Protein AF-A0AA40FYY7-F1 (afdb_monomer_lite)

Radius of gyration: 33.97 Å; chains: 1; bounding box: 105×68×103 Å

InterPro domains:
  IPR004117 Olfactory receptor, insect [PF02949] (20-158)
  IPR004117 Olfactory receptor, insect [PF02949] (165-394)
  IPR004117 Olfactory receptor, insect [PTHR21137] (22-159)

Organism: NCBI:txid60889

Sequence (412 aa):
MDDVTLFDEKYNNMLMHEAYVKVCRSIEGHKRAVEYVDKIDACYVRYFFLLLGLIIVAFTSTFVRLSTMEVGIRFFTFCGFTIAQLVHLLFLTVMGQFVENSNDEIFQTVYEGKWYNGSSKTQLLYILVLRKCLTPPTLTGGGLVSLNLYSFVQVSRVIVFYSTETLMDEVVYLVISITILIKQYNYILNEKKFDELLSEIVFDRLMERPREELEILDTYYRKAIIFSSIYKASISTSALTFILIPAIPPILNIIAPLNQSRGREFVYPAYFFVDEQRYYYPILANMIMGALVLAAVYIASDINLIYLIHHGCALLAISGYRFKHALDDVYLYDEKYNDAIMHEAYAKVCRSIEGHKRAVEYVEKIDACYVHYFLILLGIIIVAFTSTFIRVGQCVNKNLIAQILLLLLAEP

Foldseek 3Di:
DVVVVVVVVVVVVVVLVVVLVVLVVVVVVVVVVLVVLVVVLVVCLAVLQVVVLVLLVQLLVLLLDLVPDDDDPVNVVSVVSNVVSLVVLCVQLVVQAVQLVVLVVVLVVLVPDPQVVHDPSSVVSSVVSNVVSVVGSFRHNNVPHTSHVVVSVVSVVCSVDDDSLVSLQVLLVSLLVVLLVLLVVLCVVCVVLLVVLVVVVVVVVPDDDPPVLVVLLVVLVVVLVVVLVVVLVVLVVVLVVLLCPQVVQVVCCVVPNDPDRDDGDASGDDDPVDDCVVCVVVVNVVRNVVSVVSSVSVSVSVSSVSVLVSNLVSLQVSLVVLLVCLCVQVVVCPPDPDPVSVVSSVVSNVVSVVSNVVSVVSVVSSCVSCVVVVVVSVVSVVVSVVSVVVSVVVVVVVVVVVVVVCVVVPDD

pLDDT: mean 80.12, std 12.46, range [42.31, 96.56]

Secondary structure (DSSP, 8-state):
-HHHHHHHHHHHHHHHHHHHHHHHHHHHHHHHHHHHHHHHHHHHHHHHHHHHHHHHHHHHHHHHHHHHS-SSHHHHHHHHHHHHHHHHHHHHHHHHHHHHHHHHHHHHHHHHS-GGGS-HHHHHHHHHHHHHHTS----EETTTEE-SHHHHHHHHHHHHS--HHHHHHHHHHHHHHHHHHHHHHHHHHTHHHHHHHHHHHHHHHHS---HHHHHHHHHHHHHHHHHHHHHHHHHHHHHHHHHTGGGHHHHHHHHS--SSPPPPPPSS----SS-TTTSHHHHHHHHHHHHHHHHHHHHHHHHHHHHHHHHHHHHHHHHHHHHHHTTHHHHH-TT---HHHHHHHHHHHHHHHHHHHHHHHHHHHHHHHHHHHHHHHHHHHHHHHHHHHHHHHHHHHHHHHHHHHHHHS---

Structure (mmCIF, N/CA/C/O backbone):
data_AF-A0AA40FYY7-F1
#
_entry.id   AF-A0AA40FYY7-F1
#
loop_
_atom_site.group_PDB
_atom_site.id
_atom_site.type_symbol
_atom_site.label_atom_id
_atom_site.label_alt_id
_atom_site.label_comp_id
_atom_site.label_asym_id
_atom_site.label_entity_id
_atom_site.label_seq_id
_atom_site.pdbx_PDB_ins_code
_atom_site.Cartn_x
_atom_site.Cartn_y
_atom_site.Cartn_z
_atom_site.occupancy
_atom_site.B_iso_or_equiv
_atom_site.auth_seq_id
_atom_site.auth_comp_id
_atom_site.auth_asym_id
_atom_site.auth_atom_id
_atom_site.pdbx_PDB_model_num
ATOM 1 N N . MET A 1 1 ? -72.924 -34.240 18.610 1.00 54.81 1 MET A N 1
ATOM 2 C CA . MET A 1 1 ? -71.861 -33.674 19.468 1.00 54.81 1 MET A CA 1
ATOM 3 C C . MET A 1 1 ? -70.541 -33.604 18.702 1.00 54.81 1 MET A C 1
ATOM 5 O O . MET A 1 1 ? -69.825 -32.634 18.889 1.00 54.81 1 MET A O 1
ATOM 9 N N . ASP A 1 2 ? -70.299 -34.530 17.766 1.00 60.81 2 ASP A N 1
ATOM 10 C CA . ASP A 1 2 ? -69.070 -34.601 16.956 1.00 60.81 2 ASP A CA 1
ATOM 11 C C . ASP A 1 2 ? -68.907 -33.515 15.871 1.00 60.81 2 ASP A C 1
ATOM 13 O O . ASP A 1 2 ? -67.783 -33.144 15.551 1.00 60.81 2 ASP A O 1
ATOM 17 N N . ASP A 1 3 ? -69.992 -32.944 15.331 1.00 59.72 3 ASP A N 1
ATOM 18 C CA . ASP A 1 3 ? -69.890 -31.885 14.304 1.00 59.72 3 ASP A CA 1
ATOM 19 C C . ASP A 1 3 ? -69.375 -30.545 14.855 1.00 59.72 3 ASP A C 1
ATOM 21 O O . ASP A 1 3 ? -68.698 -29.794 14.154 1.00 59.72 3 ASP A O 1
ATOM 25 N N . VAL A 1 4 ? -69.670 -30.238 16.124 1.00 63.50 4 VAL A N 1
ATOM 26 C CA . VAL A 1 4 ? -69.242 -28.981 16.763 1.00 63.50 4 VAL A CA 1
ATOM 27 C C . VAL A 1 4 ? -67.742 -29.021 17.049 1.00 63.50 4 VAL A C 1
ATOM 29 O O . VAL A 1 4 ? -67.048 -28.046 16.781 1.00 63.50 4 VAL A O 1
ATOM 32 N N . THR A 1 5 ? -67.223 -30.164 17.508 1.00 67.06 5 THR A N 1
ATOM 33 C CA . THR A 1 5 ? -65.788 -30.365 17.752 1.00 67.06 5 THR A CA 1
ATOM 34 C C . THR A 1 5 ? -64.980 -30.371 16.455 1.00 67.06 5 THR A C 1
ATOM 36 O O . THR A 1 5 ? -63.899 -29.788 16.411 1.00 67.06 5 THR A O 1
ATOM 39 N N . LEU A 1 6 ? -65.520 -30.948 15.376 1.00 68.56 6 LEU A N 1
ATOM 40 C CA . LEU A 1 6 ? -64.862 -30.971 14.064 1.00 68.56 6 LEU A CA 1
ATOM 41 C C . LEU A 1 6 ? -64.801 -29.575 13.415 1.00 68.56 6 LEU A C 1
ATOM 43 O O . LEU A 1 6 ? -63.826 -29.229 12.741 1.00 68.56 6 LEU A O 1
ATOM 47 N N . PHE A 1 7 ? -65.835 -28.755 13.627 1.00 69.62 7 PHE A N 1
ATOM 48 C CA . PHE A 1 7 ? -65.872 -27.370 13.157 1.00 69.62 7 PHE A CA 1
ATOM 49 C C . PHE A 1 7 ? -64.874 -26.481 13.916 1.00 69.62 7 PHE A C 1
ATOM 51 O O . PHE A 1 7 ? -64.136 -25.721 13.284 1.00 69.62 7 PHE A O 1
ATOM 58 N N . ASP A 1 8 ? -64.792 -26.627 15.242 1.00 71.12 8 ASP A N 1
ATOM 59 C CA . ASP A 1 8 ? -63.854 -25.884 16.097 1.00 71.12 8 ASP A CA 1
ATOM 60 C C . ASP A 1 8 ? -62.387 -26.225 15.778 1.00 71.12 8 ASP A C 1
ATOM 62 O O . ASP A 1 8 ? -61.517 -25.353 15.707 1.00 71.12 8 ASP A O 1
ATOM 66 N N . GLU A 1 9 ? -62.102 -27.499 15.494 1.00 75.62 9 GLU A N 1
ATOM 67 C CA . GLU A 1 9 ? -60.767 -27.964 15.109 1.00 75.62 9 GLU A CA 1
ATOM 68 C C . GLU A 1 9 ? -60.344 -27.418 13.735 1.00 75.62 9 GLU A C 1
ATOM 70 O O . GLU A 1 9 ? -59.207 -26.973 13.541 1.00 75.62 9 GLU A O 1
ATOM 75 N N . LYS A 1 10 ? -61.272 -27.372 12.771 1.00 75.25 10 LYS A N 1
ATOM 76 C CA . LYS A 1 10 ? -61.020 -26.793 11.444 1.00 75.25 10 LYS A CA 1
ATOM 77 C C . LYS A 1 10 ? -60.810 -25.277 11.510 1.00 75.25 10 LYS A C 1
ATOM 79 O O . LYS A 1 10 ? -59.925 -24.757 10.828 1.00 75.25 10 LYS A O 1
ATOM 84 N N . TYR A 1 11 ? -61.585 -24.583 12.341 1.00 77.44 11 TYR A N 1
ATOM 85 C CA . TYR A 1 11 ? -61.464 -23.141 12.555 1.00 77.44 11 TYR A CA 1
ATOM 86 C C . TYR A 1 11 ? -60.128 -22.773 13.224 1.00 77.44 11 TYR A C 1
ATOM 88 O O . TYR A 1 11 ? -59.415 -21.893 12.734 1.00 77.44 11 TYR A O 1
ATOM 96 N N . ASN A 1 12 ? -59.715 -23.513 14.259 1.00 79.25 12 ASN A N 1
ATOM 97 C CA . ASN A 1 12 ? -58.407 -23.338 14.901 1.00 79.25 12 ASN A CA 1
ATOM 98 C C . ASN A 1 12 ? -57.238 -23.607 13.944 1.00 79.25 12 ASN A C 1
ATOM 100 O O . ASN A 1 12 ? -56.276 -22.838 13.910 1.00 79.25 12 ASN A O 1
ATOM 104 N N . ASN A 1 13 ? -57.325 -24.650 13.114 1.00 81.56 13 ASN A N 1
ATOM 105 C CA . ASN A 1 13 ? -56.301 -24.935 12.105 1.00 81.56 13 ASN A CA 1
ATOM 106 C C . ASN A 1 13 ? -56.190 -23.820 11.052 1.00 81.56 13 ASN A C 1
ATOM 108 O O . ASN A 1 13 ? -55.082 -23.475 10.634 1.00 81.56 13 ASN A O 1
ATOM 112 N N . MET A 1 14 ? -57.314 -23.214 10.656 1.00 84.50 14 MET A N 1
ATOM 113 C CA . MET A 1 14 ? -57.334 -22.080 9.729 1.00 84.50 14 MET A CA 1
ATOM 114 C C . MET A 1 14 ? -56.692 -20.826 10.343 1.00 84.50 14 MET A C 1
ATOM 116 O O . MET A 1 14 ? -55.837 -20.210 9.706 1.00 84.50 14 MET A O 1
ATOM 120 N N . LEU A 1 15 ? -57.024 -20.496 11.596 1.00 83.69 15 LEU A N 1
ATOM 121 C CA . LEU A 1 15 ? -56.415 -19.389 12.349 1.00 83.69 1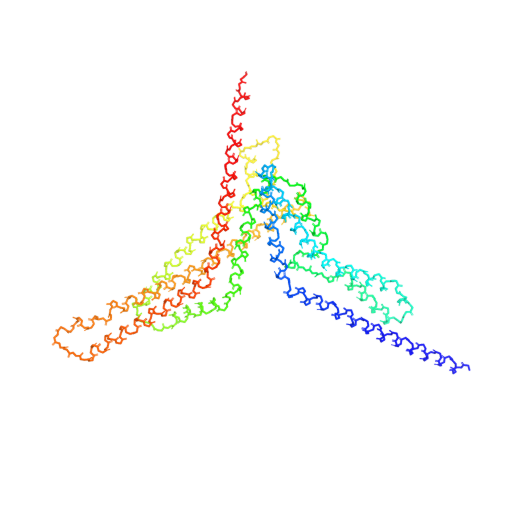5 LEU A CA 1
ATOM 122 C C . LEU A 1 15 ? -54.901 -19.564 12.518 1.00 83.69 15 LEU A C 1
ATOM 124 O O . LEU A 1 15 ? -54.130 -18.628 12.291 1.00 83.69 15 LEU A O 1
ATOM 128 N N . MET A 1 16 ? -54.458 -20.773 12.870 1.00 82.75 16 MET A N 1
ATOM 129 C CA . MET A 1 16 ? -53.037 -21.090 13.026 1.00 82.75 16 MET A CA 1
ATOM 130 C C . MET A 1 16 ? -52.281 -21.025 11.697 1.00 82.75 16 MET A C 1
ATOM 132 O O . MET A 1 16 ? -51.135 -20.569 11.662 1.00 82.75 16 MET A O 1
ATOM 136 N N . HIS A 1 17 ? -52.919 -21.429 10.595 1.00 86.69 17 HIS A N 1
ATOM 137 C CA . HIS A 1 17 ? -52.352 -21.291 9.258 1.00 86.69 17 HIS A CA 1
ATOM 138 C C . HIS A 1 17 ? -52.234 -19.820 8.834 1.00 86.69 17 HIS A C 1
ATOM 140 O O . HIS A 1 17 ? -51.192 -19.409 8.324 1.00 86.69 17 HIS A O 1
ATOM 146 N N . GLU A 1 18 ? -53.250 -18.997 9.101 1.00 87.81 18 GLU A N 1
ATOM 147 C CA . GLU A 1 18 ? -53.207 -17.564 8.797 1.00 87.81 18 GLU A CA 1
ATOM 148 C C . GLU A 1 18 ? -52.125 -16.840 9.618 1.00 87.81 18 GLU A C 1
ATOM 150 O O . GLU A 1 18 ? -51.362 -16.033 9.077 1.00 87.81 18 GLU A O 1
ATOM 155 N N . ALA A 1 19 ? -52.000 -17.171 10.908 1.00 85.00 19 ALA A N 1
ATOM 156 C CA . ALA A 1 19 ? -50.934 -16.666 11.773 1.00 85.00 19 ALA A CA 1
ATOM 157 C C . ALA A 1 19 ? -49.544 -17.071 11.258 1.00 85.00 19 ALA A C 1
ATOM 159 O O . ALA A 1 19 ? -48.641 -16.237 11.191 1.00 85.00 19 ALA A O 1
ATOM 160 N N . TYR A 1 20 ? -49.379 -18.324 10.827 1.00 87.94 20 TYR A N 1
ATOM 161 C CA . TYR A 1 20 ? -48.139 -18.808 10.218 1.00 87.94 20 TYR A CA 1
ATOM 162 C C . TYR A 1 20 ? -47.772 -18.020 8.949 1.00 87.94 20 TYR A C 1
ATOM 164 O O . TYR A 1 20 ? -46.637 -17.564 8.817 1.00 87.94 20 TYR A O 1
ATOM 172 N N . VAL A 1 21 ? -48.730 -17.776 8.049 1.00 89.44 21 VAL A N 1
ATOM 173 C CA . VAL A 1 21 ? -48.497 -16.988 6.824 1.00 89.44 21 VAL A CA 1
ATOM 174 C C . VAL A 1 21 ? -48.097 -15.544 7.148 1.00 89.44 21 VAL A C 1
ATOM 176 O O . VAL A 1 21 ? -47.202 -15.003 6.496 1.00 89.44 21 VAL A O 1
ATOM 179 N N . LYS A 1 22 ? -48.708 -14.919 8.165 1.00 90.00 22 LYS A N 1
ATOM 180 C CA . LYS A 1 22 ? -48.325 -13.570 8.628 1.00 90.00 22 LYS A CA 1
ATOM 181 C C . LYS A 1 22 ? -46.879 -13.539 9.124 1.00 90.00 22 LYS A C 1
ATOM 183 O O . LYS A 1 22 ? -46.125 -12.659 8.720 1.00 90.00 22 LYS A O 1
ATOM 188 N N . VAL A 1 23 ? -46.475 -14.530 9.918 1.00 89.62 23 VAL A N 1
ATOM 189 C CA . VAL A 1 23 ? -45.096 -14.656 10.420 1.00 89.62 23 VAL A CA 1
ATOM 190 C C . VAL A 1 23 ? -44.105 -14.848 9.273 1.00 89.62 23 VAL A C 1
ATOM 192 O O . VAL A 1 23 ? -43.087 -14.163 9.237 1.00 89.62 23 VAL A O 1
ATOM 195 N N . CYS A 1 24 ? -44.419 -15.697 8.289 1.00 89.69 24 CYS A N 1
ATOM 196 C CA . CYS A 1 24 ? -43.575 -15.867 7.104 1.00 89.69 24 CYS A CA 1
ATOM 197 C C . CYS A 1 24 ? -43.361 -14.547 6.344 1.00 89.69 24 CYS A C 1
ATOM 199 O O . CYS A 1 24 ? -42.230 -14.247 5.966 1.00 89.69 24 CYS A O 1
ATOM 201 N N . ARG A 1 25 ? -44.409 -13.725 6.176 1.00 92.06 25 ARG A N 1
ATOM 202 C CA . ARG A 1 25 ? -44.275 -12.399 5.541 1.00 92.06 25 ARG A CA 1
ATOM 203 C C . ARG A 1 25 ? -43.405 -11.446 6.361 1.00 92.06 25 ARG A C 1
ATOM 205 O O . ARG A 1 25 ? -42.574 -10.748 5.787 1.00 92.06 25 ARG A O 1
ATOM 212 N N . SER A 1 26 ? -43.560 -11.426 7.686 1.00 91.12 26 SER A N 1
ATOM 213 C CA . SER A 1 26 ? -42.715 -10.604 8.563 1.00 91.12 26 SER A CA 1
ATOM 214 C C . SER A 1 26 ? -41.243 -11.014 8.485 1.00 91.12 26 SER A C 1
ATOM 216 O O . SER A 1 26 ? -40.365 -10.156 8.435 1.00 91.12 26 SER A O 1
ATOM 218 N N . ILE A 1 27 ? -40.968 -12.319 8.408 1.00 90.38 27 ILE A N 1
ATOM 219 C CA . ILE A 1 27 ? -39.609 -12.856 8.252 1.00 90.38 27 ILE A CA 1
ATOM 220 C C . ILE A 1 27 ? -39.016 -12.471 6.903 1.00 90.38 27 ILE A C 1
ATOM 222 O O . ILE A 1 27 ? -37.848 -12.098 6.840 1.00 90.38 27 ILE A O 1
ATOM 226 N N . GLU A 1 28 ? -39.803 -12.520 5.831 1.00 92.50 28 GLU A N 1
ATOM 227 C CA . GLU A 1 28 ? -39.351 -12.062 4.518 1.00 92.50 28 GLU A CA 1
ATOM 228 C C . GLU A 1 28 ? -39.004 -10.564 4.532 1.00 92.50 28 GLU A C 1
ATOM 230 O O . GLU A 1 28 ? -37.979 -10.162 3.978 1.00 92.50 28 GLU A O 1
ATOM 235 N N . GLY A 1 29 ? -39.802 -9.748 5.230 1.00 90.75 29 GLY A N 1
ATOM 236 C CA . GLY A 1 29 ? -39.509 -8.332 5.463 1.00 90.75 29 GLY A CA 1
ATOM 237 C C . GLY A 1 29 ? -38.209 -8.113 6.242 1.00 90.75 29 GLY A C 1
ATOM 238 O O . GLY A 1 29 ? -37.352 -7.350 5.797 1.00 90.75 29 GLY A O 1
ATOM 239 N N . HIS A 1 30 ? -38.021 -8.828 7.356 1.00 90.56 30 HIS A N 1
ATOM 240 C CA . HIS A 1 30 ? -36.793 -8.766 8.156 1.00 90.56 30 HIS A CA 1
ATOM 241 C C . HIS A 1 30 ? -35.565 -9.211 7.349 1.00 90.56 30 HIS A C 1
ATOM 243 O O . HIS A 1 30 ? -34.552 -8.515 7.332 1.00 90.56 30 HIS A O 1
ATOM 249 N N . LYS A 1 31 ? -35.670 -10.318 6.604 1.00 90.88 31 LYS A N 1
ATOM 250 C CA . LYS A 1 31 ? -34.605 -10.806 5.720 1.00 90.88 31 LYS A CA 1
ATOM 251 C C . LYS A 1 31 ? -34.213 -9.751 4.685 1.00 90.88 31 LYS A C 1
ATOM 253 O O . LYS A 1 31 ? -33.029 -9.495 4.500 1.00 90.88 31 LYS A O 1
ATOM 258 N N . ARG A 1 32 ? -35.196 -9.103 4.055 1.00 92.75 32 ARG A N 1
ATOM 259 C CA . ARG A 1 32 ? -34.956 -8.038 3.071 1.00 92.75 32 ARG A CA 1
ATOM 260 C C . ARG A 1 32 ? -34.273 -6.816 3.690 1.00 92.75 32 ARG A C 1
ATOM 262 O O . ARG A 1 32 ? -33.420 -6.219 3.041 1.00 92.75 32 ARG A O 1
ATOM 269 N N . ALA A 1 33 ? -34.630 -6.453 4.922 1.00 90.25 33 ALA A N 1
ATOM 270 C CA . ALA A 1 33 ? -33.989 -5.357 5.646 1.00 90.25 33 ALA A CA 1
ATOM 271 C C . ALA A 1 33 ? -32.522 -5.674 5.985 1.00 90.25 33 ALA A C 1
ATOM 273 O O . ALA A 1 33 ? -31.652 -4.840 5.750 1.00 90.25 33 ALA A O 1
ATOM 274 N N . VAL A 1 34 ? -32.234 -6.892 6.455 1.00 88.81 34 VAL A N 1
ATOM 275 C CA . VAL A 1 34 ? -30.858 -7.345 6.726 1.00 88.81 34 VAL A CA 1
ATOM 276 C C . VAL A 1 34 ? -30.028 -7.361 5.440 1.00 88.81 34 VAL A C 1
ATOM 278 O O . VAL A 1 34 ? -28.966 -6.752 5.396 1.00 88.81 34 VAL A O 1
ATOM 281 N N . GLU A 1 35 ? -30.549 -7.943 4.356 1.00 91.88 35 GLU A N 1
ATOM 282 C CA . GLU A 1 35 ? -29.867 -7.951 3.051 1.00 91.88 35 GLU A CA 1
ATOM 283 C C . GLU A 1 35 ? -29.614 -6.539 2.498 1.00 91.88 35 GLU A C 1
ATOM 285 O O . GLU A 1 35 ? -28.664 -6.323 1.746 1.00 91.88 35 GLU A O 1
ATOM 290 N N . TYR A 1 36 ? -30.470 -5.568 2.826 1.00 91.19 36 TYR A N 1
ATOM 291 C CA . TYR A 1 36 ? -30.267 -4.175 2.440 1.00 91.19 36 TYR A CA 1
ATOM 292 C C . TYR A 1 36 ? -29.088 -3.545 3.190 1.00 91.19 36 TYR A C 1
ATOM 294 O O . TYR A 1 36 ? -28.251 -2.897 2.559 1.00 91.19 36 TYR A O 1
ATOM 302 N N . VAL A 1 37 ? -28.978 -3.779 4.500 1.00 89.94 37 VAL A N 1
ATOM 303 C CA . VAL A 1 37 ? -27.825 -3.321 5.291 1.00 89.94 37 VAL A CA 1
ATOM 304 C C . VAL A 1 37 ? -26.540 -4.000 4.820 1.00 89.94 37 VAL A C 1
ATOM 306 O O . VAL A 1 37 ? -25.551 -3.307 4.605 1.00 89.94 37 VAL A O 1
ATOM 309 N N . ASP A 1 38 ? -26.570 -5.307 4.545 1.00 89.31 38 ASP A N 1
ATOM 310 C CA . ASP A 1 38 ? -25.410 -6.047 4.025 1.00 89.31 38 ASP A CA 1
ATOM 311 C C . ASP A 1 38 ? -24.930 -5.483 2.673 1.00 89.31 38 ASP A C 1
ATOM 313 O O . ASP A 1 38 ? -23.732 -5.406 2.403 1.00 89.31 38 ASP A O 1
ATOM 317 N N . LYS A 1 39 ? -25.855 -5.034 1.812 1.00 91.62 39 LYS A N 1
ATOM 318 C CA . LYS A 1 39 ? -25.511 -4.359 0.547 1.00 91.62 39 LYS A CA 1
ATOM 319 C C . LYS A 1 39 ? -24.901 -2.978 0.765 1.00 91.62 39 LYS A C 1
ATOM 321 O O . LYS A 1 39 ? -23.987 -2.607 0.026 1.00 91.62 39 LYS A O 1
ATOM 326 N N . ILE A 1 40 ? -25.406 -2.212 1.735 1.00 88.81 40 ILE A N 1
ATOM 327 C CA . ILE A 1 40 ? -24.811 -0.921 2.109 1.00 88.81 40 ILE A CA 1
ATOM 328 C C . ILE A 1 40 ? -23.392 -1.152 2.617 1.00 88.81 40 ILE A C 1
ATOM 330 O O . ILE A 1 40 ? -22.472 -0.498 2.127 1.00 88.81 40 ILE A O 1
ATOM 334 N N . ASP A 1 41 ? -23.206 -2.104 3.531 1.00 86.88 41 ASP A N 1
ATOM 335 C CA . ASP A 1 41 ? -21.888 -2.447 4.053 1.00 86.88 41 ASP A CA 1
ATOM 336 C C . ASP A 1 41 ? -20.957 -2.859 2.908 1.00 86.88 41 ASP A C 1
ATOM 338 O O . ASP A 1 41 ? -19.932 -2.225 2.703 1.00 86.88 41 ASP A O 1
ATOM 342 N N . ALA A 1 42 ? -21.362 -3.781 2.032 1.00 86.69 42 ALA A N 1
ATOM 343 C CA . ALA A 1 42 ? -20.536 -4.205 0.897 1.00 86.69 42 ALA A CA 1
ATOM 344 C C . ALA A 1 42 ? -20.122 -3.058 -0.050 1.00 86.69 42 ALA A C 1
ATOM 346 O O . ALA A 1 42 ? -19.021 -3.080 -0.605 1.00 86.69 42 ALA A O 1
ATOM 347 N N . CYS A 1 43 ? -20.981 -2.052 -0.239 1.00 87.06 43 CYS A N 1
ATOM 348 C CA . CYS A 1 43 ? -20.686 -0.891 -1.082 1.00 87.06 43 CYS A CA 1
ATOM 349 C C . CYS A 1 43 ? -19.730 0.095 -0.389 1.00 87.06 43 CYS A C 1
ATOM 351 O O . CYS A 1 43 ? -18.782 0.596 -0.999 1.00 87.06 43 CYS A O 1
ATOM 353 N N . TYR A 1 44 ? -19.956 0.353 0.900 1.00 83.44 44 TYR A N 1
ATOM 354 C CA . TYR A 1 44 ? -19.261 1.396 1.650 1.00 83.44 44 TYR A CA 1
ATOM 355 C C . TYR A 1 44 ? -18.122 0.885 2.536 1.00 83.44 44 TYR A C 1
ATOM 357 O O . TYR A 1 44 ? -17.359 1.706 3.033 1.00 83.44 44 TYR A O 1
ATOM 365 N N . VAL A 1 45 ? -17.914 -0.426 2.680 1.00 81.25 45 VAL A N 1
ATOM 366 C CA . VAL A 1 45 ? -16.905 -1.024 3.579 1.00 81.25 45 VAL A CA 1
ATOM 367 C C . VAL A 1 45 ? -15.505 -0.474 3.314 1.00 81.25 45 VAL A C 1
ATOM 369 O O . VAL A 1 45 ? -14.754 -0.165 4.242 1.00 81.25 45 VAL A O 1
ATOM 372 N N . ARG A 1 46 ? -15.162 -0.273 2.035 1.00 74.19 46 ARG A N 1
ATOM 373 C CA . ARG A 1 46 ? -13.879 0.313 1.612 1.00 74.19 46 ARG A CA 1
ATOM 374 C C . ARG A 1 46 ? -13.831 1.817 1.866 1.00 74.19 46 ARG A C 1
ATOM 376 O O . ARG A 1 46 ? -12.813 2.331 2.316 1.00 74.19 46 ARG A O 1
ATOM 383 N N . TYR A 1 47 ? -14.931 2.513 1.589 1.00 80.31 47 TYR A N 1
ATOM 384 C CA . TYR A 1 47 ? -15.050 3.950 1.815 1.00 80.31 47 TYR A CA 1
ATOM 385 C C . TYR A 1 47 ? -14.936 4.291 3.304 1.00 80.31 47 TYR A C 1
ATOM 387 O O . TYR A 1 47 ? -14.119 5.131 3.670 1.00 80.31 47 TYR A O 1
ATOM 395 N N . PHE A 1 48 ? -15.684 3.602 4.168 1.00 79.81 48 PHE A N 1
ATOM 396 C CA . PHE A 1 48 ? -15.636 3.795 5.614 1.00 79.81 48 PHE A CA 1
ATOM 397 C C . PHE A 1 48 ? -14.262 3.474 6.190 1.00 79.81 48 PHE A C 1
ATOM 399 O O . PHE A 1 48 ? -13.793 4.212 7.050 1.00 79.81 48 PHE A O 1
ATOM 406 N N . PHE A 1 49 ? -13.583 2.438 5.687 1.00 76.88 49 PHE A N 1
ATOM 407 C CA . PHE A 1 49 ? -12.211 2.130 6.094 1.00 76.88 49 PHE A CA 1
ATOM 408 C C . PHE A 1 49 ? -11.239 3.275 5.783 1.00 76.88 49 PHE A C 1
ATOM 410 O O . PHE A 1 49 ? -10.488 3.715 6.654 1.00 76.88 49 PHE A O 1
ATOM 417 N N . LEU A 1 50 ? -11.281 3.797 4.553 1.00 74.56 50 LEU A N 1
ATOM 418 C CA . LEU A 1 50 ? -10.434 4.917 4.141 1.00 74.56 50 LEU A CA 1
ATOM 419 C C . LEU A 1 50 ? -10.774 6.198 4.908 1.00 74.56 50 LEU A C 1
ATOM 421 O O . LEU A 1 50 ? -9.874 6.910 5.347 1.00 74.56 50 LEU A O 1
ATOM 425 N N . LEU A 1 51 ? -12.063 6.474 5.100 1.00 74.88 51 LEU A N 1
ATOM 426 C CA . LEU A 1 51 ? -12.537 7.649 5.820 1.00 74.88 51 LEU A CA 1
ATOM 427 C C . LEU A 1 51 ? -12.115 7.616 7.294 1.00 74.88 51 LEU A C 1
ATOM 429 O O . LEU A 1 51 ? -11.600 8.613 7.793 1.00 74.88 51 LEU A O 1
ATOM 433 N N . LEU A 1 52 ? -12.255 6.470 7.968 1.00 75.44 52 LEU A N 1
ATOM 434 C CA . LEU A 1 52 ? -11.738 6.257 9.324 1.00 75.44 52 LEU A CA 1
ATOM 435 C C . LEU A 1 52 ? -10.228 6.504 9.388 1.00 75.44 52 LEU A C 1
ATOM 437 O O . LEU A 1 52 ? -9.770 7.237 10.262 1.00 75.44 52 LEU A O 1
ATOM 441 N N . GLY A 1 53 ? -9.463 5.956 8.438 1.00 70.00 53 GLY A N 1
ATOM 442 C CA . GLY A 1 53 ? -8.019 6.182 8.354 1.00 70.00 53 GLY A CA 1
ATOM 443 C C . GLY A 1 53 ? -7.660 7.664 8.210 1.00 70.00 53 GLY A C 1
ATOM 444 O O . GLY A 1 53 ? -6.815 8.170 8.947 1.00 70.00 53 GLY A O 1
ATOM 445 N N . LEU A 1 54 ? -8.340 8.391 7.319 1.00 73.50 54 LEU A N 1
ATOM 446 C CA . LEU A 1 54 ? -8.129 9.830 7.126 1.00 73.50 54 LEU A CA 1
ATOM 447 C C . LEU A 1 54 ? -8.509 10.651 8.361 1.00 73.50 54 LEU A C 1
ATOM 449 O O . LEU A 1 54 ? -7.794 11.590 8.710 1.00 73.50 54 LEU A O 1
ATOM 453 N N . ILE A 1 55 ? -9.602 10.296 9.038 1.00 72.81 55 ILE A N 1
ATOM 454 C CA . ILE A 1 55 ? -10.036 10.962 10.268 1.00 72.81 55 ILE A CA 1
ATOM 455 C C . ILE A 1 55 ? -8.993 10.771 11.368 1.00 72.81 55 ILE A C 1
ATOM 457 O O . ILE A 1 55 ? -8.605 11.753 11.994 1.00 72.81 55 ILE A O 1
ATOM 461 N N . ILE A 1 56 ? -8.476 9.554 11.556 1.00 71.75 56 ILE A N 1
ATOM 462 C CA . ILE A 1 56 ? -7.414 9.274 12.535 1.00 71.75 56 ILE A CA 1
ATOM 463 C C . ILE A 1 56 ? -6.176 10.134 12.239 1.00 71.75 56 ILE A C 1
ATOM 465 O O . ILE A 1 56 ? -5.672 10.801 13.136 1.00 71.75 56 ILE A O 1
ATOM 469 N N . VAL A 1 57 ? -5.740 10.217 10.978 1.00 67.81 57 VAL A N 1
ATOM 470 C CA . VAL A 1 57 ? -4.598 11.060 10.566 1.00 67.81 57 VAL A CA 1
ATOM 471 C C . VAL A 1 57 ? -4.850 12.547 10.826 1.00 67.81 57 VAL A C 1
ATOM 473 O O . VAL A 1 57 ? -3.979 13.261 11.338 1.00 67.81 57 VAL A O 1
ATOM 476 N N . ALA A 1 58 ? -6.039 13.037 10.474 1.00 67.25 58 ALA A N 1
ATOM 477 C CA . ALA A 1 58 ? -6.431 14.424 10.693 1.00 67.25 58 ALA A CA 1
ATOM 478 C C . ALA A 1 58 ? -6.444 14.761 12.192 1.00 67.25 58 ALA A C 1
ATOM 480 O O . ALA A 1 58 ? -5.925 15.805 12.592 1.00 67.25 58 ALA A O 1
ATOM 481 N N . PHE A 1 59 ? -6.932 13.842 13.026 1.00 70.75 59 PHE A N 1
ATOM 482 C CA . PHE A 1 59 ? -6.883 13.967 14.478 1.00 70.75 59 PHE A CA 1
ATOM 483 C C . PHE A 1 59 ? -5.456 13.992 15.013 1.00 70.75 59 PHE A C 1
ATOM 485 O O . PHE A 1 59 ? -5.097 14.918 15.739 1.00 70.75 59 PHE A O 1
ATOM 492 N N . THR A 1 60 ? -4.620 13.025 14.629 1.00 67.38 60 THR A N 1
ATOM 493 C CA . THR A 1 60 ? -3.227 12.946 15.086 1.00 67.38 60 THR A CA 1
ATOM 494 C C . THR A 1 60 ? -2.454 14.211 14.710 1.00 67.38 60 THR A C 1
ATOM 496 O O . THR A 1 60 ? -1.779 14.793 15.555 1.00 67.38 60 THR A O 1
ATOM 499 N N . SER A 1 61 ? -2.595 14.698 13.474 1.00 61.62 61 SER A N 1
ATOM 500 C CA . SER A 1 61 ? -1.913 15.919 13.016 1.00 61.62 61 SER A CA 1
ATOM 501 C C . SER A 1 61 ? -2.391 17.188 13.736 1.00 61.62 61 SER A C 1
ATOM 503 O O . SER A 1 61 ? -1.566 18.015 14.136 1.00 61.62 61 SER A O 1
ATOM 505 N N . THR A 1 62 ? -3.702 17.328 13.954 1.00 64.75 62 THR A N 1
ATOM 506 C CA . THR A 1 62 ? -4.303 18.462 14.680 1.00 64.75 62 THR A CA 1
ATOM 507 C C . THR A 1 62 ? -3.855 18.465 16.144 1.00 64.75 62 THR A C 1
ATOM 509 O O . THR A 1 62 ? -3.484 19.509 16.683 1.00 64.75 62 THR A O 1
ATOM 512 N N . PHE A 1 63 ? -3.800 17.288 16.768 1.00 63.91 63 PHE A N 1
ATOM 513 C CA . PHE A 1 63 ? -3.418 17.124 18.167 1.00 63.91 63 PHE A CA 1
ATOM 514 C C . PHE A 1 63 ? -1.920 17.347 18.410 1.00 63.91 63 PHE A C 1
ATOM 516 O O . PHE A 1 63 ? -1.550 18.055 19.348 1.00 63.91 63 PHE A O 1
ATOM 523 N N . VAL A 1 64 ? -1.048 16.842 17.526 1.00 57.28 64 VAL A N 1
ATOM 524 C CA . VAL A 1 64 ? 0.397 17.137 17.561 1.00 57.28 64 VAL A CA 1
ATOM 525 C C . VAL A 1 64 ? 0.623 18.647 17.535 1.00 57.28 64 VAL A C 1
ATOM 527 O O . VAL A 1 64 ? 1.348 19.182 18.375 1.00 57.28 64 VAL A O 1
ATOM 530 N N . ARG A 1 65 ? -0.060 19.360 16.631 1.00 53.06 65 ARG A N 1
ATOM 531 C CA . ARG A 1 65 ? 0.033 20.821 16.543 1.00 53.06 65 ARG A CA 1
ATOM 532 C C . ARG A 1 65 ? -0.417 21.486 17.845 1.00 53.06 65 ARG A C 1
ATOM 534 O O . ARG A 1 65 ? 0.307 22.330 18.363 1.00 53.06 65 ARG A O 1
ATOM 541 N N . LEU A 1 66 ? -1.552 21.053 18.398 1.00 60.22 66 LEU A N 1
ATOM 542 C CA . LEU A 1 66 ? -2.114 21.584 19.640 1.00 60.22 66 LEU A CA 1
ATOM 543 C C . LEU A 1 66 ? -1.160 21.417 20.834 1.00 60.22 66 LEU A C 1
ATOM 545 O O . LEU A 1 66 ? -1.032 22.336 21.635 1.00 60.22 66 LEU A O 1
ATOM 549 N N . SER A 1 67 ? -0.445 20.290 20.915 1.00 56.59 67 SER A N 1
ATOM 550 C CA . SER A 1 67 ? 0.500 20.004 22.008 1.00 56.59 67 SER A CA 1
ATOM 551 C C . SER A 1 67 ? 1.789 20.839 21.975 1.00 56.59 67 SER A C 1
ATOM 553 O O . SER A 1 67 ? 2.433 21.021 23.003 1.00 56.59 67 SER A O 1
ATOM 555 N N . THR A 1 68 ? 2.170 21.352 20.802 1.00 50.81 68 THR A N 1
ATOM 556 C CA . THR A 1 68 ? 3.412 22.127 20.598 1.00 50.81 68 THR A CA 1
ATOM 557 C C . THR A 1 68 ? 3.196 23.640 20.580 1.00 50.81 68 THR A C 1
ATOM 559 O O . THR A 1 68 ? 4.162 24.397 20.498 1.00 50.81 68 THR A O 1
ATOM 562 N N . MET A 1 69 ? 1.940 24.093 20.603 1.00 52.53 69 MET A N 1
ATOM 563 C CA . MET A 1 69 ? 1.587 25.498 20.426 1.00 52.53 69 MET A CA 1
ATOM 564 C C . MET A 1 69 ? 1.333 26.204 21.753 1.00 52.53 69 MET A C 1
ATOM 566 O O . MET A 1 69 ? 0.620 25.709 22.620 1.00 52.53 69 MET A O 1
ATOM 570 N N . GLU A 1 70 ? 1.860 27.421 21.860 1.00 61.69 70 GLU A N 1
ATOM 571 C CA . GLU A 1 70 ? 1.525 28.344 22.940 1.00 61.69 70 GLU A CA 1
ATOM 572 C C . GLU A 1 70 ? 0.068 28.820 22.834 1.00 61.69 70 GLU A C 1
ATOM 574 O O . GLU A 1 70 ? -0.517 28.904 21.744 1.00 61.69 70 GLU A O 1
ATOM 579 N N . VAL A 1 71 ? -0.520 29.157 23.983 1.00 62.94 71 VAL A N 1
ATOM 580 C CA . VAL A 1 71 ? -1.914 29.599 24.074 1.00 62.94 71 VAL A CA 1
ATOM 581 C C . VAL A 1 71 ? -2.070 30.952 23.372 1.00 62.94 71 VAL A C 1
ATOM 583 O O . VAL A 1 71 ? -1.595 31.981 23.843 1.00 62.94 71 VAL A O 1
ATOM 586 N N . GLY A 1 72 ? -2.758 30.952 22.230 1.00 66.19 72 GLY A N 1
ATOM 587 C CA . GLY A 1 72 ? -3.018 32.145 21.423 1.00 66.19 72 GLY A CA 1
ATOM 588 C C . GLY A 1 72 ? -4.177 31.948 20.444 1.00 66.19 72 GLY A C 1
ATOM 589 O O . GLY A 1 72 ? -4.814 30.902 20.420 1.00 66.19 72 GLY A O 1
ATOM 590 N N . ILE A 1 73 ? -4.457 32.930 19.582 1.00 62.50 73 ILE A N 1
ATOM 591 C CA . ILE A 1 73 ? -5.611 32.877 18.654 1.00 62.50 73 ILE A CA 1
ATOM 592 C C . ILE A 1 73 ? -5.576 31.625 17.760 1.00 62.50 73 ILE A C 1
ATOM 594 O O . ILE A 1 73 ? -6.594 30.966 17.563 1.00 62.50 73 ILE A O 1
ATOM 598 N N . ARG A 1 74 ? -4.385 31.242 17.279 1.00 49.53 74 ARG A N 1
ATOM 599 C CA . ARG A 1 74 ? -4.208 30.044 16.444 1.00 49.53 74 ARG A CA 1
ATOM 600 C C . ARG A 1 74 ? -4.502 28.740 17.200 1.00 49.53 74 ARG A C 1
ATOM 602 O O . ARG A 1 74 ? -4.964 27.794 16.577 1.00 49.53 74 ARG A O 1
ATOM 609 N N . PHE A 1 75 ? -4.292 28.698 18.519 1.00 62.94 75 PHE A N 1
ATOM 610 C CA . PHE A 1 75 ? -4.646 27.549 19.360 1.00 62.94 75 PHE A CA 1
ATOM 611 C C . PHE A 1 75 ? -6.164 27.307 19.344 1.00 62.94 75 PHE A C 1
ATOM 613 O O . PHE A 1 75 ? -6.605 26.187 19.102 1.00 62.94 75 PHE A O 1
ATOM 620 N N . PHE A 1 76 ? -6.974 28.366 19.473 1.00 65.31 76 PHE A N 1
ATOM 621 C CA . PHE A 1 76 ? -8.438 28.259 19.405 1.00 65.31 76 PHE A CA 1
ATOM 622 C C . PHE A 1 76 ? -8.949 27.790 18.037 1.00 65.31 76 PHE A C 1
ATOM 624 O O . PHE A 1 76 ? -9.937 27.061 17.974 1.00 65.31 76 PHE A O 1
ATOM 631 N N . THR A 1 77 ? -8.263 28.139 16.944 1.00 61.38 77 THR A N 1
ATOM 632 C CA . THR A 1 77 ? -8.584 27.613 15.608 1.00 61.38 77 THR A CA 1
ATOM 633 C C . THR A 1 77 ? -8.386 26.096 15.535 1.00 61.38 77 THR A C 1
ATOM 635 O O . THR A 1 77 ? -9.262 25.392 15.035 1.00 61.38 77 THR A O 1
ATOM 638 N N . PHE A 1 78 ? -7.280 25.572 16.076 1.00 60.16 78 PHE A N 1
ATOM 639 C CA . PHE A 1 78 ? -7.037 24.125 16.128 1.00 60.16 78 PHE A CA 1
ATOM 640 C C . PHE A 1 78 ? -7.996 23.404 17.082 1.00 60.16 78 PHE A C 1
ATOM 642 O O . PHE A 1 78 ? -8.480 22.333 16.732 1.00 60.16 78 PHE A O 1
ATOM 649 N N . CYS A 1 79 ? -8.376 24.012 18.211 1.00 63.97 79 CYS A N 1
ATOM 650 C CA . CYS A 1 79 ? -9.465 23.497 19.049 1.00 63.97 79 CYS A CA 1
ATOM 651 C C . CYS A 1 79 ? -10.788 23.396 18.273 1.00 63.97 79 CYS A C 1
ATOM 653 O O . CYS A 1 79 ? -11.485 22.388 18.374 1.00 63.97 79 CYS A O 1
ATOM 655 N N . GLY A 1 80 ? -11.116 24.408 17.463 1.00 67.00 80 GLY A N 1
ATOM 656 C CA . GLY A 1 80 ? -12.286 24.387 16.583 1.00 67.00 80 GLY A CA 1
ATOM 657 C C . GLY A 1 80 ? -12.238 23.248 15.560 1.00 67.00 80 GLY A C 1
ATOM 658 O O . GLY A 1 80 ? -13.235 22.549 15.379 1.00 67.00 80 GLY A O 1
ATOM 659 N N . PHE A 1 81 ? -11.076 23.001 14.946 1.00 71.69 81 PHE A N 1
ATOM 660 C CA . PHE A 1 81 ? -10.887 21.863 14.041 1.00 71.69 81 PHE A CA 1
ATOM 661 C C . PHE A 1 81 ? -11.045 20.514 14.747 1.00 71.69 81 PHE A C 1
ATOM 663 O O . PHE A 1 81 ? -11.732 19.645 14.214 1.00 71.69 81 PHE A O 1
ATOM 670 N N . THR A 1 82 ? -10.499 20.349 15.954 1.00 67.69 82 THR A N 1
ATOM 671 C CA . THR A 1 82 ? -10.674 19.123 16.751 1.00 67.69 82 THR A CA 1
ATOM 672 C C . THR A 1 82 ? -12.147 18.869 17.079 1.00 67.69 82 THR A C 1
ATOM 674 O O . THR A 1 82 ? -12.621 17.742 16.953 1.00 67.69 82 THR A O 1
ATOM 677 N N . ILE A 1 83 ? -12.905 19.910 17.448 1.00 73.56 83 ILE A N 1
ATOM 678 C CA . ILE A 1 83 ? -14.351 19.794 17.706 1.00 73.56 83 ILE A CA 1
ATOM 679 C C . ILE A 1 83 ? -15.088 19.376 16.430 1.00 73.56 83 ILE A C 1
ATOM 681 O O . ILE A 1 83 ? -15.899 18.453 16.466 1.00 73.56 83 ILE A O 1
ATOM 685 N N . ALA A 1 84 ? -14.786 20.003 15.290 1.00 74.19 84 ALA A N 1
ATOM 686 C CA . ALA A 1 84 ? -15.403 19.650 14.013 1.00 74.19 84 ALA A CA 1
ATOM 687 C C . ALA A 1 84 ? -15.102 18.196 13.601 1.00 74.19 84 ALA A C 1
ATOM 689 O O . ALA A 1 84 ? -15.998 17.481 13.150 1.00 74.19 84 ALA A O 1
ATOM 690 N N . GLN A 1 85 ? -13.865 17.733 13.806 1.00 74.38 85 GLN A N 1
ATOM 691 C CA . GLN A 1 85 ? -13.464 16.347 13.552 1.00 74.38 85 GLN A CA 1
ATOM 692 C C . GLN A 1 85 ? -14.189 15.362 14.488 1.00 74.38 85 GLN A C 1
ATOM 694 O O . GLN A 1 85 ? -14.623 14.304 14.029 1.00 74.38 85 GLN A O 1
ATOM 699 N N . LEU A 1 86 ? -14.388 15.709 15.770 1.00 75.69 86 LEU A N 1
ATOM 700 C CA . LEU A 1 86 ? -15.133 14.877 16.735 1.00 75.69 86 LEU A CA 1
ATOM 701 C C . LEU A 1 86 ? -16.600 14.763 16.356 1.00 75.69 86 LEU A C 1
ATOM 703 O O . LEU A 1 86 ? -17.155 13.668 16.387 1.00 75.69 86 LEU A O 1
ATOM 707 N N . VAL A 1 87 ? -17.207 15.873 15.944 1.00 81.31 87 VAL A N 1
ATOM 708 C CA . VAL A 1 87 ? -18.580 15.884 15.441 1.00 81.31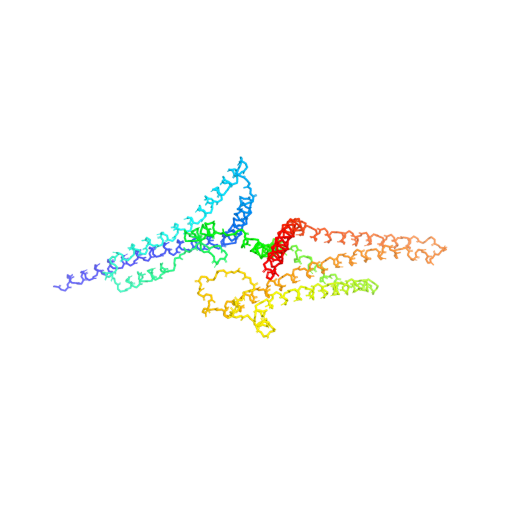 87 VAL A CA 1
ATOM 709 C C . VAL A 1 87 ? -18.690 15.003 14.197 1.00 81.31 87 VAL A C 1
ATOM 711 O O . VAL A 1 87 ? -19.589 14.171 14.121 1.00 81.31 87 VAL A O 1
ATOM 714 N N . HIS A 1 88 ? -17.757 15.107 13.249 1.00 81.38 88 HIS A N 1
ATOM 715 C CA . HIS A 1 88 ? -17.777 14.277 12.043 1.00 81.38 88 HIS A CA 1
ATOM 716 C C . HIS A 1 88 ? -17.655 12.773 12.351 1.00 81.38 88 HIS A C 1
ATOM 718 O O . HIS A 1 88 ? -18.443 11.975 11.841 1.00 81.38 88 HIS A O 1
ATOM 724 N N . LEU A 1 89 ? -16.727 12.387 13.234 1.00 82.00 89 LEU A N 1
ATOM 725 C CA . LEU A 1 89 ? -16.576 10.999 13.684 1.00 82.00 89 LEU A CA 1
ATOM 726 C C . LEU A 1 89 ? -17.821 10.495 14.436 1.00 82.00 89 LEU A C 1
ATOM 728 O O . LEU A 1 89 ? -18.236 9.348 14.251 1.00 82.00 89 LEU A O 1
ATOM 732 N N . LEU A 1 90 ? -18.441 11.348 15.256 1.00 84.62 90 LEU A N 1
ATOM 733 C CA . LEU A 1 90 ? -19.683 11.030 15.957 1.00 84.62 90 LEU A CA 1
ATOM 734 C C . LEU A 1 90 ? -20.811 10.736 14.964 1.00 84.62 90 LEU A C 1
ATOM 736 O O . LEU A 1 90 ? -21.470 9.711 15.083 1.00 84.62 90 LEU A O 1
ATOM 740 N N . PHE A 1 91 ? -21.006 11.578 13.947 1.00 87.81 91 PHE A N 1
ATOM 741 C CA . PHE A 1 91 ? -22.042 11.339 12.938 1.00 87.81 91 PHE A CA 1
ATOM 742 C C . PHE A 1 91 ? -21.825 10.026 12.176 1.00 87.81 91 PHE A C 1
ATOM 744 O O . PHE A 1 91 ? -22.792 9.315 11.919 1.00 87.81 91 PHE A O 1
ATOM 751 N N . LEU A 1 92 ? -20.579 9.666 11.859 1.00 84.12 92 LEU A N 1
ATOM 752 C CA . LEU A 1 92 ? -20.271 8.396 11.190 1.00 84.12 92 LEU A CA 1
ATOM 753 C C . LEU A 1 92 ? -20.574 7.173 12.065 1.00 84.12 92 LEU A C 1
ATOM 755 O O . LEU A 1 92 ? -21.129 6.190 11.580 1.00 84.12 92 LEU A O 1
ATOM 759 N N . THR A 1 93 ? -20.233 7.233 13.351 1.00 85.94 93 THR A N 1
ATOM 760 C CA . THR A 1 93 ? -20.434 6.121 14.299 1.00 85.94 93 THR A CA 1
ATOM 761 C C . THR A 1 93 ? -21.879 6.001 14.788 1.00 85.94 93 THR A C 1
ATOM 763 O O . THR A 1 93 ? -22.358 4.896 15.034 1.00 85.94 93 THR A O 1
ATOM 766 N N . VAL A 1 94 ? -22.618 7.110 14.868 1.00 89.81 94 VAL A N 1
ATOM 767 C CA . VAL A 1 94 ? -24.046 7.120 15.228 1.00 89.81 94 VAL A CA 1
ATOM 768 C C . VAL A 1 94 ? -24.899 6.408 14.177 1.00 89.81 94 VAL A C 1
ATOM 770 O O . VAL A 1 94 ? -25.853 5.721 14.534 1.00 89.81 94 VAL A O 1
ATOM 773 N N . MET A 1 95 ? -24.549 6.511 12.891 1.00 87.56 95 MET A N 1
ATOM 774 C CA . MET A 1 95 ? -25.306 5.832 11.833 1.00 87.56 95 MET A CA 1
ATOM 775 C C . MET A 1 95 ? -25.283 4.308 11.983 1.00 87.56 95 MET A C 1
ATOM 777 O O . MET A 1 95 ? -26.326 3.678 11.830 1.00 87.56 95 MET A O 1
ATOM 781 N N . GLY A 1 96 ? -24.138 3.710 12.328 1.00 88.44 96 GLY A N 1
ATOM 782 C CA . GLY A 1 96 ? -24.087 2.274 12.612 1.00 88.44 96 GLY A CA 1
ATOM 783 C C . GLY A 1 96 ? -24.722 1.910 13.958 1.00 88.44 96 GLY A C 1
ATOM 784 O O . GLY A 1 96 ? -25.377 0.874 14.048 1.00 88.44 96 GLY A O 1
ATOM 785 N N . GLN A 1 97 ? -24.677 2.802 14.958 1.00 91.81 97 GLN A N 1
ATOM 786 C CA . GLN A 1 97 ? -25.406 2.603 16.218 1.00 91.81 97 GLN A CA 1
ATOM 787 C C . GLN A 1 97 ? -26.926 2.509 16.016 1.00 91.81 97 GLN A C 1
ATOM 789 O O . GLN A 1 97 ? -27.580 1.703 16.671 1.00 91.81 97 GLN A O 1
ATOM 794 N N . PHE A 1 98 ? -27.511 3.302 15.111 1.00 92.12 98 PHE A N 1
ATOM 795 C CA . PHE A 1 98 ? -28.947 3.206 14.824 1.00 92.12 98 PHE A CA 1
ATOM 796 C C . PHE A 1 98 ? -29.346 1.837 14.265 1.00 92.12 98 PHE A C 1
ATOM 798 O O . PHE A 1 98 ? -30.434 1.350 14.576 1.00 92.12 98 PHE A O 1
ATOM 805 N N . VAL A 1 99 ? -28.473 1.205 13.477 1.00 91.25 99 VAL A N 1
ATOM 806 C CA . VAL A 1 99 ? -28.708 -0.142 12.941 1.00 91.25 99 VAL A CA 1
ATOM 807 C C . VAL A 1 99 ? -28.697 -1.179 14.066 1.00 91.25 99 VAL A C 1
ATOM 809 O O . VAL A 1 99 ? -29.621 -1.988 14.147 1.00 91.25 99 VAL A O 1
ATOM 812 N N . GLU A 1 100 ? -27.706 -1.120 14.961 1.00 90.06 100 GLU A N 1
ATOM 813 C CA . GLU A 1 100 ? -27.628 -2.002 16.136 1.00 90.06 100 GLU A CA 1
ATOM 814 C C . GLU A 1 100 ? -28.853 -1.827 17.046 1.00 90.06 100 GLU A C 1
ATOM 816 O O . GLU A 1 100 ? -29.542 -2.800 17.347 1.00 90.06 100 GLU A O 1
ATOM 821 N N . ASN A 1 101 ? -29.205 -0.582 17.386 1.00 92.50 101 ASN A N 1
ATOM 822 C CA . ASN A 1 101 ? -30.362 -0.285 18.235 1.00 92.50 101 ASN A CA 1
ATOM 823 C C . ASN A 1 101 ? -31.676 -0.796 17.621 1.00 92.50 101 ASN A C 1
ATOM 825 O O . ASN A 1 101 ? -32.526 -1.325 18.334 1.00 92.50 101 ASN A O 1
ATOM 829 N N . SER A 1 102 ? -31.839 -0.670 16.299 1.00 91.31 102 SER A N 1
ATOM 830 C CA . SER A 1 102 ? -33.025 -1.184 15.598 1.00 91.31 102 SER A CA 1
ATOM 831 C C . SER A 1 102 ? -33.091 -2.714 15.639 1.00 91.31 102 SER A C 1
ATOM 833 O O . SER A 1 102 ? -34.172 -3.291 15.745 1.00 91.31 102 SER A O 1
ATOM 835 N N . ASN A 1 103 ? -31.945 -3.398 15.562 1.00 91.25 103 ASN A N 1
ATOM 836 C CA . ASN A 1 103 ? -31.890 -4.851 15.714 1.00 91.25 103 ASN A CA 1
ATOM 837 C C . ASN A 1 103 ? -32.254 -5.286 17.142 1.00 91.25 103 ASN A C 1
ATOM 839 O O . ASN A 1 103 ? -32.994 -6.258 17.306 1.00 91.25 103 ASN A O 1
ATOM 843 N N . ASP A 1 104 ? -31.786 -4.558 18.155 1.00 91.62 104 ASP A N 1
ATOM 844 C CA . ASP A 1 104 ? -32.104 -4.833 19.560 1.00 91.62 104 ASP A CA 1
ATOM 845 C C . ASP A 1 104 ? -33.592 -4.604 19.869 1.00 91.62 104 ASP A C 1
ATOM 847 O O . ASP A 1 104 ? -34.211 -5.405 20.574 1.00 91.62 104 ASP A O 1
ATOM 851 N N . GLU A 1 105 ? -34.206 -3.573 19.282 1.00 93.12 105 GLU A N 1
ATOM 852 C CA . GLU A 1 105 ? -35.651 -3.327 19.376 1.00 93.12 105 GLU A CA 1
ATOM 853 C C . GLU A 1 105 ? -36.463 -4.477 18.757 1.00 93.12 105 GLU A C 1
ATOM 855 O O . GLU A 1 105 ? -37.429 -4.962 19.357 1.00 93.12 105 GLU A O 1
ATOM 860 N N . ILE A 1 106 ? -36.046 -4.975 17.584 1.00 90.62 106 ILE A N 1
ATOM 861 C CA . ILE A 1 106 ? -36.664 -6.155 16.960 1.00 90.62 106 ILE A CA 1
ATOM 862 C C . ILE A 1 106 ? -36.503 -7.377 17.867 1.00 90.62 106 ILE A C 1
ATOM 864 O O . ILE A 1 106 ? -37.473 -8.106 18.073 1.00 90.62 106 ILE A O 1
ATOM 868 N N . PHE A 1 107 ? -35.315 -7.599 18.434 1.00 92.44 107 PHE A N 1
ATOM 869 C CA . PHE A 1 107 ? -35.071 -8.713 19.348 1.00 92.44 107 PHE A CA 1
ATOM 870 C C . PHE A 1 107 ? -36.024 -8.674 20.549 1.00 92.44 107 PHE A C 1
ATOM 872 O O . PHE A 1 107 ? -36.691 -9.674 20.824 1.00 92.44 107 PHE A O 1
ATOM 879 N N . GLN A 1 108 ? -36.146 -7.523 21.218 1.00 93.12 108 GLN A N 1
ATOM 880 C CA . GLN A 1 108 ? -37.055 -7.352 22.356 1.00 93.12 108 GLN A CA 1
ATOM 881 C C . GLN A 1 108 ? -38.518 -7.555 21.953 1.00 93.12 108 GLN A C 1
ATOM 883 O O . GLN A 1 108 ? -39.227 -8.329 22.592 1.00 93.12 108 GLN A O 1
ATOM 888 N N . THR A 1 109 ? -38.951 -6.958 20.842 1.00 92.25 109 THR A N 1
ATOM 889 C CA . THR A 1 109 ? -40.339 -7.069 20.361 1.00 92.25 109 THR A CA 1
ATOM 890 C C . THR A 1 109 ? -40.711 -8.514 20.010 1.00 92.25 109 THR A C 1
ATOM 892 O O . THR A 1 109 ? -41.810 -8.985 20.312 1.00 92.25 109 THR A O 1
ATOM 895 N N . VAL A 1 110 ? -39.795 -9.251 19.373 1.00 91.00 110 VAL A N 1
ATOM 896 C CA . VAL A 1 110 ? -39.989 -10.672 19.041 1.00 91.00 110 VAL A CA 1
ATOM 897 C C . VAL A 1 110 ? -40.001 -11.522 20.314 1.00 91.00 110 VAL A C 1
ATOM 899 O O . VAL A 1 110 ? -40.797 -12.460 20.406 1.00 91.00 110 VAL A O 1
ATOM 902 N N . TYR A 1 111 ? -39.167 -11.181 21.299 1.00 89.56 111 TYR A N 1
ATOM 903 C CA . TYR A 1 111 ? -39.070 -11.880 22.579 1.00 89.56 111 TYR A CA 1
ATOM 904 C C . TYR A 1 111 ? -40.326 -11.710 23.448 1.00 89.56 111 TYR A C 1
ATOM 906 O O . TYR A 1 111 ? -40.839 -12.698 23.973 1.00 89.56 111 TYR A O 1
ATOM 914 N N . GLU A 1 112 ? -40.855 -10.487 23.548 1.00 92.31 112 GLU A N 1
ATOM 915 C CA . GLU A 1 112 ? -42.097 -10.156 24.268 1.00 92.31 112 GLU A CA 1
ATOM 916 C C . GLU A 1 112 ? -43.360 -10.689 23.571 1.00 92.31 112 GLU A C 1
ATOM 918 O O . GLU A 1 112 ? -44.439 -10.774 24.168 1.00 92.31 112 GLU A O 1
ATOM 923 N N . GLY A 1 113 ? -43.239 -11.080 22.301 1.00 88.56 113 GLY A N 1
ATOM 924 C CA . GLY A 1 113 ? -44.315 -11.697 21.543 1.00 88.56 113 GLY A CA 1
ATOM 925 C C . GLY A 1 113 ? -44.848 -12.972 22.207 1.00 88.56 113 GLY A C 1
ATOM 926 O O . GLY A 1 113 ? -44.118 -13.770 22.787 1.00 88.56 113 GLY A O 1
ATOM 927 N N . LYS A 1 114 ? -46.149 -13.239 22.054 1.00 90.62 114 LYS A N 1
ATOM 928 C CA . LYS A 1 114 ? -46.802 -14.464 22.565 1.00 90.62 114 LYS A CA 1
ATOM 929 C C . LYS A 1 114 ? -46.539 -15.685 21.670 1.00 90.62 114 LYS A C 1
ATOM 931 O O . LYS A 1 114 ? -47.456 -16.444 21.358 1.00 90.62 114 LYS A O 1
ATOM 936 N N . TRP A 1 115 ? -45.299 -15.862 21.213 1.00 89.38 115 TRP A N 1
ATOM 937 C CA . TRP A 1 115 ? -44.907 -16.893 20.245 1.00 89.38 115 TRP A CA 1
ATOM 938 C C . TRP A 1 115 ? -45.106 -18.316 20.782 1.00 89.38 115 TRP A C 1
ATOM 940 O O . TRP A 1 115 ? -45.415 -19.217 20.006 1.00 89.38 115 TRP A O 1
ATOM 950 N N . TYR A 1 116 ? -45.037 -18.502 22.105 1.00 86.56 116 TYR A N 1
ATOM 951 C CA . TYR A 1 116 ? -45.294 -19.773 22.792 1.00 86.56 116 TYR A CA 1
ATOM 952 C C . TYR A 1 116 ? -46.742 -20.276 22.650 1.00 86.56 116 TYR A C 1
ATOM 954 O O . TYR A 1 116 ? -46.971 -21.475 22.764 1.00 86.56 116 TYR A O 1
ATOM 962 N N . ASN A 1 117 ? -47.707 -19.412 22.323 1.00 85.81 117 ASN A N 1
ATOM 963 C CA . ASN A 1 117 ? -49.085 -19.829 22.031 1.00 85.81 117 ASN A CA 1
ATOM 964 C C . ASN A 1 117 ? -49.282 -20.282 20.571 1.00 85.81 117 ASN A C 1
ATOM 966 O O . ASN A 1 117 ? -50.356 -20.760 20.212 1.00 85.81 117 ASN A O 1
ATOM 970 N N . GLY A 1 118 ? -48.279 -20.092 19.707 1.00 82.50 118 GLY A N 1
ATOM 971 C CA . GLY A 1 118 ? -48.334 -20.487 18.302 1.00 82.50 118 GLY A CA 1
ATOM 972 C C . GLY A 1 118 ? -48.118 -21.986 18.089 1.00 82.50 118 GLY A C 1
ATOM 973 O O . GLY A 1 118 ? -47.683 -22.710 18.980 1.00 82.50 118 GLY A O 1
ATOM 974 N N . SER A 1 119 ? -48.381 -22.455 16.865 1.00 88.56 119 SER A N 1
ATOM 975 C CA . SER A 1 119 ? -48.055 -23.832 16.472 1.00 88.56 119 SER A CA 1
ATOM 976 C C . SER A 1 119 ? -46.552 -24.104 16.621 1.00 88.56 119 SER A C 1
ATOM 978 O O . SER A 1 119 ? -45.744 -23.181 16.506 1.00 88.56 119 SER A O 1
ATOM 980 N N . SER A 1 120 ? -46.149 -25.366 16.785 1.00 86.88 120 SER A N 1
ATOM 981 C CA . SER A 1 120 ? -44.728 -25.749 16.868 1.00 86.88 120 SER A CA 1
ATOM 982 C C . SER A 1 120 ? -43.901 -25.255 15.670 1.00 86.88 120 SER A C 1
ATOM 984 O O . SER A 1 120 ? -42.761 -24.816 15.830 1.00 86.88 120 SER A O 1
ATOM 986 N N . LYS A 1 121 ? -44.495 -25.232 14.467 1.00 86.56 121 LYS A N 1
ATOM 987 C CA . LYS A 1 121 ? -43.874 -24.656 13.261 1.00 86.56 121 LYS A CA 1
ATOM 988 C C . LYS A 1 121 ? -43.671 -23.143 13.374 1.00 86.56 121 LYS A C 1
ATOM 990 O O . LYS A 1 121 ? -42.641 -22.635 12.941 1.00 86.56 121 LYS A O 1
ATOM 995 N N . THR A 1 122 ? -44.632 -22.424 13.950 1.00 87.38 122 THR A N 1
ATOM 996 C CA . THR A 1 122 ? -44.549 -20.971 14.161 1.00 87.38 122 THR A CA 1
ATOM 997 C C . THR A 1 122 ? -43.536 -20.627 15.254 1.00 87.38 122 THR A C 1
ATOM 999 O O . THR A 1 122 ? -42.718 -19.735 15.056 1.00 87.38 122 THR A O 1
ATOM 1002 N N . GLN A 1 123 ? -43.529 -21.364 16.369 1.00 90.12 123 GLN A N 1
ATOM 1003 C CA . GLN A 1 123 ? -42.554 -21.204 17.455 1.00 90.12 123 GLN A CA 1
ATOM 1004 C C . GLN A 1 123 ? -41.112 -21.333 16.945 1.00 90.12 123 GLN A C 1
ATOM 1006 O O . GLN A 1 123 ? -40.262 -20.503 17.264 1.00 90.12 123 GLN A O 1
ATOM 1011 N N . LEU A 1 124 ? -40.848 -22.327 16.087 1.00 91.69 124 LEU A N 1
ATOM 1012 C CA . LEU A 1 124 ? -39.532 -22.522 15.477 1.00 91.69 124 LEU A CA 1
ATOM 1013 C C . LEU A 1 124 ? -39.080 -21.295 14.669 1.00 91.69 124 LEU A C 1
ATOM 1015 O O . LEU A 1 124 ? -37.924 -20.891 14.764 1.00 91.69 124 LEU A O 1
ATOM 1019 N N . LEU A 1 125 ? -39.984 -20.682 13.900 1.00 90.69 125 LEU A N 1
ATOM 1020 C CA . LEU A 1 125 ? -39.678 -19.488 13.109 1.00 90.69 125 LEU A CA 1
ATOM 1021 C C . LEU A 1 125 ? -39.280 -18.292 13.988 1.00 90.69 125 LEU A C 1
ATOM 1023 O O . LEU A 1 125 ? -38.312 -17.606 13.667 1.00 90.69 125 LEU A O 1
ATOM 1027 N N . TYR A 1 126 ? -39.959 -18.079 15.119 1.00 90.81 126 TYR A N 1
ATOM 1028 C CA . TYR A 1 126 ? -39.581 -17.043 16.091 1.00 90.81 126 TYR A CA 1
ATOM 1029 C C . TYR A 1 126 ? -38.184 -17.283 16.670 1.00 90.81 126 TYR A C 1
ATOM 1031 O O . TYR A 1 126 ? -37.373 -16.361 16.723 1.00 90.81 126 TYR A O 1
ATOM 1039 N N . ILE A 1 127 ? -37.871 -18.528 17.042 1.00 91.00 127 ILE A N 1
ATOM 1040 C CA . ILE A 1 127 ? -36.546 -18.895 17.563 1.00 91.00 127 ILE A CA 1
ATOM 1041 C C . ILE A 1 127 ? -35.454 -18.631 16.517 1.00 91.00 127 ILE A C 1
ATOM 1043 O O . ILE A 1 127 ? -34.379 -18.141 16.862 1.00 91.00 127 ILE A O 1
ATOM 1047 N N . LEU A 1 128 ? -35.714 -18.921 15.238 1.00 91.19 128 LEU A N 1
ATOM 1048 C CA . LEU A 1 128 ? -34.763 -18.643 14.157 1.00 91.19 128 LEU A CA 1
ATOM 1049 C C . LEU A 1 128 ? -34.500 -17.141 13.988 1.00 91.19 128 LEU A C 1
ATOM 1051 O O . LEU A 1 128 ? -33.348 -16.753 13.796 1.00 91.19 128 LEU A O 1
ATOM 1055 N N . VAL A 1 129 ? -35.536 -16.304 14.102 1.00 90.44 129 VAL A N 1
ATOM 1056 C CA . VAL A 1 129 ? -35.391 -14.838 14.066 1.00 90.44 129 VAL A CA 1
ATOM 1057 C C . VAL A 1 129 ? -34.602 -14.343 15.274 1.00 90.44 129 VAL A C 1
ATOM 1059 O O . VAL A 1 129 ? -33.611 -13.644 15.092 1.00 90.44 129 VAL A O 1
ATOM 1062 N N . LEU A 1 130 ? -34.960 -14.773 16.490 1.00 90.81 130 LEU A N 1
ATOM 1063 C CA . LEU A 1 130 ? -34.228 -14.415 17.712 1.00 90.81 130 LEU A CA 1
ATOM 1064 C C . LEU A 1 130 ? -32.751 -14.801 17.610 1.00 90.81 130 LEU A C 1
ATOM 1066 O O . LEU A 1 130 ? -31.879 -13.991 17.909 1.00 90.81 130 LEU A O 1
ATOM 1070 N N . ARG A 1 131 ? -32.456 -16.009 17.112 1.00 91.75 131 ARG A N 1
ATOM 1071 C CA . ARG A 1 131 ? -31.079 -16.461 16.880 1.00 91.75 131 ARG A CA 1
ATOM 1072 C C . ARG A 1 131 ? -30.344 -15.580 15.872 1.00 91.75 131 ARG A C 1
ATOM 1074 O O . ARG A 1 131 ? -29.156 -15.340 16.055 1.00 91.75 131 ARG A O 1
ATOM 1081 N N . LYS A 1 132 ? -31.015 -15.117 14.814 1.00 88.31 132 LYS A N 1
ATOM 1082 C CA . LYS A 1 132 ? -30.409 -14.224 13.818 1.00 88.31 132 LYS A CA 1
ATOM 1083 C C . LYS A 1 132 ? -30.131 -12.834 14.398 1.00 88.31 132 LYS A C 1
ATOM 1085 O O . LYS A 1 132 ? -29.057 -12.299 14.143 1.00 88.31 132 LYS A O 1
ATOM 1090 N N . CYS A 1 133 ? -31.030 -12.300 15.221 1.00 88.44 133 CYS A N 1
ATOM 1091 C CA . CYS A 1 133 ? -30.857 -11.016 15.903 1.00 88.44 133 CYS A CA 1
ATOM 1092 C C . CYS A 1 133 ? -29.690 -11.003 16.907 1.00 88.44 133 CYS A C 1
ATOM 1094 O O . CYS A 1 133 ? -29.141 -9.938 17.162 1.00 88.44 133 CYS A O 1
ATOM 1096 N N . LEU A 1 134 ? -29.243 -12.160 17.422 1.00 87.44 134 LEU A N 1
ATOM 1097 C CA . LEU A 1 134 ? -28.009 -12.251 18.227 1.00 87.44 134 LEU A CA 1
ATOM 1098 C C . LEU A 1 134 ? -26.734 -11.922 17.425 1.00 87.44 134 LEU A C 1
ATOM 1100 O O . LEU A 1 134 ? -25.682 -11.683 18.010 1.00 87.44 134 LEU A O 1
ATOM 1104 N N . THR A 1 135 ? -26.816 -11.930 16.093 1.00 84.94 135 THR A N 1
ATOM 1105 C CA . THR A 1 135 ? -25.761 -11.469 15.183 1.00 84.94 135 THR A CA 1
ATOM 1106 C C . THR A 1 135 ? -26.259 -10.221 14.449 1.00 84.94 135 THR A C 1
ATOM 1108 O O . THR A 1 135 ? -26.771 -10.357 13.330 1.00 84.94 135 THR A O 1
ATOM 1111 N N . PRO A 1 136 ? -26.185 -9.030 15.074 1.00 80.75 136 PRO A N 1
ATOM 1112 C CA . PRO A 1 136 ? -26.715 -7.808 14.485 1.00 80.75 136 PRO A CA 1
ATOM 1113 C C . PRO A 1 136 ? -26.031 -7.508 13.145 1.00 80.75 136 PRO A C 1
ATOM 1115 O O . PRO A 1 136 ? -24.820 -7.726 13.012 1.00 80.75 136 PRO A O 1
ATOM 1118 N N . PRO A 1 137 ? -26.771 -6.999 12.146 1.00 83.12 137 PRO A N 1
ATOM 1119 C CA . PRO A 1 137 ? -26.147 -6.434 10.961 1.00 83.12 137 PRO A CA 1
ATOM 1120 C C . PRO A 1 137 ? -25.370 -5.185 11.390 1.00 83.12 137 PRO A C 1
ATOM 1122 O O . PRO A 1 137 ? -25.946 -4.250 11.940 1.00 83.12 137 PRO A O 1
ATOM 1125 N N . THR A 1 138 ? -24.055 -5.180 11.187 1.00 83.50 138 THR A N 1
ATOM 1126 C CA . THR A 1 138 ? -23.188 -4.065 11.580 1.00 83.50 138 THR A CA 1
ATOM 1127 C C . THR A 1 138 ? -22.579 -3.422 10.346 1.00 83.50 138 THR A C 1
ATOM 1129 O O . THR A 1 138 ? -22.221 -4.102 9.390 1.00 83.50 138 THR A O 1
ATOM 1132 N N . LEU A 1 139 ? -22.468 -2.094 10.369 1.00 85.94 139 LEU A N 1
ATOM 1133 C CA . LEU A 1 139 ? -21.678 -1.368 9.381 1.00 85.94 139 LEU A CA 1
ATOM 1134 C C . LEU A 1 139 ? -20.221 -1.385 9.831 1.00 85.94 139 LEU A C 1
ATOM 1136 O O . LEU A 1 139 ? -19.910 -0.993 10.962 1.00 85.94 139 LEU A O 1
ATOM 1140 N N . THR A 1 140 ? -19.328 -1.830 8.956 1.00 79.31 140 THR A N 1
ATOM 1141 C CA . THR A 1 140 ? -17.918 -2.019 9.284 1.00 79.31 140 THR A CA 1
ATOM 1142 C C . THR A 1 140 ? -17.006 -1.165 8.408 1.00 79.31 140 THR A C 1
ATOM 1144 O O . THR A 1 140 ? -17.196 -0.993 7.205 1.00 79.31 140 THR A O 1
ATOM 1147 N N . GLY A 1 141 ? -15.952 -0.626 9.016 1.00 69.31 141 GLY A N 1
ATOM 1148 C CA . GLY A 1 141 ? -14.786 -0.125 8.303 1.00 69.31 141 GLY A CA 1
ATOM 1149 C C . GLY A 1 141 ? -13.855 -1.292 7.990 1.00 69.31 141 GLY A C 1
ATOM 1150 O O . GLY A 1 141 ? -13.182 -1.805 8.887 1.00 69.31 141 GLY A O 1
ATOM 1151 N N . GLY A 1 142 ? -13.814 -1.724 6.728 1.00 60.12 142 GLY A N 1
ATOM 1152 C CA . GLY A 1 142 ? -12.866 -2.740 6.252 1.00 60.12 142 GLY A CA 1
ATOM 1153 C C . GLY A 1 142 ? -13.068 -4.139 6.843 1.00 60.12 142 GLY A C 1
ATOM 1154 O O . GLY A 1 142 ? -12.133 -4.932 6.809 1.00 60.12 142 GLY A O 1
ATOM 1155 N N . GLY A 1 143 ? -14.236 -4.431 7.431 1.00 67.31 143 GLY A N 1
ATOM 1156 C CA . GLY A 1 143 ? -14.494 -5.676 8.166 1.00 67.31 143 GLY A CA 1
ATOM 1157 C C . GLY A 1 143 ? -13.762 -5.796 9.510 1.00 67.31 143 GLY A C 1
ATOM 1158 O O . GLY A 1 143 ? -13.851 -6.837 10.153 1.00 67.31 143 GLY A O 1
ATOM 1159 N N . LEU A 1 144 ? -13.031 -4.758 9.934 1.00 66.75 144 LEU A N 1
ATOM 1160 C CA . LEU A 1 144 ? -12.184 -4.778 11.135 1.00 66.75 144 LEU A CA 1
ATOM 1161 C C . LEU A 1 144 ? -12.774 -3.965 12.289 1.00 66.75 144 LEU A C 1
ATOM 1163 O O . LEU A 1 144 ? -12.627 -4.347 13.447 1.00 66.75 144 LEU A O 1
ATOM 1167 N N . VAL A 1 145 ? -13.421 -2.836 11.981 1.00 71.25 145 VAL A N 1
ATOM 1168 C CA . VAL A 1 145 ? -13.931 -1.892 12.986 1.00 71.25 145 VAL A CA 1
ATOM 1169 C C . VAL A 1 145 ? -15.427 -1.695 12.792 1.00 71.25 145 VAL A C 1
ATOM 1171 O O . VAL A 1 145 ? -15.849 -1.190 11.755 1.00 71.25 145 VAL A O 1
ATOM 1174 N N . SER A 1 146 ? -16.234 -2.053 13.791 1.00 81.38 146 SER A N 1
ATOM 1175 C CA . SER A 1 146 ? -17.667 -1.745 13.816 1.00 81.38 146 SER A CA 1
ATOM 1176 C C . SER A 1 146 ? -17.887 -0.245 14.033 1.00 81.38 146 SER A C 1
ATOM 1178 O O . SER A 1 146 ? -17.317 0.355 14.951 1.00 81.38 146 SER A O 1
ATOM 1180 N N . LEU A 1 147 ? -18.716 0.379 13.199 1.00 84.12 147 LEU A N 1
ATOM 1181 C CA . LEU A 1 147 ? -19.070 1.794 13.305 1.00 84.12 147 LEU A CA 1
ATOM 1182 C C . LEU A 1 147 ? -20.153 2.003 14.371 1.00 84.12 147 LEU A C 1
ATOM 1184 O O . LEU A 1 147 ? -21.318 2.181 14.043 1.00 84.12 147 LEU A O 1
ATOM 1188 N N . ASN A 1 148 ? -19.777 1.991 15.648 1.00 86.69 148 ASN A N 1
ATOM 1189 C CA . ASN A 1 148 ? -20.706 2.189 16.763 1.00 86.69 148 ASN A CA 1
ATOM 1190 C C . ASN A 1 148 ? -20.150 3.159 17.816 1.00 86.69 148 ASN A C 1
ATOM 1192 O O . ASN A 1 148 ? -18.997 3.605 17.743 1.00 86.69 148 ASN A O 1
ATOM 1196 N N . LEU A 1 149 ? -20.977 3.514 18.805 1.00 85.94 149 LEU A N 1
ATOM 1197 C CA . LEU A 1 149 ? -20.584 4.463 19.853 1.00 85.94 149 LEU A CA 1
ATOM 1198 C C . LEU A 1 149 ? -19.435 3.937 20.719 1.00 85.94 149 LEU A C 1
ATOM 1200 O O . LEU A 1 149 ? -18.657 4.730 21.249 1.00 85.94 149 LEU A O 1
ATOM 1204 N N . TYR A 1 150 ? -19.279 2.617 20.828 1.00 81.69 150 TYR A N 1
ATOM 1205 C CA . TYR A 1 150 ? -18.125 2.026 21.498 1.00 81.69 150 TYR A CA 1
ATOM 1206 C C . TYR A 1 150 ? -16.819 2.421 20.794 1.00 81.69 150 TYR A C 1
ATOM 1208 O O . TYR A 1 150 ? -15.914 2.946 21.444 1.00 81.69 150 TYR A O 1
ATOM 1216 N N . SER A 1 151 ? -16.743 2.282 19.467 1.00 78.56 151 SER A N 1
ATOM 1217 C CA . SER A 1 151 ? -15.584 2.724 18.675 1.00 78.56 151 SER A CA 1
ATOM 1218 C C . SER A 1 151 ? -15.313 4.229 18.806 1.00 78.56 151 SER A C 1
ATOM 1220 O O . SER A 1 151 ? -14.156 4.639 18.913 1.00 78.56 151 SER A O 1
ATOM 1222 N N . PHE A 1 152 ? -16.356 5.062 18.888 1.00 80.56 152 PHE A N 1
ATOM 1223 C CA . PHE A 1 152 ? -16.206 6.500 19.159 1.00 80.56 152 PHE A CA 1
ATOM 1224 C C . PHE A 1 152 ? -15.561 6.777 20.527 1.00 80.56 152 PHE A C 1
ATOM 1226 O O . PHE A 1 152 ? -14.645 7.599 20.636 1.00 80.56 152 PHE A O 1
ATOM 1233 N N . VAL A 1 153 ? -15.999 6.071 21.574 1.00 74.62 153 VAL A N 1
ATOM 1234 C CA . VAL A 1 153 ? -15.427 6.198 22.924 1.00 74.62 153 VAL A CA 1
ATOM 1235 C C . VAL A 1 153 ? -13.970 5.732 22.957 1.00 74.62 153 VAL A C 1
ATOM 1237 O O . VAL A 1 153 ? -13.158 6.360 23.636 1.00 74.62 153 VAL A O 1
ATOM 1240 N N . GLN A 1 154 ? -13.609 4.688 22.204 1.00 70.19 154 GLN A N 1
ATOM 1241 C CA . GLN A 1 154 ? -12.218 4.226 22.102 1.00 70.19 154 GLN A CA 1
ATOM 1242 C C . GLN A 1 154 ? -11.300 5.311 21.528 1.00 70.19 154 GLN A C 1
ATOM 1244 O O . GLN A 1 154 ? -10.291 5.652 22.146 1.00 70.19 154 GLN A O 1
ATOM 1249 N N . VAL A 1 155 ? -11.689 5.924 20.404 1.00 69.75 155 VAL A N 1
ATOM 1250 C CA . VAL A 1 155 ? -10.933 7.040 19.806 1.00 69.75 155 VAL A CA 1
ATOM 1251 C C . VAL A 1 155 ? -10.884 8.241 20.757 1.00 69.75 155 VAL A C 1
ATOM 1253 O O . VAL A 1 155 ? -9.847 8.882 20.906 1.00 69.75 155 VAL A O 1
ATOM 1256 N N . SER A 1 156 ? -11.973 8.511 21.478 1.00 66.25 156 SER A N 1
ATOM 1257 C CA . SER A 1 156 ? -12.032 9.611 22.446 1.00 66.25 156 SER A CA 1
ATOM 1258 C C . SER A 1 156 ? -11.134 9.383 23.672 1.00 66.25 156 SER A C 1
ATOM 1260 O O . SER A 1 156 ? -10.525 10.329 24.165 1.00 66.25 156 SER A O 1
ATOM 1262 N N . ARG A 1 157 ? -10.987 8.143 24.162 1.00 61.28 157 ARG A N 1
ATOM 1263 C CA . ARG A 1 157 ? -10.080 7.821 25.286 1.00 61.28 157 ARG A CA 1
ATOM 1264 C C . ARG A 1 157 ? -8.616 7.993 24.910 1.00 61.28 157 ARG A C 1
ATOM 1266 O O . ARG A 1 157 ? -7.854 8.500 25.727 1.00 61.28 157 ARG A O 1
ATOM 1273 N N . VAL A 1 158 ? -8.241 7.625 23.686 1.00 60.88 158 VAL A N 1
ATOM 1274 C CA . VAL A 1 158 ? -6.908 7.904 23.131 1.00 60.88 158 VAL A CA 1
ATOM 1275 C C . VAL A 1 158 ? -6.616 9.409 23.205 1.00 60.88 158 VAL A C 1
ATOM 1277 O O . VAL A 1 158 ? -5.552 9.804 23.650 1.00 60.88 158 VAL A O 1
ATOM 1280 N N . ILE A 1 159 ? -7.578 10.282 22.906 1.00 59.84 159 ILE A N 1
ATOM 1281 C CA . ILE A 1 159 ? -7.366 11.739 22.998 1.00 59.84 159 ILE A CA 1
ATOM 1282 C C . ILE A 1 159 ? -7.140 12.206 24.449 1.00 59.84 159 ILE A C 1
ATOM 1284 O O . ILE A 1 159 ? -6.322 13.089 24.697 1.00 59.84 159 ILE A O 1
ATOM 1288 N N . VAL A 1 160 ? -7.861 11.627 25.412 1.00 56.31 160 VAL A N 1
ATOM 1289 C CA . VAL A 1 160 ? -7.870 12.097 26.811 1.00 56.31 160 VAL A CA 1
ATOM 1290 C C . VAL A 1 160 ? -6.647 11.632 27.617 1.00 56.31 160 VAL A C 1
ATOM 1292 O O . VAL A 1 160 ? -6.230 12.337 28.531 1.00 56.31 160 VAL A O 1
ATOM 1295 N N . PHE A 1 161 ? -6.060 10.472 27.301 1.00 56.31 161 PHE A N 1
ATOM 1296 C CA . PHE A 1 161 ? -5.029 9.827 28.136 1.00 56.31 161 PHE A CA 1
ATOM 1297 C C . PHE A 1 161 ? -3.590 9.882 27.575 1.00 56.31 161 PHE A C 1
ATOM 1299 O O . PHE A 1 161 ? -2.719 9.167 28.064 1.00 56.31 161 PHE A O 1
ATOM 1306 N N . TYR A 1 162 ? -3.312 10.699 26.556 1.00 57.09 162 TYR A N 1
ATOM 1307 C CA . TYR A 1 162 ? -2.079 10.584 25.761 1.00 57.09 162 TYR A CA 1
ATOM 1308 C C . TYR A 1 162 ? -0.888 11.463 26.196 1.00 57.09 162 TYR A C 1
ATOM 1310 O O . TYR A 1 162 ? -1.059 12.603 26.624 1.00 57.09 162 TYR A O 1
ATOM 1318 N N . SER A 1 163 ? 0.336 10.945 25.992 1.00 59.31 163 SER A N 1
ATOM 1319 C CA . SER A 1 163 ? 1.627 11.647 26.154 1.00 59.31 163 SER A CA 1
ATOM 1320 C C . SER A 1 163 ? 2.264 11.975 24.793 1.00 59.31 163 SER A C 1
ATOM 1322 O O . SER A 1 163 ? 2.147 11.204 23.839 1.00 59.31 163 SER A O 1
ATOM 1324 N N . THR A 1 164 ? 2.961 13.112 24.690 1.00 56.69 164 THR A N 1
ATOM 1325 C CA . THR A 1 164 ? 3.604 13.601 23.451 1.00 56.69 164 THR A CA 1
ATOM 1326 C C . THR A 1 164 ? 4.734 12.698 22.953 1.00 56.69 164 THR A C 1
ATOM 1328 O O . THR A 1 164 ? 4.954 12.604 21.746 1.00 56.69 164 THR A O 1
ATOM 1331 N N . GLU A 1 165 ? 5.421 12.001 23.859 1.00 58.31 165 GLU A N 1
ATOM 1332 C CA . GLU A 1 165 ? 6.513 11.082 23.516 1.00 58.31 165 GLU A CA 1
ATOM 1333 C C . GLU A 1 165 ? 5.986 9.822 22.824 1.00 58.31 165 GLU A C 1
ATOM 1335 O O . GLU A 1 165 ? 6.511 9.411 21.796 1.00 58.31 165 GLU A O 1
ATOM 1340 N N . THR A 1 166 ? 4.872 9.273 23.308 1.00 60.12 166 THR A N 1
ATOM 1341 C CA . THR A 1 166 ? 4.228 8.098 22.706 1.00 60.12 166 THR A CA 1
ATOM 1342 C C . THR A 1 166 ? 3.694 8.397 21.298 1.00 60.12 166 THR A C 1
ATOM 1344 O O . THR A 1 166 ? 3.709 7.525 20.438 1.00 60.12 166 THR A O 1
ATOM 1347 N N . LEU A 1 167 ? 3.281 9.640 21.010 1.00 58.09 167 LEU A N 1
ATOM 1348 C CA . LEU A 1 167 ? 2.839 10.038 19.663 1.00 58.09 167 LEU A CA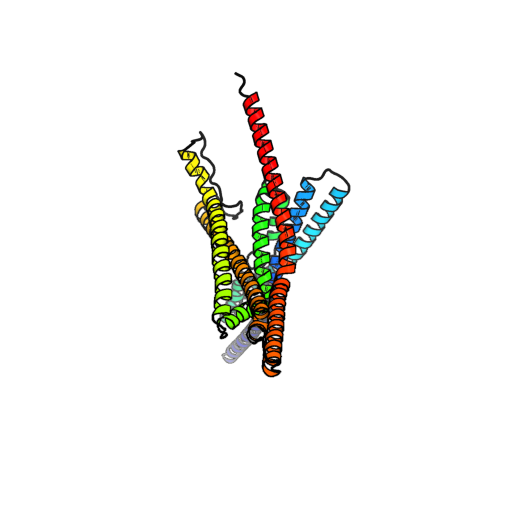 1
ATOM 1349 C C . LEU A 1 167 ? 3.977 10.065 18.647 1.00 58.09 167 LEU A C 1
ATOM 1351 O O . LEU A 1 167 ? 3.794 9.609 17.522 1.00 58.09 167 LEU A O 1
ATOM 1355 N N . MET A 1 168 ? 5.140 10.597 19.027 1.00 59.28 168 MET A N 1
ATOM 1356 C CA . MET A 1 168 ? 6.317 10.623 18.146 1.00 59.28 168 MET A CA 1
ATOM 1357 C C . MET A 1 168 ? 6.721 9.207 17.717 1.00 59.28 168 MET A C 1
ATOM 1359 O O . MET A 1 168 ? 7.194 9.003 16.598 1.00 59.28 168 MET A O 1
ATOM 1363 N N . ASP A 1 169 ? 6.498 8.233 18.596 1.00 62.44 169 ASP A N 1
ATOM 1364 C CA . ASP A 1 169 ? 6.828 6.838 18.363 1.00 62.44 169 ASP A CA 1
ATOM 1365 C C . ASP A 1 169 ? 5.858 6.160 17.398 1.00 62.44 169 ASP A C 1
ATOM 1367 O O . ASP A 1 169 ? 6.291 5.489 16.462 1.00 62.44 169 ASP A O 1
ATOM 1371 N N . GLU A 1 170 ? 4.564 6.405 17.575 1.00 67.19 170 GLU A N 1
ATOM 1372 C CA . GLU A 1 170 ? 3.484 5.840 16.760 1.00 67.19 170 GLU A CA 1
ATOM 1373 C C . GLU A 1 170 ? 3.419 6.430 15.344 1.00 67.19 170 GLU A C 1
ATOM 1375 O O . GLU A 1 170 ? 3.099 5.732 14.378 1.00 67.19 170 GLU A O 1
ATOM 1380 N N . VAL A 1 171 ? 3.760 7.716 15.184 1.00 67.25 171 VAL A N 1
ATOM 1381 C CA . VAL A 1 171 ? 3.684 8.420 13.890 1.00 67.25 171 VAL A CA 1
ATOM 1382 C C . VAL A 1 171 ? 4.533 7.734 12.818 1.00 67.25 171 VAL A C 1
ATOM 1384 O O . VAL A 1 171 ? 4.096 7.639 11.671 1.00 67.25 171 VAL A O 1
ATOM 1387 N N . VAL A 1 172 ? 5.708 7.204 13.171 1.00 67.56 172 VAL A N 1
ATOM 1388 C CA . VAL A 1 172 ? 6.596 6.526 12.211 1.00 67.56 172 VAL A CA 1
ATOM 1389 C C . VAL A 1 172 ? 5.953 5.239 11.676 1.00 67.56 172 VAL A C 1
ATOM 1391 O O . VAL A 1 172 ? 5.976 4.990 10.468 1.00 67.56 172 VAL A O 1
ATOM 1394 N N . TYR A 1 173 ? 5.309 4.450 12.539 1.00 70.75 173 TYR A N 1
ATOM 1395 C CA . TYR A 1 173 ? 4.618 3.214 12.148 1.00 70.75 173 TYR A CA 1
ATOM 1396 C C . TYR A 1 173 ? 3.351 3.489 11.335 1.00 70.75 173 TYR A C 1
ATOM 1398 O O . TYR A 1 173 ? 3.056 2.799 10.350 1.00 70.75 173 TYR A O 1
ATOM 1406 N N . LEU A 1 174 ? 2.625 4.542 11.702 1.00 68.12 174 LEU A N 1
ATOM 1407 C CA . LEU A 1 174 ? 1.429 4.990 11.001 1.00 68.12 174 LEU A CA 1
ATOM 1408 C C . LEU A 1 174 ? 1.760 5.503 9.590 1.00 68.12 174 LEU A C 1
ATOM 1410 O O . LEU A 1 174 ? 1.072 5.158 8.632 1.00 68.12 174 LEU A O 1
ATOM 1414 N N . VAL A 1 175 ? 2.861 6.239 9.430 1.00 70.69 175 VAL A N 1
ATOM 1415 C CA . VAL A 1 175 ? 3.378 6.685 8.125 1.00 70.69 175 VAL A CA 1
ATOM 1416 C C . VAL A 1 175 ? 3.702 5.507 7.201 1.00 70.69 175 VAL A C 1
ATOM 1418 O O . VAL A 1 175 ? 3.316 5.524 6.027 1.00 70.69 175 VAL A O 1
ATOM 1421 N N . ILE A 1 176 ? 4.372 4.468 7.716 1.00 74.19 176 ILE A N 1
ATOM 1422 C CA . ILE A 1 176 ? 4.686 3.253 6.943 1.00 74.19 176 ILE A CA 1
ATOM 1423 C C . ILE A 1 176 ? 3.389 2.562 6.505 1.00 74.19 176 ILE A C 1
ATOM 1425 O O . ILE A 1 176 ? 3.228 2.218 5.332 1.00 74.19 176 ILE A O 1
ATOM 1429 N N . SER A 1 177 ? 2.434 2.432 7.427 1.00 70.88 177 SER A N 1
ATOM 1430 C CA . SER A 1 177 ? 1.132 1.811 7.163 1.00 70.88 177 SER A CA 1
ATOM 1431 C C . SER A 1 177 ? 0.348 2.563 6.078 1.00 70.88 177 SER A C 1
ATOM 1433 O O . SER A 1 177 ? -0.129 1.957 5.119 1.00 70.88 177 SER A O 1
ATOM 1435 N N . ILE A 1 178 ? 0.282 3.895 6.163 1.00 72.12 178 ILE A N 1
ATOM 1436 C CA . ILE A 1 178 ? -0.387 4.752 5.170 1.00 72.12 178 ILE A CA 1
ATOM 1437 C C . ILE A 1 178 ? 0.286 4.652 3.802 1.00 72.12 178 ILE A C 1
ATOM 1439 O O . ILE A 1 178 ? -0.398 4.559 2.783 1.00 72.12 178 ILE A O 1
ATOM 1443 N N . THR A 1 179 ? 1.618 4.631 3.765 1.00 76.56 179 THR A N 1
ATOM 1444 C CA . THR A 1 179 ? 2.379 4.507 2.514 1.00 76.56 179 THR A CA 1
ATOM 1445 C C . THR A 1 179 ? 2.014 3.227 1.765 1.00 76.56 179 THR A C 1
ATOM 1447 O O . THR A 1 179 ? 1.821 3.247 0.547 1.00 76.56 179 THR A O 1
ATOM 1450 N N . ILE A 1 180 ? 1.867 2.116 2.490 1.00 80.06 180 ILE A N 1
ATOM 1451 C CA . ILE A 1 180 ? 1.490 0.821 1.914 1.00 80.06 180 ILE A CA 1
ATOM 1452 C C . ILE A 1 180 ? 0.040 0.835 1.422 1.00 80.06 180 ILE A C 1
ATOM 1454 O O . ILE A 1 180 ? -0.233 0.353 0.322 1.00 80.06 180 ILE A O 1
ATOM 1458 N N . LEU A 1 181 ? -0.883 1.443 2.171 1.00 79.81 181 LEU A N 1
ATOM 1459 C CA . LEU A 1 181 ? -2.274 1.588 1.730 1.00 79.81 181 LEU A CA 1
ATOM 1460 C C . LEU A 1 181 ? -2.384 2.416 0.447 1.00 79.81 181 LEU A C 1
ATOM 1462 O O . LEU A 1 181 ? -3.104 2.036 -0.474 1.00 79.81 181 LEU A O 1
ATOM 1466 N N . ILE A 1 182 ? -1.634 3.514 0.353 1.00 81.00 182 ILE A N 1
ATOM 1467 C CA . ILE A 1 182 ? -1.601 4.368 -0.839 1.00 81.00 182 ILE A CA 1
ATOM 1468 C C . ILE A 1 182 ? -1.003 3.620 -2.034 1.00 81.00 182 ILE A C 1
ATOM 1470 O O . ILE A 1 182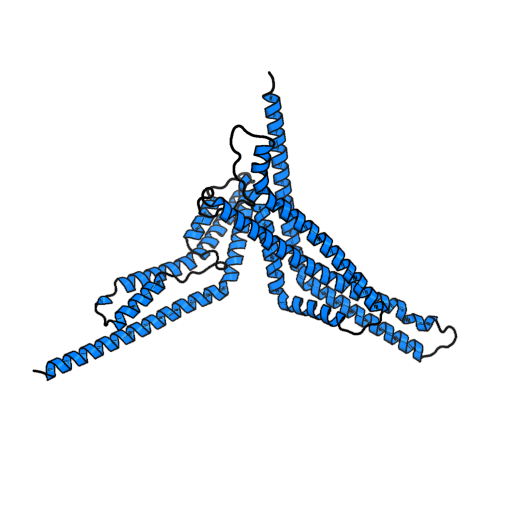 ? -1.541 3.721 -3.138 1.00 81.00 182 ILE A O 1
ATOM 1474 N N . LYS A 1 183 ? 0.060 2.829 -1.821 1.00 83.50 183 LYS A N 1
ATOM 1475 C CA . LYS A 1 183 ? 0.606 1.924 -2.847 1.00 83.50 183 LYS A CA 1
ATOM 1476 C C . LYS A 1 183 ? -0.475 0.972 -3.352 1.00 83.50 183 LYS A C 1
ATOM 1478 O O . LYS A 1 183 ? -0.738 0.938 -4.549 1.00 83.50 183 LYS A O 1
ATOM 1483 N N . GLN A 1 184 ? -1.144 0.252 -2.454 1.00 84.94 184 GLN A N 1
ATOM 1484 C CA . GLN A 1 184 ? -2.180 -0.711 -2.829 1.00 84.94 184 GLN A CA 1
ATOM 1485 C C . GLN A 1 184 ? -3.345 -0.042 -3.571 1.00 84.94 184 GLN A C 1
ATOM 1487 O O . GLN A 1 184 ? -3.842 -0.568 -4.565 1.00 84.94 184 GLN A O 1
ATOM 1492 N N . TYR A 1 185 ? -3.752 1.144 -3.124 1.00 81.50 185 TYR A N 1
ATOM 1493 C CA . TYR A 1 185 ? -4.807 1.918 -3.765 1.00 81.50 185 TYR A CA 1
ATOM 1494 C C . TYR A 1 185 ? -4.428 2.367 -5.179 1.00 81.50 185 TYR A C 1
ATOM 1496 O O . TYR A 1 185 ? -5.266 2.326 -6.076 1.00 81.50 185 TYR A O 1
ATOM 1504 N N . ASN A 1 186 ? -3.164 2.735 -5.407 1.00 86.50 186 ASN A N 1
ATOM 1505 C CA . ASN A 1 186 ? -2.680 3.083 -6.739 1.00 86.50 186 ASN A CA 1
ATOM 1506 C C . ASN A 1 186 ? -2.809 1.910 -7.726 1.00 86.50 186 ASN A C 1
ATOM 1508 O O . ASN A 1 186 ? -3.274 2.123 -8.847 1.00 86.50 186 ASN A O 1
ATOM 1512 N N . TYR A 1 187 ? -2.480 0.688 -7.290 1.00 88.31 187 TYR A N 1
ATOM 1513 C CA . TYR A 1 187 ? -2.664 -0.525 -8.094 1.00 88.31 187 TYR A CA 1
ATOM 1514 C C . TYR A 1 187 ? -4.135 -0.816 -8.389 1.00 88.31 187 TYR A C 1
ATOM 1516 O O . TYR A 1 187 ? -4.469 -1.167 -9.514 1.00 88.31 187 TYR A O 1
ATOM 1524 N N . ILE A 1 188 ? -5.019 -0.626 -7.406 1.00 87.88 188 ILE A N 1
ATOM 1525 C CA . ILE A 1 188 ? -6.461 -0.852 -7.583 1.00 87.88 188 ILE A CA 1
ATOM 1526 C C . ILE A 1 188 ? -7.065 0.175 -8.550 1.00 87.88 188 ILE A C 1
ATOM 1528 O O . ILE A 1 188 ? -7.829 -0.189 -9.437 1.00 87.88 188 ILE A O 1
ATOM 1532 N N . LEU A 1 189 ? -6.731 1.460 -8.406 1.00 86.75 189 LEU A N 1
ATOM 1533 C CA . LEU A 1 189 ? -7.272 2.506 -9.278 1.00 86.75 189 LEU A CA 1
ATOM 1534 C C . LEU A 1 189 ? -6.800 2.379 -10.727 1.00 86.75 189 LEU A C 1
ATOM 1536 O O . LEU A 1 189 ? -7.565 2.652 -11.650 1.00 86.75 189 LEU A O 1
ATOM 1540 N N . ASN A 1 190 ? -5.537 2.001 -10.922 1.00 89.88 190 ASN A N 1
ATOM 1541 C CA . ASN A 1 190 ? -4.921 1.912 -12.241 1.00 89.88 190 ASN A CA 1
ATOM 1542 C C . ASN A 1 190 ? -4.832 0.466 -12.752 1.00 89.88 190 ASN A C 1
ATOM 1544 O O . ASN A 1 190 ? -4.028 0.205 -13.640 1.00 89.88 190 ASN A O 1
ATOM 1548 N N . GLU A 1 191 ? -5.657 -0.456 -12.240 1.00 91.50 191 GLU A N 1
ATOM 1549 C CA . GLU A 1 191 ? -5.612 -1.894 -12.564 1.00 91.50 191 GLU A CA 1
ATOM 1550 C C . GLU A 1 191 ? -5.517 -2.150 -14.075 1.00 91.50 191 GLU A C 1
ATOM 1552 O O . GLU A 1 191 ? -4.587 -2.805 -14.536 1.00 91.50 191 GLU A O 1
ATOM 1557 N N . LYS A 1 192 ? -6.419 -1.546 -14.861 1.00 92.38 192 LYS A N 1
ATOM 1558 C CA . LYS A 1 192 ? -6.438 -1.695 -16.326 1.00 92.38 192 LYS A CA 1
ATOM 1559 C C . LYS A 1 192 ? -5.164 -1.181 -16.995 1.00 92.38 192 LYS A C 1
ATOM 1561 O O . LYS A 1 192 ? -4.652 -1.812 -17.907 1.00 92.38 192 LYS A O 1
ATOM 1566 N N . LYS A 1 193 ? -4.634 -0.046 -16.528 1.00 92.12 193 LYS A N 1
ATOM 1567 C CA . LYS A 1 193 ? -3.402 0.527 -17.083 1.00 92.12 193 LYS A CA 1
ATOM 1568 C C . LYS A 1 193 ? -2.193 -0.352 -16.760 1.00 92.12 193 LYS A C 1
ATOM 1570 O O . LYS A 1 193 ? -1.316 -0.509 -17.600 1.00 92.12 193 LYS A O 1
ATOM 1575 N N . PHE A 1 194 ? -2.147 -0.937 -15.561 1.00 93.06 194 PHE A N 1
ATOM 1576 C CA . PHE A 1 194 ? -1.107 -1.898 -15.195 1.00 93.06 194 PHE A CA 1
ATOM 1577 C C . PHE A 1 194 ? -1.186 -3.176 -16.030 1.00 93.06 194 PHE A C 1
ATOM 1579 O O . PHE A 1 194 ? -0.146 -3.662 -16.469 1.00 93.06 194 PHE A O 1
ATOM 1586 N N . ASP A 1 195 ? -2.391 -3.690 -16.277 1.00 94.06 195 ASP A N 1
ATOM 1587 C CA . ASP A 1 195 ? -2.606 -4.856 -17.140 1.00 94.06 195 ASP A CA 1
ATOM 1588 C C . ASP A 1 195 ? -2.131 -4.596 -18.579 1.00 94.06 195 ASP A C 1
ATOM 1590 O O . ASP A 1 195 ? -1.392 -5.402 -19.147 1.00 94.06 195 ASP A O 1
ATOM 1594 N N . GLU A 1 196 ? -2.448 -3.421 -19.134 1.00 94.69 196 GLU A N 1
ATOM 1595 C CA . GLU A 1 196 ? -1.943 -2.982 -20.441 1.00 94.69 196 GLU A CA 1
ATOM 1596 C C . GLU A 1 196 ? -0.408 -2.894 -20.466 1.00 94.69 196 GLU A C 1
ATOM 1598 O O . GLU A 1 196 ? 0.225 -3.466 -21.353 1.00 94.69 196 GLU A O 1
ATOM 1603 N N . LEU A 1 197 ? 0.208 -2.233 -19.477 1.00 95.38 197 LEU A N 1
ATOM 1604 C CA . LEU A 1 197 ? 1.667 -2.083 -19.390 1.00 95.38 197 LEU A CA 1
ATOM 1605 C C . LEU A 1 197 ? 2.387 -3.437 -19.309 1.00 95.38 197 LEU A C 1
ATOM 1607 O O . LEU A 1 197 ? 3.375 -3.664 -20.009 1.00 95.38 197 LEU A O 1
ATOM 1611 N N . LEU A 1 198 ? 1.894 -4.353 -18.471 1.00 94.44 198 LEU A N 1
ATOM 1612 C CA . LEU A 1 198 ? 2.475 -5.689 -18.328 1.00 94.44 198 LEU A CA 1
ATOM 1613 C C . LEU A 1 198 ? 2.266 -6.535 -19.590 1.00 94.44 198 LEU A C 1
ATOM 1615 O O . LEU A 1 198 ? 3.183 -7.244 -20.011 1.00 94.44 198 LEU A O 1
ATOM 1619 N N . SER A 1 199 ? 1.097 -6.429 -20.222 1.00 94.81 199 SER A N 1
ATOM 1620 C CA . SER A 1 199 ? 0.805 -7.104 -21.489 1.00 94.81 199 SER A CA 1
ATOM 1621 C C . SER A 1 199 ? 1.724 -6.627 -22.612 1.00 94.81 199 SER A C 1
ATOM 1623 O O . SER A 1 199 ? 2.209 -7.448 -23.390 1.00 94.81 199 SER A O 1
ATOM 1625 N N . GLU A 1 200 ? 2.038 -5.330 -22.668 1.00 93.44 200 GLU A N 1
ATOM 1626 C CA . GLU A 1 200 ? 2.998 -4.779 -23.631 1.00 93.44 200 GLU A CA 1
ATOM 1627 C C . GLU A 1 200 ? 4.417 -5.325 -23.424 1.00 93.44 200 GLU A C 1
ATOM 1629 O O . GLU A 1 200 ? 5.071 -5.680 -24.405 1.00 93.44 200 GLU A O 1
ATOM 1634 N N . ILE A 1 201 ? 4.880 -5.478 -22.174 1.00 93.81 201 ILE A N 1
ATOM 1635 C CA . ILE A 1 201 ? 6.177 -6.116 -21.876 1.00 93.81 201 ILE A CA 1
ATOM 1636 C C . ILE A 1 201 ? 6.216 -7.543 -22.424 1.00 93.81 201 ILE A C 1
ATOM 1638 O O . ILE A 1 201 ? 7.194 -7.951 -23.059 1.00 93.81 201 ILE A O 1
ATOM 1642 N N . VAL A 1 202 ? 5.159 -8.318 -22.168 1.00 93.31 202 VAL A N 1
ATOM 1643 C CA . VAL A 1 202 ? 5.064 -9.706 -22.636 1.00 93.31 202 VAL A CA 1
ATOM 1644 C C . VAL A 1 202 ? 5.032 -9.747 -24.162 1.00 93.31 202 VAL A C 1
ATOM 1646 O O . VAL A 1 202 ? 5.791 -10.505 -24.765 1.00 93.31 202 VAL A O 1
ATOM 1649 N N . PHE A 1 203 ? 4.215 -8.901 -24.789 1.00 92.19 203 PHE A N 1
ATOM 1650 C CA . PHE A 1 203 ? 4.118 -8.798 -26.241 1.00 92.19 203 PHE A CA 1
ATOM 1651 C C . PHE A 1 203 ? 5.467 -8.450 -26.880 1.00 92.19 203 PHE A C 1
ATOM 1653 O O . PHE A 1 203 ? 5.912 -9.132 -27.802 1.00 92.19 203 PHE A O 1
ATOM 1660 N N . ASP A 1 204 ? 6.169 -7.447 -26.352 1.00 90.88 204 ASP A N 1
ATOM 1661 C CA . ASP A 1 204 ? 7.467 -7.016 -26.873 1.00 90.88 204 ASP A CA 1
ATOM 1662 C C . ASP A 1 204 ? 8.557 -8.075 -26.760 1.00 90.88 204 ASP A C 1
ATOM 1664 O O . ASP A 1 204 ? 9.484 -8.074 -27.575 1.00 90.88 204 ASP A O 1
ATOM 1668 N N . ARG A 1 205 ? 8.444 -8.958 -25.765 1.00 86.88 205 ARG A N 1
ATOM 1669 C CA . ARG A 1 205 ? 9.352 -10.086 -25.560 1.00 86.88 205 ARG A CA 1
ATOM 1670 C C . ARG A 1 205 ? 9.067 -11.255 -26.503 1.00 86.88 205 ARG A C 1
ATOM 1672 O O . ARG A 1 205 ? 9.988 -12.001 -26.819 1.00 86.88 205 ARG A O 1
ATOM 1679 N N . LEU A 1 206 ? 7.812 -11.431 -26.913 1.00 90.06 206 LEU A N 1
ATOM 1680 C CA . LEU A 1 206 ? 7.398 -12.472 -27.859 1.00 90.06 206 LEU A CA 1
ATOM 1681 C C . LEU A 1 206 ? 7.562 -12.041 -29.321 1.00 90.06 206 LEU A C 1
ATOM 1683 O O . LEU A 1 206 ? 7.633 -12.894 -30.202 1.00 90.06 206 LEU A O 1
ATOM 1687 N N . MET A 1 207 ? 7.615 -10.734 -29.584 1.00 89.50 207 MET A N 1
ATOM 1688 C CA . MET A 1 207 ? 7.823 -10.193 -30.923 1.00 89.50 207 MET A CA 1
ATOM 1689 C C . MET A 1 207 ? 9.208 -10.575 -31.465 1.00 89.50 207 MET A C 1
ATOM 1691 O O . MET A 1 207 ? 10.226 -10.365 -30.804 1.00 89.50 207 MET A O 1
ATOM 1695 N N . GLU A 1 208 ? 9.253 -11.080 -32.700 1.00 87.06 208 GLU A N 1
ATOM 1696 C CA . GLU A 1 208 ? 10.511 -11.363 -33.392 1.00 87.06 208 GLU A CA 1
ATOM 1697 C C . GLU A 1 208 ? 11.276 -10.060 -33.669 1.00 87.06 208 GLU A C 1
ATOM 1699 O O . GLU A 1 208 ? 10.746 -9.108 -34.248 1.00 87.06 208 GLU A O 1
ATOM 1704 N N . ARG A 1 209 ? 12.537 -10.014 -33.230 1.00 88.31 209 ARG A N 1
ATOM 1705 C CA . ARG A 1 209 ? 13.434 -8.861 -33.367 1.00 88.31 209 ARG A CA 1
ATOM 1706 C C . ARG A 1 209 ? 14.821 -9.308 -33.846 1.00 88.31 209 ARG A C 1
ATOM 1708 O O . ARG A 1 209 ? 15.202 -10.455 -33.596 1.00 88.31 209 ARG A O 1
ATOM 1715 N N . PRO A 1 210 ? 15.595 -8.415 -34.490 1.00 90.31 210 PRO A N 1
ATOM 1716 C CA . PRO A 1 210 ? 17.009 -8.650 -34.774 1.00 90.31 210 PRO A CA 1
ATOM 1717 C C . PRO A 1 210 ? 17.795 -8.974 -33.497 1.00 90.31 210 PRO A C 1
ATOM 1719 O O . PRO A 1 210 ? 17.424 -8.544 -32.399 1.00 90.31 210 PRO A O 1
ATOM 1722 N N . ARG A 1 211 ? 18.899 -9.715 -33.637 1.00 91.25 211 ARG A N 1
ATOM 1723 C CA . ARG A 1 211 ? 19.712 -10.165 -32.492 1.00 91.25 211 ARG A CA 1
ATOM 1724 C C . ARG A 1 211 ? 20.260 -8.988 -31.692 1.00 91.25 211 ARG A C 1
ATOM 1726 O O . ARG A 1 211 ? 20.269 -9.027 -30.469 1.00 91.25 211 ARG A O 1
ATOM 1733 N N . GLU A 1 212 ? 20.625 -7.924 -32.382 1.00 91.88 212 GLU A N 1
ATOM 1734 C CA . GLU A 1 212 ? 21.194 -6.703 -31.829 1.00 91.88 212 GLU A CA 1
ATOM 1735 C C . GLU A 1 212 ? 20.172 -5.964 -30.948 1.00 91.88 212 GLU A C 1
ATOM 1737 O O . GLU A 1 212 ? 20.499 -5.485 -29.864 1.00 91.88 212 GLU A O 1
ATOM 1742 N N . GLU A 1 213 ? 18.898 -5.932 -31.355 1.00 93.00 213 GLU A N 1
ATOM 1743 C CA . GLU A 1 213 ? 17.825 -5.351 -30.537 1.00 93.00 213 GLU A CA 1
ATOM 1744 C C . GLU A 1 213 ? 17.505 -6.210 -29.308 1.00 93.00 213 GLU A C 1
ATOM 1746 O O . GLU A 1 213 ? 17.201 -5.673 -28.239 1.00 93.00 213 GLU A O 1
ATOM 1751 N N . LEU A 1 214 ? 17.591 -7.538 -29.442 1.00 92.50 214 LEU A N 1
ATOM 1752 C CA . LEU A 1 214 ? 17.424 -8.470 -28.324 1.00 92.50 214 LEU A CA 1
ATOM 1753 C C . LEU A 1 214 ? 18.555 -8.328 -27.299 1.00 92.50 214 LEU A C 1
ATOM 1755 O O . LEU A 1 214 ? 18.286 -8.358 -26.099 1.00 92.50 214 LEU A O 1
ATOM 1759 N N . GLU A 1 215 ? 19.794 -8.113 -27.744 1.00 95.06 215 GLU A N 1
ATOM 1760 C CA . GLU A 1 215 ? 20.933 -7.845 -26.858 1.00 95.06 215 GLU A CA 1
ATOM 1761 C C . GLU A 1 215 ? 20.741 -6.551 -26.052 1.00 95.06 215 GLU A C 1
ATOM 1763 O O . GLU A 1 215 ? 21.035 -6.517 -24.851 1.00 95.06 215 GLU A O 1
ATOM 1768 N N . ILE A 1 216 ? 20.189 -5.499 -26.671 1.00 95.38 216 ILE A N 1
ATOM 1769 C CA . ILE A 1 216 ? 19.840 -4.253 -25.969 1.00 95.38 216 ILE A CA 1
ATOM 1770 C C . ILE A 1 216 ? 18.761 -4.526 -24.918 1.00 95.38 216 ILE A C 1
ATOM 1772 O O . ILE A 1 216 ? 18.934 -4.153 -23.754 1.00 95.38 216 ILE A O 1
ATOM 1776 N N . LEU A 1 217 ? 17.673 -5.200 -25.301 1.00 94.31 217 LEU A N 1
ATOM 1777 C CA . LEU A 1 217 ? 16.577 -5.529 -24.388 1.00 94.31 217 LEU A CA 1
ATOM 1778 C C . LEU A 1 217 ? 17.076 -6.343 -23.183 1.00 94.31 217 LEU A C 1
ATOM 1780 O O . LEU A 1 217 ? 16.772 -6.013 -22.035 1.00 94.31 217 LEU A O 1
ATOM 1784 N N . ASP A 1 218 ? 17.906 -7.354 -23.431 1.00 94.06 218 ASP A N 1
ATOM 1785 C CA . ASP A 1 218 ? 18.472 -8.214 -22.394 1.00 94.06 218 ASP A CA 1
ATOM 1786 C C . ASP A 1 218 ? 19.481 -7.478 -21.493 1.00 94.06 218 ASP A C 1
ATOM 1788 O O . ASP A 1 218 ? 19.542 -7.712 -20.285 1.00 94.06 218 ASP A O 1
ATOM 1792 N N . THR A 1 219 ? 20.224 -6.510 -22.034 1.00 96.38 219 THR A N 1
ATOM 1793 C CA . THR A 1 219 ? 21.098 -5.638 -21.233 1.00 96.38 219 THR A CA 1
ATOM 1794 C C . THR A 1 219 ? 20.295 -4.827 -20.214 1.00 96.38 219 THR A C 1
ATOM 1796 O O . THR A 1 219 ? 20.673 -4.754 -19.041 1.00 96.38 219 THR A O 1
ATOM 1799 N N . TYR A 1 220 ? 19.173 -4.224 -20.621 1.00 96.56 220 TYR A N 1
ATOM 1800 C CA . TYR A 1 220 ? 18.303 -3.474 -19.705 1.00 96.56 220 TYR A CA 1
ATOM 1801 C C . TYR A 1 220 ? 17.558 -4.384 -18.725 1.00 96.56 220 TYR A C 1
ATOM 1803 O O . TYR A 1 220 ? 17.425 -4.034 -17.551 1.00 96.56 220 TYR A O 1
ATOM 1811 N N . TYR A 1 221 ? 17.152 -5.576 -19.161 1.00 94.75 221 TYR A N 1
ATOM 1812 C CA . TYR A 1 221 ? 16.569 -6.587 -18.281 1.00 94.75 221 TYR A CA 1
ATOM 1813 C C . TYR A 1 221 ? 17.555 -7.044 -17.194 1.00 94.75 221 TYR A C 1
ATOM 1815 O O . TYR A 1 221 ? 17.206 -7.086 -16.012 1.00 94.75 221 TYR A O 1
ATOM 1823 N N . ARG A 1 222 ? 18.823 -7.291 -17.551 1.00 96.38 222 ARG A N 1
ATOM 1824 C CA . ARG A 1 222 ? 19.886 -7.604 -16.582 1.00 96.38 222 ARG A CA 1
ATOM 1825 C C . ARG A 1 222 ? 20.126 -6.459 -15.600 1.00 96.38 222 ARG A C 1
ATOM 1827 O O . ARG A 1 222 ? 20.259 -6.714 -14.403 1.00 96.38 222 ARG A O 1
ATOM 1834 N N . LYS A 1 223 ? 20.105 -5.203 -16.062 1.00 96.56 223 LYS A N 1
ATOM 1835 C CA . LYS A 1 223 ? 20.151 -4.025 -15.172 1.00 96.56 223 LYS A CA 1
ATOM 1836 C C . LYS A 1 223 ? 18.975 -4.014 -14.186 1.00 96.56 223 LYS A C 1
ATOM 1838 O O . LYS A 1 223 ? 19.205 -3.828 -12.992 1.00 96.56 223 LYS A O 1
ATOM 1843 N N . ALA A 1 224 ? 17.756 -4.301 -14.649 1.00 96.06 224 ALA A N 1
ATOM 1844 C CA . ALA A 1 224 ? 16.564 -4.373 -13.800 1.00 96.06 224 ALA A CA 1
ATOM 1845 C C . ALA A 1 224 ? 16.669 -5.479 -12.734 1.00 96.06 224 ALA A C 1
ATOM 1847 O O . ALA A 1 224 ? 16.321 -5.258 -11.571 1.00 96.06 224 ALA A O 1
ATOM 1848 N N . ILE A 1 225 ? 17.203 -6.655 -13.089 1.00 96.44 225 ILE A N 1
ATOM 1849 C CA . ILE A 1 225 ? 17.454 -7.752 -12.137 1.00 96.44 225 ILE A CA 1
ATOM 1850 C C . ILE A 1 225 ? 18.463 -7.333 -11.067 1.00 96.44 225 ILE A C 1
ATOM 1852 O O . ILE A 1 225 ? 18.238 -7.581 -9.882 1.00 96.44 225 ILE A O 1
ATOM 1856 N N . ILE A 1 226 ? 19.572 -6.700 -11.455 1.00 96.50 226 ILE A N 1
ATOM 1857 C CA . ILE A 1 226 ? 20.595 -6.257 -10.499 1.00 96.50 226 ILE A CA 1
ATOM 1858 C C . ILE A 1 226 ? 20.002 -5.211 -9.548 1.00 96.50 226 ILE A C 1
ATOM 1860 O O . ILE A 1 226 ? 20.114 -5.357 -8.331 1.00 96.50 226 ILE A O 1
ATOM 1864 N N . PHE A 1 227 ? 19.311 -4.203 -10.087 1.00 95.12 227 PHE A N 1
ATOM 1865 C CA . PHE A 1 227 ? 18.718 -3.130 -9.290 1.00 95.12 227 PHE A CA 1
ATOM 1866 C C . PHE A 1 227 ? 17.636 -3.656 -8.331 1.00 95.12 227 PHE A C 1
ATOM 1868 O O . PHE A 1 227 ? 17.661 -3.352 -7.138 1.00 95.12 227 PHE A O 1
ATOM 1875 N N . SER A 1 228 ? 16.742 -4.526 -8.813 1.00 96.50 228 SER A N 1
ATOM 1876 C CA . SER A 1 228 ? 15.723 -5.180 -7.977 1.00 96.50 228 SER A CA 1
ATOM 1877 C C . SER A 1 228 ? 16.327 -6.117 -6.925 1.00 96.50 228 SER A C 1
ATOM 1879 O O . SER A 1 228 ? 15.799 -6.210 -5.817 1.00 96.50 228 SER A O 1
ATOM 1881 N N . SER A 1 229 ? 17.452 -6.777 -7.218 1.00 95.00 229 SER A N 1
ATOM 1882 C CA . SER A 1 229 ? 18.152 -7.640 -6.258 1.00 95.00 229 SER A CA 1
ATOM 1883 C C . SER A 1 229 ? 18.790 -6.841 -5.124 1.00 95.00 229 SER A C 1
ATOM 1885 O O . SER A 1 229 ? 18.627 -7.216 -3.963 1.00 95.00 229 SER A O 1
ATOM 1887 N N . ILE A 1 230 ? 19.448 -5.721 -5.443 1.00 94.81 230 ILE A N 1
ATOM 1888 C CA . ILE A 1 230 ? 20.008 -4.794 -4.446 1.00 94.81 230 ILE A CA 1
ATOM 1889 C C . ILE A 1 230 ? 18.887 -4.223 -3.573 1.00 94.81 230 ILE A C 1
ATOM 1891 O O . ILE A 1 230 ? 18.983 -4.259 -2.347 1.00 94.81 230 ILE A O 1
ATOM 1895 N N . TYR A 1 231 ? 17.805 -3.754 -4.197 1.00 92.31 231 TYR A N 1
ATOM 1896 C CA . TYR A 1 231 ? 16.659 -3.186 -3.489 1.00 92.31 231 TYR A CA 1
ATOM 1897 C C . TYR A 1 231 ? 15.987 -4.194 -2.550 1.00 92.31 231 TYR A C 1
ATOM 1899 O O . TYR A 1 231 ? 15.728 -3.916 -1.383 1.00 92.31 231 TYR A O 1
ATOM 1907 N N . LYS A 1 232 ? 15.744 -5.414 -3.031 1.00 92.88 232 LYS A N 1
ATOM 1908 C CA . LYS A 1 232 ? 15.179 -6.486 -2.209 1.00 92.88 232 LYS A CA 1
ATOM 1909 C C . LYS A 1 232 ? 16.076 -6.799 -1.010 1.00 92.88 232 LYS A C 1
ATOM 1911 O O . LYS A 1 232 ? 15.574 -6.915 0.102 1.00 92.88 232 LYS A O 1
ATOM 1916 N N . ALA A 1 233 ? 17.391 -6.899 -1.220 1.00 93.81 233 ALA A N 1
ATOM 1917 C CA . ALA A 1 233 ? 18.341 -7.181 -0.147 1.00 93.81 233 ALA A CA 1
ATOM 1918 C C . ALA A 1 233 ? 18.361 -6.075 0.923 1.00 93.81 233 ALA A C 1
ATOM 1920 O O . ALA A 1 233 ? 18.388 -6.391 2.115 1.00 93.81 233 ALA A O 1
ATOM 1921 N N . SER A 1 234 ? 18.301 -4.798 0.526 1.00 89.06 234 SER A N 1
ATOM 1922 C CA . SER A 1 234 ? 18.286 -3.684 1.482 1.00 89.06 234 SER A CA 1
ATOM 1923 C C . SER A 1 234 ? 17.026 -3.700 2.351 1.00 89.06 234 SER A C 1
ATOM 1925 O O . SER A 1 234 ? 17.140 -3.690 3.577 1.00 89.06 234 SER A O 1
ATOM 1927 N N . ILE A 1 235 ? 15.840 -3.835 1.747 1.00 87.38 235 ILE A N 1
ATOM 1928 C CA . ILE A 1 235 ? 14.568 -3.875 2.485 1.00 87.38 235 ILE A CA 1
ATOM 1929 C C . ILE A 1 235 ? 14.478 -5.112 3.384 1.00 87.38 235 ILE A C 1
ATOM 1931 O O . ILE A 1 235 ? 14.077 -4.999 4.542 1.00 87.38 235 ILE A O 1
ATOM 1935 N N . SER A 1 236 ? 14.897 -6.287 2.900 1.00 89.19 236 SER A N 1
ATOM 1936 C CA . SER A 1 236 ? 14.928 -7.503 3.724 1.00 89.19 236 SER A CA 1
ATOM 1937 C C . SER A 1 236 ? 15.864 -7.365 4.927 1.00 89.19 236 SER A C 1
ATOM 1939 O O . SER A 1 236 ? 15.521 -7.823 6.015 1.00 89.19 236 SER A O 1
ATOM 1941 N N . THR A 1 237 ? 17.010 -6.696 4.766 1.00 87.88 237 THR A N 1
ATOM 1942 C CA . THR A 1 237 ? 17.941 -6.434 5.876 1.00 87.88 237 THR A CA 1
ATOM 1943 C C . THR A 1 237 ? 17.322 -5.486 6.906 1.00 87.88 237 THR A C 1
ATOM 1945 O O . THR A 1 237 ? 17.392 -5.751 8.104 1.00 87.88 237 THR A O 1
ATOM 1948 N N . SER A 1 238 ? 16.656 -4.414 6.466 1.00 84.19 238 SER A N 1
ATOM 1949 C CA . SER A 1 238 ? 15.945 -3.496 7.366 1.00 84.19 238 SER A CA 1
ATOM 1950 C C . SER A 1 238 ? 14.806 -4.186 8.124 1.00 84.19 238 SER A C 1
ATOM 1952 O O . SER A 1 238 ? 14.683 -4.007 9.335 1.00 84.19 238 SER A O 1
ATOM 1954 N N . ALA A 1 239 ? 14.011 -5.015 7.440 1.00 85.56 239 ALA A N 1
ATOM 1955 C CA . ALA A 1 239 ? 12.933 -5.784 8.060 1.00 85.56 239 ALA A CA 1
ATOM 1956 C C . ALA A 1 239 ? 13.463 -6.787 9.098 1.00 85.56 239 ALA A C 1
ATOM 1958 O O . ALA A 1 239 ? 12.876 -6.929 10.170 1.00 85.56 239 ALA A O 1
ATOM 1959 N N . LEU A 1 240 ? 14.596 -7.440 8.816 1.00 87.38 240 LEU A N 1
ATOM 1960 C CA . LEU A 1 240 ? 15.244 -8.348 9.762 1.00 87.38 240 LEU A CA 1
ATOM 1961 C C . LEU A 1 240 ? 15.675 -7.612 11.036 1.00 87.38 240 LEU A C 1
ATOM 1963 O O . LEU A 1 240 ? 15.348 -8.061 12.131 1.00 87.38 240 LEU A O 1
ATOM 1967 N N . THR A 1 241 ? 16.345 -6.464 10.906 1.00 80.88 241 THR A N 1
ATOM 1968 C CA . THR A 1 241 ? 16.742 -5.640 12.061 1.00 80.88 241 THR A CA 1
ATOM 1969 C C . THR A 1 241 ? 15.536 -5.239 12.911 1.00 80.88 241 THR A C 1
ATOM 1971 O O . THR A 1 241 ? 15.605 -5.280 14.136 1.00 80.88 241 THR A O 1
ATOM 1974 N N . PHE A 1 242 ? 14.414 -4.907 12.270 1.00 80.25 242 PHE A N 1
ATOM 1975 C CA . PHE A 1 242 ? 13.178 -4.531 12.950 1.00 80.25 242 PHE A CA 1
ATOM 1976 C C . PHE A 1 242 ? 12.540 -5.699 13.724 1.00 80.25 242 PHE A C 1
ATOM 1978 O O . PHE A 1 242 ? 12.179 -5.557 14.890 1.00 80.25 242 PHE A O 1
ATOM 1985 N N . ILE A 1 243 ? 12.473 -6.887 13.117 1.00 85.81 243 ILE A N 1
ATOM 1986 C CA . ILE A 1 243 ? 11.932 -8.101 13.754 1.00 85.81 243 ILE A CA 1
ATOM 1987 C C . ILE A 1 243 ? 12.798 -8.564 14.939 1.00 85.81 243 ILE A C 1
ATOM 1989 O O . ILE A 1 243 ? 12.290 -9.204 15.858 1.00 85.81 243 ILE A O 1
ATOM 1993 N N . LEU A 1 244 ? 14.093 -8.233 14.949 1.00 83.31 244 LEU A N 1
ATOM 1994 C CA . LEU A 1 244 ? 15.022 -8.608 16.019 1.00 83.31 244 LEU A CA 1
ATOM 1995 C C . LEU A 1 244 ? 14.944 -7.710 17.270 1.00 83.31 244 LEU A C 1
ATOM 1997 O O . LEU A 1 244 ? 15.562 -8.054 18.278 1.00 83.31 244 LEU A O 1
ATOM 2001 N N . ILE A 1 245 ? 14.171 -6.614 17.262 1.00 80.88 245 ILE A N 1
ATOM 2002 C CA . ILE A 1 245 ? 14.038 -5.697 18.414 1.00 80.88 245 ILE A CA 1
ATOM 2003 C C . ILE A 1 245 ? 13.653 -6.430 19.721 1.00 80.88 245 ILE A C 1
ATOM 2005 O O . ILE A 1 245 ? 14.360 -6.259 20.719 1.00 80.88 245 ILE A O 1
ATOM 2009 N N . PRO A 1 246 ? 12.641 -7.323 19.753 1.00 84.00 246 PRO A N 1
ATOM 2010 C CA . PRO A 1 246 ? 12.264 -8.066 20.964 1.00 84.00 246 PRO A CA 1
ATOM 2011 C C . PRO A 1 246 ? 13.347 -9.011 21.508 1.00 84.00 246 PRO A C 1
ATOM 2013 O O . PRO A 1 246 ? 13.264 -9.450 22.656 1.00 84.00 246 PRO A O 1
ATOM 2016 N N . ALA A 1 247 ? 14.365 -9.349 20.707 1.00 81.62 247 ALA A N 1
ATOM 2017 C CA . ALA A 1 247 ? 15.486 -10.186 21.137 1.00 81.62 247 ALA A CA 1
ATOM 2018 C C . ALA A 1 247 ? 16.568 -9.393 21.895 1.00 81.62 247 ALA A C 1
ATOM 2020 O O . ALA A 1 247 ? 17.397 -9.997 22.579 1.00 81.62 247 ALA A O 1
ATOM 2021 N N . ILE A 1 248 ? 16.548 -8.056 21.829 1.00 79.44 248 ILE A N 1
ATOM 2022 C CA . ILE A 1 248 ? 17.548 -7.191 22.470 1.00 79.44 248 ILE A CA 1
ATOM 2023 C C . ILE A 1 248 ? 17.532 -7.331 24.006 1.00 79.44 248 ILE A C 1
ATOM 2025 O O . ILE A 1 248 ? 18.603 -7.576 24.571 1.00 79.44 248 ILE A O 1
ATOM 2029 N N . PRO A 1 249 ? 16.388 -7.242 24.724 1.00 80.81 249 PRO A N 1
ATOM 2030 C CA . PRO A 1 249 ? 16.395 -7.320 26.188 1.00 80.81 249 PRO A CA 1
ATOM 2031 C C . PRO A 1 249 ? 16.918 -8.659 26.752 1.00 80.81 249 PRO A C 1
ATOM 2033 O O . PRO A 1 249 ? 17.735 -8.614 27.676 1.00 80.81 249 PRO A O 1
ATOM 2036 N N . PRO A 1 250 ? 16.548 -9.844 26.211 1.00 79.56 250 PRO A N 1
ATOM 2037 C CA . PRO A 1 250 ? 17.143 -11.119 26.620 1.00 79.56 250 PRO A CA 1
ATOM 2038 C C . PRO A 1 250 ? 18.659 -11.198 26.400 1.00 79.56 250 PRO A C 1
ATOM 2040 O O . PRO A 1 250 ? 19.374 -11.664 27.286 1.00 79.56 250 PRO A O 1
ATOM 2043 N N . ILE A 1 251 ? 19.163 -10.713 25.259 1.00 80.88 251 ILE A N 1
ATOM 2044 C CA . ILE A 1 251 ? 20.606 -10.684 24.967 1.00 80.88 251 ILE A CA 1
ATOM 2045 C C . ILE A 1 251 ? 21.327 -9.766 25.960 1.00 80.88 251 ILE A C 1
ATOM 2047 O O . ILE A 1 251 ? 22.344 -10.144 26.545 1.00 80.88 251 ILE A O 1
ATOM 2051 N N . LEU A 1 252 ? 20.773 -8.578 26.215 1.00 75.44 252 LEU A N 1
ATOM 2052 C CA . LEU A 1 252 ? 21.333 -7.641 27.184 1.00 75.44 252 LEU A CA 1
ATOM 2053 C C . LEU A 1 252 ? 21.307 -8.192 28.613 1.00 75.44 252 LEU A C 1
ATOM 2055 O O . LEU A 1 252 ? 22.176 -7.832 29.399 1.00 75.44 252 LEU A O 1
ATOM 2059 N N . ASN A 1 253 ? 20.355 -9.055 28.981 1.00 79.19 253 ASN A N 1
ATOM 2060 C CA . ASN A 1 253 ? 20.343 -9.688 30.307 1.00 79.19 253 ASN A CA 1
ATOM 2061 C C . ASN A 1 253 ? 21.523 -10.652 30.505 1.00 79.19 253 ASN A C 1
ATOM 2063 O O . ASN A 1 253 ? 21.960 -10.830 31.637 1.00 79.19 253 ASN A O 1
ATOM 2067 N N . ILE A 1 254 ? 22.050 -11.236 29.424 1.00 81.31 254 ILE A N 1
ATOM 2068 C CA . ILE A 1 254 ? 23.227 -12.115 29.456 1.00 81.31 254 ILE A CA 1
ATOM 2069 C C . ILE A 1 254 ? 24.521 -11.289 29.494 1.00 81.31 254 ILE A C 1
ATOM 2071 O O . ILE A 1 254 ? 25.427 -11.603 30.258 1.00 81.31 254 ILE A O 1
ATOM 2075 N N . ILE A 1 255 ? 24.609 -10.236 28.673 1.00 83.62 255 ILE A N 1
ATOM 2076 C CA . ILE A 1 255 ? 25.842 -9.447 28.490 1.00 83.62 255 ILE A CA 1
ATOM 2077 C C . ILE A 1 255 ? 26.022 -8.386 29.590 1.00 83.62 255 ILE A C 1
ATOM 2079 O O . ILE A 1 255 ? 27.138 -8.142 30.038 1.00 83.62 255 ILE A O 1
ATOM 2083 N N . ALA A 1 256 ? 24.933 -7.740 30.016 1.00 78.88 256 ALA A N 1
ATOM 2084 C CA . ALA A 1 256 ? 24.929 -6.633 30.972 1.00 78.88 256 ALA A CA 1
ATOM 2085 C C . ALA A 1 256 ? 23.710 -6.742 31.913 1.00 78.88 256 ALA A C 1
ATOM 2087 O O . ALA A 1 256 ? 22.689 -6.068 31.693 1.00 78.88 256 ALA A O 1
ATOM 2088 N N . PRO A 1 257 ? 23.771 -7.619 32.931 1.00 75.69 257 PRO A N 1
ATOM 2089 C CA . PRO A 1 257 ? 22.654 -7.861 33.837 1.00 75.69 257 PRO A CA 1
ATOM 2090 C C . PRO A 1 257 ? 22.363 -6.631 34.711 1.00 75.69 257 PRO A C 1
ATOM 2092 O O . PRO A 1 257 ? 23.270 -6.014 35.264 1.00 75.69 257 PRO A O 1
ATOM 2095 N N . LEU A 1 258 ? 21.082 -6.280 34.838 1.00 75.44 258 LEU A N 1
ATOM 2096 C CA . LEU A 1 258 ? 20.585 -5.260 35.767 1.00 75.44 258 LEU A CA 1
ATOM 2097 C C . LEU A 1 258 ? 19.993 -5.948 37.009 1.00 75.44 258 LEU A C 1
ATOM 2099 O O . LEU A 1 258 ? 19.487 -7.064 36.910 1.00 75.44 258 LEU A O 1
ATOM 2103 N N . ASN A 1 259 ? 19.986 -5.265 38.162 1.00 74.75 259 ASN A N 1
ATOM 2104 C CA . ASN A 1 259 ? 19.365 -5.770 39.403 1.00 74.75 259 ASN A CA 1
ATOM 2105 C C . ASN A 1 259 ? 17.844 -6.010 39.277 1.00 74.75 259 ASN A C 1
ATOM 2107 O O . ASN A 1 259 ? 17.249 -6.654 40.138 1.00 74.75 259 ASN A O 1
ATOM 2111 N N . GLN A 1 260 ? 17.213 -5.492 38.218 1.00 73.50 260 GLN A N 1
ATOM 2112 C CA . GLN A 1 260 ? 15.818 -5.741 37.859 1.00 73.50 260 GLN A CA 1
ATOM 2113 C C . GLN A 1 260 ? 15.736 -6.357 36.456 1.00 73.50 260 GLN A C 1
ATOM 2115 O O . GLN A 1 260 ? 16.491 -5.984 35.556 1.00 73.50 260 GLN A O 1
ATOM 2120 N N . SER A 1 261 ? 14.794 -7.285 36.265 1.00 68.88 261 SER A N 1
ATOM 2121 C CA . SER A 1 261 ? 14.482 -7.864 34.953 1.00 68.88 261 SER A CA 1
ATOM 2122 C C . SER A 1 261 ? 14.027 -6.771 33.986 1.00 68.88 261 SER A C 1
ATOM 2124 O O . SER A 1 261 ? 13.055 -6.073 34.271 1.00 68.88 261 SER A O 1
ATOM 2126 N N . ARG A 1 262 ? 14.671 -6.664 32.815 1.00 74.06 262 ARG A N 1
ATOM 2127 C CA . ARG A 1 262 ? 14.178 -5.813 31.719 1.00 74.06 262 ARG A CA 1
ATOM 2128 C C . ARG A 1 262 ? 12.772 -6.255 31.294 1.00 74.06 262 ARG A C 1
ATOM 2130 O O . ARG A 1 262 ? 12.477 -7.453 31.285 1.00 74.06 262 ARG A O 1
ATOM 2137 N N . GLY A 1 263 ? 11.921 -5.289 30.948 1.00 70.25 263 GLY A N 1
ATOM 2138 C CA . GLY A 1 263 ? 10.613 -5.557 30.350 1.00 70.25 263 GLY A CA 1
ATOM 2139 C C . GLY A 1 263 ? 10.748 -6.296 29.017 1.00 70.25 263 GLY A C 1
ATOM 2140 O O . GLY A 1 263 ? 11.791 -6.235 28.361 1.00 70.25 263 GLY A O 1
ATOM 2141 N N . ARG A 1 264 ? 9.701 -7.029 28.627 1.00 73.94 264 ARG A N 1
ATOM 2142 C CA . ARG A 1 264 ? 9.625 -7.618 27.287 1.00 73.94 264 ARG A CA 1
ATOM 2143 C C . ARG A 1 264 ? 9.172 -6.539 26.310 1.00 73.94 264 ARG A C 1
ATOM 2145 O O . ARG A 1 264 ? 8.151 -5.907 26.549 1.00 73.94 264 ARG A O 1
ATOM 2152 N N . GLU A 1 265 ? 9.931 -6.358 25.240 1.00 69.69 265 GLU A N 1
ATOM 2153 C CA . GLU A 1 265 ? 9.646 -5.373 24.195 1.00 69.69 265 GLU A CA 1
ATOM 2154 C C . GLU A 1 265 ? 8.841 -6.001 23.056 1.00 69.69 265 GLU A C 1
ATOM 2156 O O . GLU A 1 265 ? 9.058 -7.160 22.693 1.00 69.69 265 GLU A O 1
ATOM 2161 N N . PHE A 1 266 ? 7.936 -5.224 22.468 1.00 72.06 266 PHE A N 1
ATOM 2162 C CA . PHE A 1 266 ? 7.190 -5.604 21.268 1.00 72.06 266 PHE A CA 1
ATOM 2163 C C . PHE A 1 266 ? 7.869 -5.062 20.000 1.00 72.06 266 PHE A C 1
ATOM 2165 O O . PHE A 1 266 ? 8.752 -4.213 20.065 1.00 72.06 266 PHE A O 1
ATOM 2172 N N . VAL A 1 267 ? 7.477 -5.573 18.827 1.00 70.19 267 VAL A N 1
ATOM 2173 C CA . VAL A 1 267 ? 8.038 -5.123 17.535 1.00 70.19 267 VAL A CA 1
ATOM 2174 C C . VAL A 1 267 ? 7.597 -3.689 17.220 1.00 70.19 267 VAL A C 1
ATOM 2176 O O . VAL A 1 267 ? 8.398 -2.867 16.789 1.00 70.19 267 VAL A O 1
ATOM 2179 N N . TYR A 1 268 ? 6.323 -3.388 17.454 1.00 67.81 268 TYR A N 1
ATOM 2180 C CA . TYR A 1 268 ? 5.765 -2.042 17.417 1.00 67.81 268 TYR A CA 1
ATOM 2181 C C . TYR A 1 268 ? 4.734 -1.907 18.545 1.00 67.81 268 TYR A C 1
ATOM 2183 O O . TYR A 1 268 ? 4.117 -2.910 18.927 1.00 67.81 268 TYR A O 1
ATOM 2191 N N . PRO A 1 269 ? 4.555 -0.698 19.097 1.00 63.31 269 PRO A N 1
ATOM 2192 C CA . PRO A 1 269 ? 3.541 -0.449 20.110 1.00 63.31 269 PRO A CA 1
ATOM 2193 C C . PRO A 1 269 ? 2.148 -0.646 19.493 1.00 63.31 269 PRO A C 1
ATOM 2195 O O . PRO A 1 269 ? 1.817 -0.084 18.455 1.00 63.31 269 PRO A O 1
ATOM 2198 N N . ALA A 1 270 ? 1.351 -1.543 20.073 1.00 60.19 270 ALA A N 1
ATOM 2199 C CA . ALA A 1 270 ? -0.020 -1.788 19.640 1.00 60.19 270 ALA A CA 1
ATOM 2200 C C . ALA A 1 270 ? -0.844 -2.382 20.782 1.00 60.19 270 ALA A C 1
ATOM 2202 O O . ALA A 1 270 ? -0.398 -3.292 21.479 1.00 60.19 270 ALA A O 1
ATOM 2203 N N . TYR A 1 271 ? -2.067 -1.879 20.945 1.00 60.28 271 TYR A N 1
ATOM 2204 C CA . TYR A 1 271 ? -2.968 -2.288 22.016 1.00 60.28 271 TYR A CA 1
ATOM 2205 C C . TYR A 1 271 ? -3.912 -3.400 21.543 1.00 60.28 271 TYR A C 1
ATOM 2207 O O . TYR A 1 271 ? -4.758 -3.178 20.678 1.00 60.28 271 TYR A O 1
ATOM 2215 N N . PHE A 1 272 ? -3.782 -4.602 22.116 1.00 55.97 272 PHE A N 1
ATOM 2216 C CA . PHE A 1 272 ? -4.532 -5.794 21.685 1.00 55.97 272 PHE A CA 1
ATOM 2217 C C . PHE A 1 272 ? -5.781 -6.103 22.527 1.00 55.97 272 PHE A C 1
ATOM 2219 O O . PHE A 1 272 ? -6.379 -7.158 22.337 1.00 55.97 272 PHE A O 1
ATOM 2226 N N . PHE A 1 273 ? -6.199 -5.211 23.441 1.00 53.88 273 PHE A N 1
ATOM 2227 C CA . PHE A 1 273 ? -7.366 -5.385 24.338 1.00 53.88 273 PHE A CA 1
ATOM 2228 C C . PHE A 1 273 ? -7.368 -6.695 25.157 1.00 53.88 273 PHE A C 1
ATOM 2230 O O . PHE A 1 273 ? -8.383 -7.092 25.727 1.00 53.88 273 PHE A O 1
ATOM 2237 N N . VAL A 1 274 ? -6.220 -7.364 25.226 1.00 69.25 274 VAL A N 1
ATOM 2238 C CA . VAL A 1 274 ? -5.976 -8.636 25.903 1.00 69.25 274 VAL A CA 1
ATOM 2239 C C . VAL A 1 274 ? -4.757 -8.438 26.797 1.00 69.25 274 VAL A C 1
ATOM 2241 O O . VAL A 1 274 ? -3.878 -7.647 26.467 1.00 69.25 274 VAL A O 1
ATOM 2244 N N . ASP A 1 275 ? -4.707 -9.142 27.930 1.00 71.75 275 ASP A N 1
ATOM 2245 C CA . ASP A 1 275 ? -3.572 -9.090 28.854 1.00 71.75 275 ASP A CA 1
ATOM 2246 C C . ASP A 1 275 ? -2.252 -9.421 28.129 1.00 71.75 275 ASP A C 1
ATOM 2248 O O . ASP A 1 275 ? -1.989 -10.568 27.745 1.00 71.75 275 ASP A O 1
ATOM 2252 N N . GLU A 1 276 ? -1.437 -8.381 27.943 1.00 70.00 276 GLU A N 1
ATOM 2253 C CA . GLU A 1 276 ? -0.181 -8.400 27.195 1.00 70.00 276 GLU A CA 1
ATOM 2254 C C . GLU A 1 276 ? 0.847 -9.351 27.814 1.00 70.00 276 GLU A C 1
ATOM 2256 O O . GLU A 1 276 ? 1.643 -9.963 27.096 1.00 70.00 276 GLU A O 1
ATOM 2261 N N . GLN A 1 277 ? 0.813 -9.537 29.138 1.00 74.88 277 GLN A N 1
ATOM 2262 C CA . GLN A 1 277 ? 1.744 -10.433 29.820 1.00 74.88 277 GLN A CA 1
ATOM 2263 C C . GLN A 1 277 ? 1.357 -11.896 29.620 1.00 74.88 277 GLN A C 1
ATOM 2265 O O . GLN A 1 277 ? 2.224 -12.752 29.414 1.00 74.88 277 GLN A O 1
ATOM 2270 N N . ARG A 1 278 ? 0.052 -12.189 29.635 1.00 80.06 278 ARG A N 1
ATOM 2271 C CA . ARG A 1 278 ? -0.468 -13.551 29.473 1.00 80.06 278 ARG A CA 1
ATOM 2272 C C . ARG A 1 278 ? -0.379 -14.052 28.030 1.00 80.06 278 ARG A C 1
ATOM 2274 O O . ARG A 1 278 ? -0.101 -15.231 27.822 1.00 80.06 278 ARG A O 1
ATOM 2281 N N . TYR A 1 279 ? -0.585 -13.178 27.043 1.00 80.12 279 TYR A N 1
ATOM 2282 C CA . TYR A 1 279 ? -0.651 -13.535 25.615 1.00 80.12 279 TYR A CA 1
ATOM 2283 C C . TYR A 1 279 ? 0.532 -13.015 24.785 1.00 80.12 279 TYR A C 1
ATOM 2285 O O . TYR A 1 279 ? 0.436 -12.880 23.566 1.00 80.12 279 TYR A O 1
ATOM 2293 N N . TYR A 1 280 ? 1.678 -12.792 25.429 1.00 81.06 280 TYR A N 1
ATOM 2294 C CA . TYR A 1 280 ? 2.871 -12.218 24.806 1.00 81.06 280 TYR A CA 1
ATOM 2295 C C . TYR A 1 280 ? 3.316 -12.917 23.503 1.00 81.06 280 TYR A C 1
ATOM 2297 O O . TYR A 1 280 ? 3.478 -12.262 22.478 1.00 81.06 280 TYR A O 1
ATOM 2305 N N . TYR A 1 281 ? 3.502 -14.246 23.507 1.00 85.75 281 TYR A N 1
ATOM 2306 C CA . TYR A 1 281 ? 4.020 -14.969 22.332 1.00 85.75 281 TYR A CA 1
ATOM 2307 C C . TYR A 1 281 ? 3.048 -14.986 21.137 1.00 85.75 281 TYR A C 1
ATOM 2309 O O . TYR A 1 281 ? 3.508 -14.743 20.021 1.00 85.75 281 TYR A O 1
ATOM 2317 N N . PRO A 1 282 ? 1.731 -15.223 21.321 1.00 84.19 282 PRO A N 1
ATOM 2318 C CA . PRO A 1 282 ? 0.753 -15.052 20.246 1.00 84.19 282 PRO A CA 1
ATOM 2319 C C . PRO A 1 282 ? 0.732 -13.641 19.647 1.00 84.19 282 PRO A C 1
ATOM 2321 O O . PRO A 1 282 ? 0.714 -13.499 18.425 1.00 84.19 282 PRO A O 1
ATOM 2324 N N . ILE A 1 283 ? 0.777 -12.604 20.491 1.00 77.06 283 ILE A N 1
ATOM 2325 C CA . ILE A 1 283 ? 0.797 -11.203 20.046 1.00 77.06 283 ILE A CA 1
ATOM 2326 C C . ILE A 1 283 ? 2.063 -10.933 19.224 1.00 77.06 283 ILE A C 1
ATOM 2328 O O . ILE A 1 283 ? 1.983 -10.418 18.109 1.00 77.06 283 ILE A O 1
ATOM 2332 N N . LEU A 1 284 ? 3.222 -11.361 19.727 1.00 81.75 284 LEU A N 1
ATOM 2333 C CA . LEU A 1 284 ? 4.501 -11.216 19.039 1.00 81.75 284 LEU A CA 1
ATOM 2334 C C . LEU A 1 284 ? 4.520 -11.949 17.687 1.00 81.75 284 LEU A C 1
ATOM 2336 O O . LEU A 1 284 ? 4.980 -11.391 16.693 1.00 81.75 284 LEU A O 1
ATOM 2340 N N . ALA A 1 285 ? 3.988 -13.172 17.620 1.00 84.25 285 ALA A N 1
ATOM 2341 C CA . ALA A 1 285 ? 3.899 -13.926 16.370 1.00 84.25 285 ALA A CA 1
ATOM 2342 C C . ALA A 1 285 ? 3.025 -13.205 15.327 1.00 84.25 285 ALA A C 1
ATOM 2344 O O . ALA A 1 285 ? 3.410 -13.118 14.160 1.00 84.25 285 ALA A O 1
ATOM 2345 N N . ASN A 1 286 ? 1.891 -12.637 15.751 1.00 78.94 286 ASN A N 1
ATOM 2346 C CA . ASN A 1 286 ? 1.034 -11.823 14.888 1.00 78.94 286 ASN A CA 1
ATOM 2347 C C . ASN A 1 286 ? 1.757 -10.560 14.384 1.00 78.94 286 ASN A C 1
ATOM 2349 O O . ASN A 1 286 ? 1.695 -10.255 13.195 1.00 78.94 286 ASN A O 1
ATOM 2353 N N . MET A 1 287 ? 2.494 -9.861 15.254 1.00 79.25 287 MET A N 1
ATOM 2354 C CA . MET A 1 287 ? 3.273 -8.673 14.873 1.00 79.25 287 MET A CA 1
ATOM 2355 C C . MET A 1 287 ? 4.375 -8.994 13.855 1.00 79.25 287 MET A C 1
ATOM 2357 O O . MET A 1 287 ? 4.550 -8.258 12.885 1.00 79.25 287 MET A O 1
ATOM 2361 N N . ILE A 1 288 ? 5.102 -10.101 14.044 1.00 85.19 288 ILE A N 1
ATOM 2362 C CA . ILE A 1 288 ? 6.147 -10.546 13.108 1.00 85.19 288 ILE A CA 1
ATOM 2363 C C . ILE A 1 288 ? 5.528 -10.914 11.757 1.00 85.19 288 ILE A C 1
ATOM 2365 O O . ILE A 1 288 ? 6.038 -10.495 10.719 1.00 85.19 288 ILE A O 1
ATOM 2369 N N . MET A 1 289 ? 4.412 -11.649 11.757 1.00 83.50 289 MET A N 1
ATOM 2370 C CA . MET A 1 289 ? 3.689 -11.981 10.526 1.00 83.50 289 MET A CA 1
ATOM 2371 C C . MET A 1 289 ? 3.240 -10.713 9.790 1.00 83.50 289 MET A C 1
ATOM 2373 O O . MET A 1 289 ? 3.470 -10.587 8.588 1.00 83.50 289 MET A O 1
ATOM 2377 N N . GLY A 1 290 ? 2.672 -9.746 10.517 1.00 78.75 290 GLY A N 1
ATOM 2378 C CA . GLY A 1 290 ? 2.305 -8.440 9.973 1.00 78.75 290 GLY A CA 1
ATOM 2379 C C . GLY A 1 290 ? 3.497 -7.728 9.331 1.00 78.75 290 GLY A C 1
ATOM 2380 O O . GLY A 1 290 ? 3.424 -7.343 8.166 1.00 78.75 290 GLY A O 1
ATOM 2381 N N . ALA A 1 291 ? 4.626 -7.623 10.037 1.00 80.12 291 ALA A N 1
ATOM 2382 C CA . ALA A 1 291 ? 5.841 -6.990 9.520 1.00 80.12 291 ALA A CA 1
ATOM 2383 C C . ALA A 1 291 ? 6.378 -7.671 8.244 1.00 80.12 291 ALA A C 1
ATOM 2385 O O . ALA A 1 291 ? 6.784 -6.985 7.304 1.00 80.12 291 ALA A O 1
ATOM 2386 N N . LEU A 1 292 ? 6.337 -9.008 8.172 1.00 87.50 292 LEU A N 1
ATOM 2387 C CA . LEU A 1 292 ? 6.746 -9.766 6.984 1.00 87.50 292 LEU A CA 1
ATOM 2388 C C . LEU A 1 292 ? 5.823 -9.512 5.786 1.00 87.50 292 LEU A C 1
ATOM 2390 O O . LEU A 1 292 ? 6.312 -9.308 4.673 1.00 87.50 292 LEU A O 1
ATOM 2394 N N . VAL A 1 293 ? 4.505 -9.483 6.006 1.00 85.00 293 VAL A N 1
ATOM 2395 C CA . VAL A 1 293 ? 3.524 -9.159 4.957 1.00 85.00 293 VAL A CA 1
ATOM 2396 C C . VAL A 1 293 ? 3.754 -7.742 4.431 1.00 85.00 293 VAL A C 1
ATOM 2398 O O . VAL A 1 293 ? 3.814 -7.545 3.217 1.00 85.00 293 VAL A O 1
ATOM 2401 N N . LEU A 1 294 ? 3.954 -6.766 5.322 1.00 81.50 294 LEU A N 1
ATOM 2402 C CA . LEU A 1 294 ? 4.229 -5.378 4.937 1.00 81.50 294 LEU A CA 1
ATOM 2403 C C . LEU A 1 294 ? 5.508 -5.269 4.095 1.00 81.50 294 LEU A C 1
ATOM 2405 O O . LEU A 1 294 ? 5.496 -4.632 3.040 1.00 81.50 294 LEU A O 1
ATOM 2409 N N . ALA A 1 295 ? 6.587 -5.939 4.509 1.00 86.12 295 ALA A N 1
ATOM 2410 C CA . ALA A 1 295 ? 7.838 -5.966 3.755 1.00 86.12 295 ALA A CA 1
ATOM 2411 C C . ALA A 1 295 ? 7.661 -6.602 2.364 1.00 86.12 295 ALA A C 1
ATOM 2413 O O . ALA A 1 295 ? 8.167 -6.069 1.375 1.00 86.12 295 ALA A O 1
ATOM 2414 N N . ALA A 1 296 ? 6.911 -7.704 2.263 1.00 89.88 296 ALA A N 1
ATOM 2415 C CA . ALA A 1 296 ? 6.654 -8.382 0.994 1.00 89.88 296 ALA A CA 1
ATOM 2416 C C . ALA A 1 296 ? 5.875 -7.499 0.005 1.00 89.88 296 ALA A C 1
ATOM 2418 O O . ALA A 1 296 ? 6.259 -7.409 -1.163 1.00 89.88 296 ALA A O 1
ATOM 2419 N N . VAL A 1 297 ? 4.827 -6.805 0.469 1.00 87.19 297 VAL A N 1
ATOM 2420 C CA . VAL A 1 297 ? 4.045 -5.868 -0.361 1.00 87.19 297 VAL A CA 1
ATOM 2421 C C . VAL A 1 297 ? 4.917 -4.711 -0.844 1.00 87.19 297 VAL A C 1
ATOM 2423 O O . VAL A 1 297 ? 4.871 -4.353 -2.023 1.00 87.19 297 VAL A O 1
ATOM 2426 N N . TYR A 1 298 ? 5.757 -4.158 0.037 1.00 87.00 298 TYR A N 1
ATOM 2427 C CA . TYR A 1 298 ? 6.672 -3.073 -0.313 1.00 87.00 298 TYR A CA 1
ATOM 2428 C C . TYR A 1 298 ? 7.631 -3.502 -1.432 1.00 87.00 298 TYR A C 1
ATOM 2430 O O . TYR A 1 298 ? 7.675 -2.873 -2.491 1.00 87.00 298 TYR A O 1
ATOM 2438 N N . ILE A 1 299 ? 8.295 -4.649 -1.248 1.00 92.19 299 ILE A N 1
ATOM 2439 C CA . ILE A 1 299 ? 9.216 -5.243 -2.225 1.00 92.19 299 ILE A CA 1
ATOM 2440 C C . ILE A 1 299 ? 8.512 -5.494 -3.564 1.00 92.19 299 ILE A C 1
ATOM 2442 O O . ILE A 1 299 ? 9.016 -5.072 -4.603 1.00 92.19 299 ILE A O 1
ATOM 2446 N N . ALA A 1 300 ? 7.347 -6.146 -3.559 1.00 91.94 300 ALA A N 1
ATOM 2447 C CA . ALA A 1 300 ? 6.619 -6.465 -4.786 1.00 91.94 300 ALA A CA 1
ATOM 2448 C C . ALA A 1 300 ? 6.242 -5.201 -5.575 1.00 91.94 300 ALA A C 1
ATOM 2450 O O . ALA A 1 300 ? 6.440 -5.145 -6.791 1.00 91.94 300 ALA A O 1
ATOM 2451 N N . SER A 1 301 ? 5.754 -4.171 -4.875 1.00 90.19 301 SER A N 1
ATOM 2452 C CA . SER A 1 301 ? 5.298 -2.925 -5.494 1.00 90.19 301 SER A CA 1
ATOM 2453 C C . SER A 1 301 ? 6.414 -2.159 -6.210 1.00 90.19 301 SER A C 1
ATOM 2455 O O . SER A 1 301 ? 6.194 -1.645 -7.305 1.00 90.19 301 SER A O 1
ATOM 2457 N N . ASP A 1 302 ? 7.607 -2.094 -5.619 1.00 90.62 302 ASP A N 1
ATOM 2458 C CA . ASP A 1 302 ? 8.720 -1.316 -6.170 1.00 90.62 302 ASP A CA 1
ATOM 2459 C C . ASP A 1 302 ? 9.503 -2.101 -7.218 1.00 90.62 302 ASP A C 1
ATOM 2461 O O . ASP A 1 302 ? 9.971 -1.524 -8.198 1.00 90.62 302 ASP A O 1
ATOM 2465 N N . ILE A 1 303 ? 9.595 -3.427 -7.073 1.00 94.56 303 ILE A N 1
ATOM 2466 C CA . ILE A 1 303 ? 10.182 -4.282 -8.109 1.00 94.56 303 ILE A CA 1
ATOM 2467 C C . ILE A 1 303 ? 9.391 -4.167 -9.415 1.00 94.56 303 ILE A C 1
ATOM 2469 O O . ILE A 1 303 ? 10.006 -4.068 -10.476 1.00 94.56 303 ILE A O 1
ATOM 2473 N N . ASN A 1 304 ? 8.056 -4.140 -9.354 1.00 93.38 304 ASN A N 1
ATOM 2474 C CA . ASN A 1 304 ? 7.230 -3.955 -10.548 1.00 93.38 304 ASN A CA 1
ATOM 2475 C C . ASN A 1 304 ? 7.567 -2.629 -11.254 1.00 93.38 304 ASN A C 1
ATOM 2477 O O . ASN A 1 304 ? 7.929 -2.630 -12.429 1.00 93.38 304 ASN A O 1
ATOM 2481 N N . LEU A 1 305 ? 7.594 -1.517 -10.511 1.00 92.38 305 LEU A N 1
ATOM 2482 C CA . LEU A 1 305 ? 7.992 -0.208 -11.039 1.00 92.38 305 LEU A CA 1
ATOM 2483 C C . LEU A 1 305 ? 9.395 -0.228 -11.676 1.00 92.38 305 LEU A C 1
ATOM 2485 O O . LEU A 1 305 ? 9.585 0.327 -12.758 1.00 92.38 305 LEU A O 1
ATOM 2489 N N . ILE A 1 306 ? 10.372 -0.892 -11.044 1.00 95.31 306 ILE A N 1
ATOM 2490 C CA . ILE A 1 306 ? 11.732 -1.038 -11.589 1.00 95.31 306 ILE A CA 1
ATOM 2491 C C . ILE A 1 306 ? 11.690 -1.709 -12.967 1.00 95.31 306 ILE A C 1
ATOM 2493 O O . ILE A 1 306 ? 12.333 -1.210 -13.893 1.00 95.31 306 ILE A O 1
ATOM 2497 N N . TYR A 1 307 ? 10.939 -2.803 -13.126 1.00 95.56 307 TYR A N 1
ATOM 2498 C CA . TYR A 1 307 ? 10.811 -3.486 -14.417 1.00 95.56 307 TYR A CA 1
ATOM 2499 C C . TYR A 1 307 ? 10.099 -2.627 -15.465 1.00 95.56 307 TYR A C 1
ATOM 2501 O O . TYR A 1 307 ? 10.589 -2.546 -16.592 1.00 95.56 307 TYR A O 1
ATOM 2509 N N . LEU A 1 308 ? 9.007 -1.944 -15.099 1.00 95.50 308 LEU A N 1
ATOM 2510 C CA . LEU A 1 308 ? 8.276 -1.050 -16.006 1.00 95.50 308 LEU A CA 1
ATOM 2511 C C . LEU A 1 308 ? 9.190 0.048 -16.567 1.00 95.50 308 LEU A C 1
ATOM 2513 O O . LEU A 1 308 ? 9.249 0.236 -17.784 1.00 95.50 308 LEU A O 1
ATOM 2517 N N . ILE A 1 309 ? 9.949 0.721 -15.694 1.00 95.50 309 ILE A N 1
ATOM 2518 C CA . ILE A 1 309 ? 10.887 1.785 -16.082 1.00 95.50 309 ILE A CA 1
ATOM 2519 C C . ILE A 1 309 ? 11.995 1.229 -16.979 1.00 95.50 309 ILE A C 1
ATOM 2521 O O . ILE A 1 309 ? 12.281 1.801 -18.029 1.00 95.50 309 ILE A O 1
ATOM 2525 N N . HIS A 1 310 ? 12.610 0.104 -16.602 1.00 96.25 310 HIS A N 1
ATOM 2526 C CA . HIS A 1 310 ? 13.708 -0.467 -17.385 1.00 96.25 310 HIS A CA 1
ATOM 2527 C C . HIS A 1 310 ? 13.252 -0.964 -18.760 1.00 96.25 310 HIS A C 1
ATOM 2529 O O . HIS A 1 310 ? 14.021 -0.839 -19.713 1.00 96.25 310 HIS A O 1
ATOM 2535 N N . HIS A 1 311 ? 12.019 -1.468 -18.890 1.00 95.69 311 HIS A N 1
ATOM 2536 C CA . HIS A 1 311 ? 11.437 -1.796 -20.195 1.00 95.69 311 HIS A CA 1
ATOM 2537 C C . HIS A 1 311 ? 11.264 -0.547 -21.062 1.00 95.69 311 HIS A C 1
ATOM 2539 O O . HIS A 1 311 ? 11.711 -0.530 -22.206 1.00 95.69 311 HIS A O 1
ATOM 2545 N N . GLY A 1 312 ? 10.722 0.540 -20.501 1.00 95.31 312 GLY A N 1
ATOM 2546 C CA . GLY A 1 312 ? 10.604 1.820 -21.210 1.00 95.31 312 GLY A CA 1
ATOM 2547 C C . GLY A 1 312 ? 11.963 2.360 -21.668 1.00 95.31 312 GLY A C 1
ATOM 2548 O O . GLY A 1 312 ? 12.128 2.753 -22.823 1.00 95.31 312 GLY A O 1
ATOM 2549 N N . CYS A 1 313 ? 12.982 2.288 -20.803 1.00 95.50 313 CYS A N 1
ATOM 2550 C CA . CYS A 1 313 ? 14.355 2.642 -21.166 1.00 95.50 313 CYS A CA 1
ATOM 2551 C C . CYS A 1 313 ? 14.924 1.750 -22.280 1.00 95.50 313 CYS A C 1
ATOM 2553 O O . CYS A 1 313 ? 15.646 2.250 -23.143 1.00 95.50 313 CYS A O 1
ATOM 2555 N N . ALA A 1 314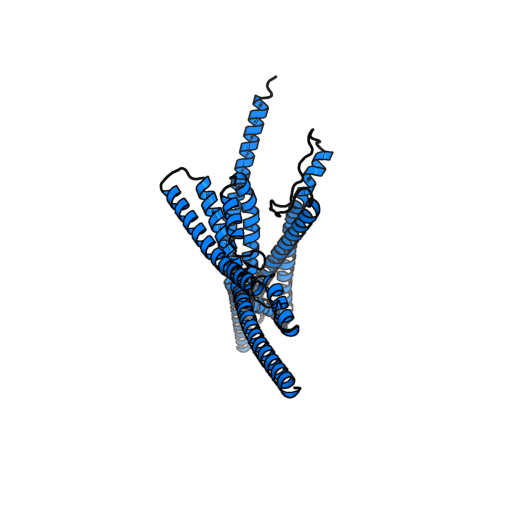 ? 14.606 0.452 -22.283 1.00 96.25 314 ALA A N 1
ATOM 2556 C CA . ALA A 1 314 ? 15.028 -0.464 -23.336 1.00 96.25 314 ALA A CA 1
ATOM 2557 C C . ALA A 1 314 ? 14.396 -0.099 -24.685 1.00 96.25 314 ALA A C 1
ATOM 2559 O O . ALA A 1 314 ? 15.099 -0.047 -25.692 1.00 96.25 314 ALA A O 1
ATOM 2560 N N . LEU A 1 315 ? 13.098 0.220 -24.713 1.00 94.94 315 LEU A N 1
ATOM 2561 C CA . LEU A 1 315 ? 12.406 0.653 -25.931 1.00 94.94 315 LEU A CA 1
ATOM 2562 C C . LEU A 1 315 ? 12.998 1.952 -26.498 1.00 94.94 315 LEU A C 1
ATOM 2564 O O . LEU A 1 315 ? 13.251 2.037 -27.702 1.00 94.94 315 LEU A O 1
ATOM 2568 N N . LEU A 1 316 ? 13.296 2.929 -25.635 1.00 94.31 316 LEU A N 1
ATOM 2569 C CA . LEU A 1 316 ? 13.976 4.166 -26.034 1.00 94.31 316 LEU A CA 1
ATOM 2570 C C . LEU A 1 316 ? 15.383 3.892 -26.590 1.00 94.31 316 LEU A C 1
ATOM 2572 O O . LEU A 1 316 ? 15.760 4.458 -27.616 1.00 94.31 316 LEU A O 1
ATOM 2576 N N . ALA A 1 317 ? 16.145 2.993 -25.962 1.00 95.19 317 ALA A N 1
ATOM 2577 C CA . ALA A 1 317 ? 17.475 2.610 -26.432 1.00 95.19 317 ALA A CA 1
ATOM 2578 C C . ALA A 1 317 ? 17.435 1.883 -27.786 1.00 95.19 317 ALA A C 1
ATOM 2580 O O . ALA A 1 317 ? 18.268 2.154 -28.649 1.00 95.19 317 ALA A O 1
ATOM 2581 N N . ILE A 1 318 ? 16.449 1.007 -28.000 1.00 94.38 318 ILE A N 1
ATOM 2582 C CA . ILE A 1 318 ? 16.231 0.318 -29.280 1.00 94.38 318 ILE A CA 1
ATOM 2583 C C . ILE A 1 318 ? 15.871 1.325 -30.373 1.00 94.38 318 ILE A C 1
ATOM 2585 O O . ILE A 1 318 ? 16.421 1.263 -31.470 1.00 94.38 318 ILE A O 1
ATOM 2589 N N . SER A 1 319 ? 15.003 2.294 -30.079 1.00 93.44 319 SER A N 1
ATOM 2590 C CA . SER A 1 319 ? 14.706 3.381 -31.015 1.00 93.44 319 SER A CA 1
ATOM 2591 C C . SER A 1 319 ? 15.969 4.172 -31.387 1.00 93.44 319 SER A C 1
ATOM 2593 O O . SER A 1 319 ? 16.240 4.366 -32.573 1.00 93.44 319 SER A O 1
ATOM 2595 N N . GLY A 1 320 ? 16.797 4.542 -30.403 1.00 92.44 320 GLY A N 1
ATOM 2596 C CA . GLY A 1 320 ? 18.082 5.209 -30.645 1.00 92.44 320 GLY A CA 1
ATOM 2597 C C . GLY A 1 320 ? 19.055 4.367 -31.480 1.00 92.44 320 GLY A C 1
ATOM 2598 O O . GLY A 1 320 ? 19.716 4.892 -32.376 1.00 92.44 320 GLY A O 1
ATOM 2599 N N . TYR A 1 321 ? 19.104 3.054 -31.242 1.00 93.62 321 TYR A N 1
ATOM 2600 C CA . TYR A 1 321 ? 19.893 2.119 -32.045 1.00 93.62 321 TYR A CA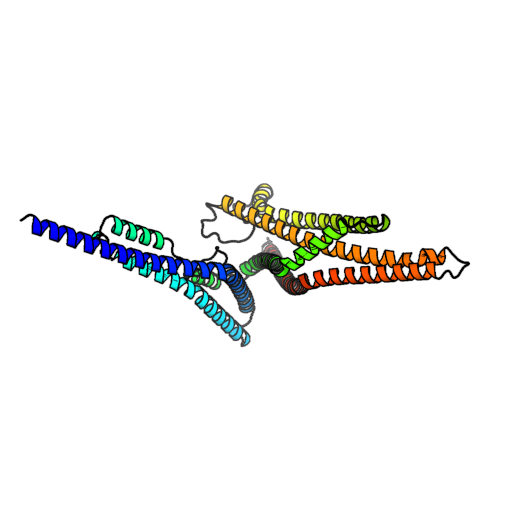 1
ATOM 2601 C C . TYR A 1 321 ? 19.430 2.090 -33.507 1.00 93.62 321 TYR A C 1
ATOM 2603 O O . TYR A 1 321 ? 20.266 2.189 -34.406 1.00 93.62 321 TYR A O 1
ATOM 2611 N N . ARG A 1 322 ? 18.115 2.027 -33.755 1.00 91.94 322 ARG A N 1
ATOM 2612 C CA . ARG A 1 322 ? 17.557 2.051 -35.116 1.00 91.94 322 ARG A CA 1
ATOM 2613 C C . ARG A 1 322 ? 17.875 3.353 -35.846 1.00 91.94 322 ARG A C 1
ATOM 2615 O O . ARG A 1 322 ? 18.275 3.297 -37.002 1.00 91.94 322 ARG A O 1
ATOM 2622 N N . PHE A 1 323 ? 17.784 4.502 -35.170 1.00 92.06 323 PHE A N 1
ATOM 2623 C CA . PHE A 1 323 ? 18.187 5.787 -35.754 1.00 92.06 323 PHE A CA 1
ATOM 2624 C C . PHE A 1 323 ? 19.664 5.816 -36.137 1.00 92.06 323 PHE A C 1
ATOM 2626 O O . PHE A 1 323 ? 20.002 6.302 -37.213 1.00 92.06 323 PHE A O 1
ATOM 2633 N N . LYS A 1 324 ? 20.535 5.280 -35.275 1.00 91.06 324 LYS A N 1
ATOM 2634 C CA . LYS A 1 324 ? 21.978 5.257 -35.517 1.00 91.06 324 LYS A CA 1
ATOM 2635 C C . LYS A 1 324 ? 22.345 4.475 -36.783 1.00 91.06 324 LYS A C 1
ATOM 2637 O O . LYS A 1 324 ? 23.203 4.942 -37.516 1.00 91.06 324 LYS A O 1
ATOM 2642 N N . HIS A 1 325 ? 21.683 3.345 -37.037 1.00 89.88 325 HIS A N 1
ATOM 2643 C CA . HIS A 1 325 ? 22.001 2.442 -38.156 1.00 89.88 325 HIS A CA 1
ATOM 2644 C C . HIS A 1 325 ? 21.074 2.634 -39.371 1.00 89.88 325 HIS A C 1
ATOM 2646 O O . HIS A 1 325 ? 21.144 1.887 -40.344 1.00 89.88 325 HIS A O 1
ATOM 2652 N N . ALA A 1 326 ? 20.177 3.627 -39.346 1.00 87.44 326 ALA A N 1
ATOM 2653 C CA . ALA A 1 326 ? 19.209 3.844 -40.424 1.00 87.44 326 ALA A CA 1
ATOM 2654 C C . ALA A 1 326 ? 19.862 4.252 -41.756 1.00 87.44 326 ALA A C 1
ATOM 2656 O O . ALA A 1 326 ? 19.265 4.038 -42.810 1.00 87.44 326 ALA A O 1
ATOM 2657 N N . LEU A 1 327 ? 21.063 4.839 -41.701 1.00 86.44 327 LEU A N 1
ATOM 2658 C CA . LEU A 1 327 ? 21.807 5.344 -42.857 1.00 86.44 327 LEU A CA 1
ATOM 2659 C C . LEU A 1 327 ? 23.055 4.514 -43.192 1.00 86.44 327 LEU A C 1
ATOM 2661 O O . LEU A 1 327 ? 23.763 4.867 -44.130 1.00 86.44 327 LEU A O 1
ATOM 2665 N N . ASP A 1 328 ? 23.335 3.426 -42.471 1.00 85.44 328 ASP A N 1
ATOM 2666 C CA . ASP A 1 328 ? 24.578 2.658 -42.648 1.00 85.44 328 ASP A CA 1
ATOM 2667 C C . ASP A 1 328 ? 24.749 2.142 -44.084 1.00 85.44 328 ASP A C 1
ATOM 2669 O O . ASP A 1 328 ? 25.836 2.233 -44.652 1.00 85.44 328 ASP A O 1
ATOM 2673 N N . ASP A 1 329 ? 23.661 1.702 -44.723 1.00 78.94 329 ASP A N 1
ATOM 2674 C CA . ASP A 1 329 ? 23.691 1.233 -46.116 1.00 78.94 329 ASP A CA 1
ATOM 2675 C C . ASP A 1 329 ? 23.968 2.359 -47.122 1.00 78.94 329 ASP A C 1
ATOM 2677 O O . ASP A 1 329 ? 24.526 2.110 -48.191 1.00 78.94 329 ASP A O 1
ATOM 2681 N N . VAL A 1 330 ? 23.601 3.601 -46.783 1.00 78.06 330 VAL A N 1
ATOM 2682 C CA . VAL A 1 330 ? 23.881 4.789 -47.605 1.00 78.06 330 VAL A CA 1
ATOM 2683 C C . VAL A 1 330 ? 25.373 5.112 -47.555 1.00 78.06 330 VAL A C 1
ATOM 2685 O O . VAL A 1 330 ? 25.958 5.449 -48.578 1.00 78.06 330 VAL A O 1
ATOM 2688 N N . TYR A 1 331 ? 26.003 4.969 -46.385 1.00 72.25 331 TYR A N 1
ATOM 2689 C CA . TYR A 1 331 ? 27.438 5.210 -46.212 1.00 72.25 331 TYR A CA 1
ATOM 2690 C C . TYR A 1 331 ? 28.320 4.132 -46.858 1.00 72.25 331 TYR A C 1
ATOM 2692 O O . TYR A 1 331 ? 29.452 4.423 -47.236 1.00 72.25 331 TYR A O 1
ATOM 2700 N N . LEU A 1 332 ? 27.831 2.895 -46.988 1.00 71.50 332 LEU A N 1
ATOM 2701 C CA . LEU A 1 332 ? 28.591 1.781 -47.572 1.00 71.50 332 LEU A CA 1
ATOM 2702 C C . LEU A 1 332 ? 28.659 1.812 -49.112 1.00 71.50 332 LEU A C 1
ATOM 2704 O O . LEU A 1 332 ? 29.541 1.175 -49.688 1.00 71.50 332 LEU A O 1
ATOM 2708 N N . TYR A 1 333 ? 27.765 2.545 -49.785 1.00 65.81 333 TYR A N 1
ATOM 2709 C CA . TYR A 1 333 ? 27.723 2.682 -51.247 1.00 65.81 333 TYR A CA 1
ATOM 2710 C C . TYR A 1 333 ? 28.072 4.117 -51.676 1.00 65.81 333 TYR A C 1
ATOM 2712 O O . TYR A 1 333 ? 27.201 4.915 -52.009 1.00 65.81 333 TYR A O 1
ATOM 2720 N N . ASP A 1 334 ? 29.368 4.429 -51.708 1.00 58.75 334 ASP A N 1
ATOM 2721 C CA . ASP A 1 334 ? 29.902 5.777 -51.983 1.00 58.75 334 ASP A CA 1
ATOM 2722 C C . ASP A 1 334 ? 29.690 6.268 -53.440 1.00 58.75 334 ASP A C 1
ATOM 2724 O O . ASP A 1 334 ? 29.836 7.450 -53.729 1.00 58.75 334 ASP A O 1
ATOM 2728 N N . GLU A 1 335 ? 29.300 5.406 -54.394 1.00 57.25 335 GLU A N 1
ATOM 2729 C CA . GLU A 1 335 ? 29.426 5.755 -55.827 1.00 57.25 335 GLU A CA 1
ATOM 2730 C C . GLU A 1 335 ? 28.177 5.658 -56.721 1.00 57.25 335 GLU A C 1
ATOM 2732 O O . GLU A 1 335 ? 28.289 5.862 -57.931 1.00 57.25 335 GLU A O 1
ATOM 2737 N N . LYS A 1 336 ? 26.957 5.443 -56.208 1.00 57.41 336 LYS A N 1
ATOM 2738 C CA . LYS A 1 336 ? 25.754 5.603 -57.058 1.00 57.41 336 LYS A CA 1
ATOM 2739 C C . LYS A 1 336 ? 24.517 6.035 -56.284 1.00 57.41 336 LYS A C 1
ATOM 2741 O O . LYS A 1 336 ? 24.023 5.310 -55.429 1.00 57.41 336 LYS A O 1
ATOM 2746 N N . TYR A 1 337 ? 23.972 7.186 -56.682 1.00 60.22 337 TYR A N 1
ATOM 2747 C CA . TYR A 1 337 ? 22.652 7.687 -56.300 1.00 60.22 337 TYR A CA 1
ATOM 2748 C C . TYR A 1 337 ? 21.582 6.665 -56.720 1.00 60.22 337 TYR A C 1
ATOM 2750 O O . TYR A 1 337 ? 21.116 6.666 -57.860 1.00 60.22 337 TYR A O 1
ATOM 2758 N N . ASN A 1 338 ? 21.263 5.725 -55.830 1.00 71.81 338 ASN A N 1
ATOM 2759 C CA . ASN A 1 338 ? 20.255 4.702 -56.059 1.00 71.81 338 ASN A CA 1
ATOM 2760 C C . ASN A 1 338 ? 19.008 5.067 -55.252 1.00 71.81 338 ASN A C 1
ATOM 2762 O O . ASN A 1 338 ? 18.995 4.935 -54.027 1.00 71.81 338 ASN A O 1
ATOM 2766 N N . ASP A 1 339 ? 17.969 5.530 -55.946 1.00 80.25 339 ASP A N 1
ATOM 2767 C CA . ASP A 1 339 ? 16.683 5.947 -55.367 1.00 80.25 339 ASP A CA 1
ATOM 2768 C C . ASP A 1 339 ? 16.096 4.873 -54.427 1.00 80.25 339 ASP A C 1
ATOM 2770 O O . ASP A 1 339 ? 15.553 5.183 -53.369 1.00 80.25 339 ASP A O 1
ATOM 2774 N N . ALA A 1 340 ? 16.337 3.592 -54.736 1.00 82.12 340 ALA A N 1
ATOM 2775 C CA . ALA A 1 340 ? 15.933 2.460 -53.906 1.00 82.12 340 ALA A CA 1
ATOM 2776 C C . ALA A 1 340 ? 16.598 2.433 -52.513 1.00 82.12 340 ALA A C 1
ATOM 2778 O O . ALA A 1 340 ? 15.918 2.165 -51.523 1.00 82.12 340 ALA A O 1
ATOM 2779 N N . ILE A 1 341 ? 17.900 2.740 -52.415 1.00 81.38 341 ILE A N 1
ATOM 2780 C CA . ILE A 1 341 ? 18.640 2.748 -51.136 1.00 81.38 341 ILE A CA 1
ATOM 2781 C C . ILE A 1 341 ? 18.179 3.932 -50.281 1.00 81.38 341 ILE A C 1
ATOM 2783 O O . ILE A 1 341 ? 17.968 3.790 -49.077 1.00 81.38 341 ILE A O 1
ATOM 2787 N N . MET A 1 342 ? 17.952 5.091 -50.907 1.00 82.81 342 MET A N 1
ATOM 2788 C CA . MET A 1 342 ? 17.437 6.273 -50.213 1.00 82.81 342 MET A CA 1
ATOM 2789 C C . MET A 1 342 ? 16.006 6.051 -49.704 1.00 82.81 342 MET A C 1
ATOM 2791 O O . MET A 1 342 ? 15.689 6.413 -48.571 1.00 82.81 342 MET A O 1
ATOM 2795 N N . HIS A 1 343 ? 15.150 5.407 -50.503 1.00 86.81 343 HIS A N 1
ATOM 2796 C CA . HIS A 1 343 ? 13.797 5.038 -50.088 1.00 86.81 343 HIS A CA 1
ATOM 2797 C C . HIS A 1 343 ? 13.810 4.030 -48.924 1.00 86.81 343 HIS A C 1
ATOM 2799 O O . HIS A 1 343 ? 13.026 4.157 -47.981 1.00 86.81 343 HIS A O 1
ATOM 2805 N N . GLU A 1 344 ? 14.709 3.041 -48.943 1.00 87.31 344 GLU A N 1
ATOM 2806 C CA . GLU A 1 344 ? 14.865 2.095 -47.833 1.00 87.31 344 GLU A CA 1
ATOM 2807 C C . GLU A 1 344 ? 15.364 2.782 -46.553 1.00 87.31 344 GLU A C 1
ATOM 2809 O O . GLU A 1 344 ? 14.807 2.554 -45.474 1.00 87.31 344 GLU A O 1
ATOM 2814 N N . ALA A 1 345 ? 16.360 3.662 -46.667 1.00 86.81 345 ALA A N 1
ATOM 2815 C CA . ALA A 1 345 ? 16.866 4.469 -45.562 1.00 86.81 345 ALA A CA 1
ATOM 2816 C C . ALA A 1 345 ? 15.761 5.358 -44.965 1.00 86.81 345 ALA A C 1
ATOM 2818 O O . ALA A 1 345 ? 15.547 5.362 -43.750 1.00 86.81 345 ALA A O 1
ATOM 2819 N N . TYR A 1 346 ? 14.976 6.029 -45.812 1.00 88.44 346 TYR A N 1
ATOM 2820 C CA . TYR A 1 346 ? 13.806 6.798 -45.384 1.00 88.44 346 TYR A CA 1
ATOM 2821 C C . TYR A 1 346 ? 12.791 5.917 -44.639 1.00 88.44 346 TYR A C 1
ATOM 2823 O O . TYR A 1 346 ? 12.356 6.263 -43.540 1.00 88.44 346 TYR A O 1
ATOM 2831 N N . ALA A 1 347 ? 12.482 4.723 -45.156 1.00 89.81 347 ALA A N 1
ATOM 2832 C CA . ALA A 1 347 ? 11.592 3.776 -44.487 1.00 89.81 347 ALA A CA 1
ATOM 2833 C C . ALA A 1 347 ? 12.149 3.271 -43.136 1.00 89.81 347 ALA A C 1
ATOM 2835 O O . ALA A 1 347 ? 11.382 3.045 -42.194 1.00 89.81 347 ALA A O 1
ATOM 2836 N N . LYS A 1 348 ? 13.473 3.095 -42.997 1.00 90.44 348 LYS A N 1
ATOM 2837 C CA . LYS A 1 348 ? 14.138 2.776 -41.715 1.00 90.44 348 LYS A CA 1
ATOM 2838 C C . LYS A 1 348 ? 14.004 3.926 -40.715 1.00 90.44 348 LYS A C 1
ATOM 2840 O O . LYS A 1 348 ? 13.673 3.680 -39.552 1.00 90.44 348 LYS A O 1
ATOM 2845 N N . VAL A 1 349 ? 14.165 5.172 -41.163 1.00 91.44 349 VAL A N 1
ATOM 2846 C CA . VAL A 1 349 ? 13.948 6.366 -40.329 1.00 91.44 349 VAL A CA 1
ATOM 2847 C C . VAL A 1 349 ? 12.486 6.464 -39.887 1.00 91.44 349 VAL A C 1
ATOM 2849 O O . VAL A 1 349 ? 12.234 6.601 -38.693 1.00 91.44 349 VAL A O 1
ATOM 2852 N N . CYS A 1 350 ? 11.515 6.292 -40.790 1.00 92.44 350 CYS A N 1
ATOM 2853 C CA . CYS A 1 350 ? 10.090 6.290 -40.433 1.00 92.44 350 CYS A CA 1
ATOM 2854 C C . CYS A 1 350 ? 9.756 5.217 -39.384 1.00 92.44 350 CYS A C 1
ATOM 2856 O O . CYS A 1 350 ? 9.089 5.512 -38.394 1.00 92.44 350 CYS A O 1
ATOM 2858 N N . ARG A 1 351 ? 10.279 3.991 -39.536 1.00 89.31 351 ARG A N 1
ATOM 2859 C CA . ARG A 1 351 ? 10.122 2.921 -38.530 1.00 89.31 351 ARG A CA 1
ATOM 2860 C C . ARG A 1 351 ? 10.783 3.255 -37.188 1.00 89.31 351 ARG A C 1
ATOM 2862 O O . ARG A 1 351 ? 10.295 2.827 -36.143 1.00 89.31 351 ARG A O 1
ATOM 2869 N N . SER A 1 352 ? 11.884 4.003 -37.203 1.00 91.62 352 SER A N 1
ATOM 2870 C CA . SER A 1 352 ? 12.574 4.460 -35.989 1.00 91.62 352 SER A CA 1
ATOM 2871 C C . SER A 1 352 ? 11.774 5.532 -35.251 1.00 91.62 352 SER A C 1
ATOM 2873 O O . SER A 1 352 ? 11.669 5.464 -34.026 1.00 91.62 352 SER A O 1
ATOM 2875 N N . ILE A 1 353 ? 11.158 6.462 -35.993 1.00 93.50 353 ILE A N 1
ATOM 2876 C CA . ILE A 1 353 ? 10.242 7.486 -35.464 1.00 93.50 353 ILE A CA 1
ATOM 2877 C C . ILE A 1 353 ? 9.016 6.826 -34.833 1.00 93.50 353 ILE A C 1
ATOM 2879 O O . ILE A 1 353 ? 8.675 7.150 -33.700 1.00 93.50 353 ILE A O 1
ATOM 2883 N N . GLU A 1 354 ? 8.400 5.860 -35.516 1.00 92.56 354 GLU A N 1
ATOM 2884 C CA . GLU A 1 354 ? 7.246 5.132 -34.973 1.00 92.56 354 GLU A CA 1
ATOM 2885 C C . GLU A 1 354 ? 7.619 4.364 -33.695 1.00 92.56 354 GLU A C 1
ATOM 2887 O O . GLU A 1 354 ? 6.926 4.438 -32.682 1.00 92.56 354 GLU A O 1
ATOM 2892 N N . GLY A 1 355 ? 8.777 3.691 -33.696 1.00 90.31 355 GLY A N 1
ATOM 2893 C CA . GLY A 1 355 ? 9.302 3.024 -32.504 1.00 90.31 355 GLY A CA 1
ATOM 2894 C C . GLY A 1 355 ? 9.597 3.987 -31.348 1.00 90.31 355 GLY A C 1
ATOM 2895 O O . GLY A 1 355 ? 9.323 3.655 -30.197 1.00 90.31 355 GLY A O 1
ATOM 2896 N N . HIS A 1 356 ? 10.120 5.183 -31.643 1.00 94.81 356 HIS A N 1
ATOM 2897 C CA . HIS A 1 356 ? 10.348 6.231 -30.645 1.00 94.81 356 HIS A CA 1
ATOM 2898 C C . HIS A 1 356 ? 9.037 6.705 -30.030 1.00 94.81 356 HIS A C 1
ATOM 2900 O O . HIS A 1 356 ? 8.908 6.748 -28.810 1.00 94.81 356 HIS A O 1
ATOM 2906 N N . LYS A 1 357 ? 8.058 7.025 -30.882 1.00 94.88 357 LYS A N 1
ATOM 2907 C CA . LYS A 1 357 ? 6.738 7.495 -30.472 1.00 94.88 357 LYS A CA 1
ATOM 2908 C C . LYS A 1 357 ? 6.070 6.483 -29.546 1.00 94.88 357 LYS A C 1
ATOM 2910 O O . LYS A 1 357 ? 5.663 6.850 -28.451 1.00 94.88 357 LYS A O 1
ATOM 2915 N N . ARG A 1 358 ? 6.079 5.200 -29.922 1.00 93.12 358 ARG A N 1
ATOM 2916 C CA . ARG A 1 358 ? 5.570 4.111 -29.079 1.00 93.12 358 ARG A CA 1
ATOM 2917 C C . ARG A 1 358 ? 6.293 4.022 -27.728 1.00 93.12 358 ARG A C 1
ATOM 2919 O O . ARG A 1 358 ? 5.655 3.806 -26.704 1.00 93.12 358 ARG A O 1
ATOM 2926 N N . ALA A 1 359 ? 7.618 4.185 -27.707 1.00 93.38 359 ALA A N 1
ATOM 2927 C CA . ALA A 1 359 ? 8.390 4.165 -26.464 1.00 93.38 359 ALA A CA 1
ATOM 2928 C C . ALA A 1 359 ? 8.047 5.351 -25.543 1.00 93.38 359 ALA A C 1
ATOM 2930 O O . ALA A 1 359 ? 7.961 5.176 -24.329 1.00 93.38 359 ALA A O 1
ATOM 2931 N N . VAL A 1 360 ? 7.824 6.539 -26.112 1.00 94.38 360 VAL A N 1
ATOM 2932 C CA . VAL A 1 360 ? 7.381 7.729 -25.369 1.00 94.38 360 VAL A CA 1
ATOM 2933 C C . VAL A 1 360 ? 5.970 7.529 -24.821 1.00 94.38 360 VAL A C 1
ATOM 2935 O O . VAL A 1 360 ? 5.774 7.708 -23.624 1.00 94.38 360 VAL A O 1
ATOM 2938 N N . GLU A 1 361 ? 5.026 7.063 -25.642 1.00 94.94 361 GLU A N 1
ATOM 2939 C CA . GLU A 1 361 ? 3.655 6.751 -25.208 1.00 94.94 361 GLU A CA 1
ATOM 2940 C C . GLU A 1 361 ? 3.643 5.730 -24.056 1.00 94.94 361 GLU A C 1
ATOM 2942 O O . GLU A 1 361 ? 2.900 5.883 -23.087 1.00 94.94 361 GLU A O 1
ATOM 2947 N N . TYR A 1 362 ? 4.509 4.712 -24.103 1.00 94.62 362 TYR A N 1
ATOM 2948 C CA . TYR A 1 362 ? 4.670 3.749 -23.009 1.00 94.62 362 TYR A CA 1
ATOM 2949 C C . TYR A 1 362 ? 5.159 4.413 -21.707 1.00 94.62 362 TYR A C 1
ATOM 2951 O O . TYR A 1 362 ? 4.638 4.129 -20.625 1.00 94.62 362 TYR A O 1
ATOM 2959 N N . VAL A 1 363 ? 6.131 5.329 -21.785 1.00 93.12 363 VAL A N 1
ATOM 2960 C CA . VAL A 1 363 ? 6.615 6.084 -20.613 1.00 93.12 363 VAL A CA 1
ATOM 2961 C C . VAL A 1 363 ? 5.540 7.036 -20.078 1.00 93.12 363 VAL A C 1
ATOM 2963 O O . VAL A 1 363 ? 5.366 7.126 -18.863 1.00 93.12 363 VAL A O 1
ATOM 2966 N N . GLU A 1 364 ? 4.769 7.686 -20.948 1.00 91.75 364 GLU A N 1
ATOM 2967 C CA . GLU A 1 364 ? 3.634 8.534 -20.557 1.00 91.75 364 GLU A CA 1
ATOM 2968 C C . GLU A 1 364 ? 2.538 7.734 -19.838 1.00 91.75 364 GLU A C 1
ATOM 2970 O O . GLU A 1 364 ? 1.969 8.211 -18.855 1.00 91.75 364 GLU A O 1
ATOM 2975 N N . LYS A 1 365 ? 2.273 6.486 -20.255 1.00 92.81 365 LYS A N 1
ATOM 2976 C CA . LYS A 1 365 ? 1.359 5.583 -19.531 1.00 92.81 365 LYS A CA 1
ATOM 2977 C C . LYS A 1 365 ? 1.853 5.283 -18.115 1.00 92.81 365 LYS A C 1
ATOM 2979 O O . LYS A 1 365 ? 1.041 5.272 -17.186 1.00 92.81 365 LYS A O 1
ATOM 2984 N N . ILE A 1 366 ? 3.159 5.060 -17.934 1.00 91.12 366 ILE A N 1
ATOM 2985 C CA . ILE A 1 366 ? 3.757 4.883 -16.600 1.00 91.12 366 ILE A CA 1
ATOM 2986 C C . ILE A 1 366 ? 3.569 6.161 -15.777 1.00 91.12 366 ILE A C 1
ATOM 2988 O O . ILE A 1 366 ? 3.076 6.093 -14.649 1.00 91.12 366 ILE A O 1
ATOM 2992 N N . ASP A 1 367 ? 3.895 7.325 -16.337 1.00 88.81 367 ASP A N 1
ATOM 2993 C CA . ASP A 1 367 ? 3.761 8.604 -15.635 1.00 88.81 367 ASP A CA 1
ATOM 2994 C C . ASP A 1 367 ? 2.309 8.866 -15.202 1.00 88.81 367 ASP A C 1
ATOM 2996 O O . ASP A 1 367 ? 2.036 9.131 -14.031 1.00 88.81 367 ASP A O 1
ATOM 3000 N N . ALA A 1 368 ? 1.339 8.625 -16.086 1.00 87.25 368 ALA A N 1
ATOM 3001 C CA . ALA A 1 368 ? -0.085 8.754 -15.782 1.00 87.25 368 ALA A CA 1
ATOM 3002 C C . ALA A 1 368 ? -0.582 7.807 -14.670 1.00 87.25 368 ALA A C 1
ATOM 3004 O O . ALA A 1 368 ? -1.638 8.058 -14.079 1.00 87.25 368 ALA A O 1
ATOM 3005 N N . CYS A 1 369 ? 0.127 6.708 -14.390 1.00 87.81 369 CYS A N 1
ATOM 3006 C CA . CYS A 1 369 ? -0.180 5.820 -13.265 1.00 87.81 369 CYS A CA 1
ATOM 3007 C C . CYS A 1 369 ? 0.430 6.329 -11.956 1.00 87.81 369 CYS A C 1
ATOM 3009 O O . CYS A 1 369 ? -0.213 6.246 -10.906 1.00 87.81 369 CYS A O 1
ATOM 3011 N N . TYR A 1 370 ? 1.651 6.865 -12.004 1.00 84.25 370 TYR A N 1
ATOM 3012 C CA . TYR A 1 370 ? 2.446 7.130 -10.808 1.00 84.25 370 TYR A CA 1
ATOM 3013 C C . TYR A 1 370 ? 2.561 8.610 -10.409 1.00 84.25 370 TYR A C 1
ATOM 3015 O O . TYR A 1 370 ? 2.909 8.876 -9.261 1.00 84.25 370 TYR A O 1
ATOM 3023 N N . VAL A 1 371 ? 2.218 9.582 -11.261 1.00 82.62 371 VAL A N 1
ATOM 3024 C CA . VAL A 1 371 ? 2.428 11.021 -10.988 1.00 82.62 371 VAL A CA 1
ATOM 3025 C C . VAL A 1 371 ? 1.732 11.504 -9.710 1.00 82.62 371 VAL A C 1
ATOM 3027 O O . VAL A 1 371 ? 2.358 12.095 -8.828 1.00 82.62 371 VAL A O 1
ATOM 3030 N N . HIS A 1 372 ? 0.447 11.179 -9.541 1.00 76.19 372 HIS A N 1
ATOM 3031 C CA . HIS A 1 372 ? -0.303 11.537 -8.333 1.00 76.19 372 HIS A CA 1
ATOM 3032 C C . HIS A 1 372 ? 0.192 10.772 -7.102 1.00 76.19 372 HIS A C 1
ATOM 3034 O O . HIS A 1 372 ? 0.246 11.322 -6.003 1.00 76.19 372 HIS A O 1
ATOM 3040 N N . TYR A 1 373 ? 0.583 9.510 -7.292 1.00 81.62 373 TYR A N 1
ATOM 3041 C CA . TYR A 1 373 ? 1.131 8.672 -6.232 1.00 81.62 373 TYR A CA 1
ATOM 3042 C C . TYR A 1 373 ? 2.461 9.226 -5.709 1.00 81.62 373 TYR A C 1
ATOM 3044 O O . TYR A 1 373 ? 2.610 9.392 -4.500 1.00 81.62 373 TYR A O 1
ATOM 3052 N N . PHE A 1 374 ? 3.400 9.568 -6.595 1.00 77.56 374 PHE A N 1
ATOM 3053 C CA . PHE A 1 374 ? 4.701 10.112 -6.214 1.00 77.56 374 PHE A CA 1
ATOM 3054 C C . PHE A 1 374 ? 4.578 11.462 -5.514 1.00 77.56 374 PHE A C 1
ATOM 3056 O O . PHE A 1 374 ? 5.298 11.701 -4.547 1.00 77.56 374 PHE A O 1
ATOM 3063 N N . LEU A 1 375 ? 3.640 12.317 -5.936 1.00 71.19 375 LEU A N 1
ATOM 3064 C CA . LEU A 1 375 ? 3.397 13.597 -5.270 1.00 71.19 375 LEU A CA 1
ATOM 3065 C C . LEU A 1 375 ? 2.945 13.404 -3.815 1.00 71.19 375 LEU A C 1
ATOM 3067 O O . LEU A 1 375 ? 3.472 14.045 -2.904 1.00 71.19 375 LEU A O 1
ATOM 3071 N N . ILE A 1 376 ? 1.992 12.496 -3.589 1.00 74.19 376 ILE A N 1
ATOM 3072 C CA . ILE A 1 376 ? 1.501 12.175 -2.243 1.00 74.19 376 ILE A CA 1
ATOM 3073 C C . ILE A 1 376 ? 2.613 11.516 -1.415 1.00 74.19 376 ILE A C 1
ATOM 3075 O O . ILE A 1 376 ? 2.833 11.890 -0.261 1.00 74.19 376 ILE A O 1
ATOM 3079 N N . LEU A 1 377 ? 3.347 10.573 -2.011 1.00 74.25 377 LEU A N 1
ATOM 3080 C CA . LEU A 1 377 ? 4.454 9.873 -1.365 1.00 74.25 377 LEU A CA 1
ATOM 3081 C C . LEU A 1 377 ? 5.551 10.843 -0.913 1.00 74.25 377 LEU A C 1
ATOM 3083 O O . LEU A 1 377 ? 6.039 10.722 0.207 1.00 74.25 377 LEU A O 1
ATOM 3087 N N . LEU A 1 378 ? 5.908 11.826 -1.742 1.00 70.62 378 LEU A N 1
ATOM 3088 C CA . LEU A 1 378 ? 6.908 12.837 -1.402 1.00 70.62 378 LEU A CA 1
ATOM 3089 C C . LEU A 1 378 ? 6.504 13.618 -0.144 1.00 70.62 378 LEU A C 1
ATOM 3091 O O . LEU A 1 378 ? 7.319 13.794 0.760 1.00 70.62 378 LEU A O 1
ATOM 3095 N N . GLY A 1 379 ? 5.234 14.027 -0.050 1.00 66.81 379 GLY A N 1
ATOM 3096 C CA . GLY A 1 379 ? 4.704 14.695 1.140 1.00 66.81 379 GLY A CA 1
ATOM 3097 C C . GLY A 1 379 ? 4.802 13.824 2.395 1.00 66.81 379 GLY A C 1
ATOM 3098 O O . GLY A 1 379 ? 5.236 14.293 3.447 1.00 66.81 379 GLY A O 1
ATOM 3099 N N . ILE A 1 380 ? 4.469 12.538 2.274 1.00 74.56 380 ILE A N 1
ATOM 3100 C CA . ILE A 1 380 ? 4.537 11.579 3.385 1.00 74.56 380 ILE A CA 1
ATOM 3101 C C . ILE A 1 380 ? 5.982 11.342 3.829 1.00 74.56 380 ILE A C 1
ATOM 3103 O O . ILE A 1 380 ? 6.254 11.337 5.028 1.00 74.56 380 ILE A O 1
ATOM 3107 N N . ILE A 1 381 ? 6.919 11.210 2.889 1.00 68.38 381 ILE A N 1
ATOM 3108 C CA . ILE A 1 381 ? 8.347 11.042 3.178 1.00 68.38 381 ILE A CA 1
ATOM 3109 C C . ILE A 1 381 ? 8.893 12.249 3.951 1.00 68.38 381 ILE A C 1
ATOM 3111 O O . ILE A 1 381 ? 9.630 12.073 4.920 1.00 68.38 381 ILE A O 1
ATOM 3115 N N . ILE A 1 382 ? 8.503 13.474 3.584 1.00 68.75 382 ILE A N 1
ATOM 3116 C CA . ILE A 1 382 ? 8.923 14.690 4.300 1.00 68.75 382 ILE A CA 1
ATOM 3117 C C . ILE A 1 382 ? 8.419 14.673 5.749 1.00 68.75 382 ILE A C 1
ATOM 3119 O O . ILE A 1 382 ? 9.185 14.968 6.671 1.00 68.75 382 ILE A O 1
ATOM 3123 N N . VAL A 1 383 ? 7.156 14.294 5.968 1.00 68.56 383 VAL A N 1
ATOM 3124 C CA . VAL A 1 383 ? 6.587 14.145 7.320 1.00 68.56 383 VAL A CA 1
ATOM 3125 C C . VAL A 1 383 ? 7.331 13.060 8.103 1.00 68.56 383 VAL A C 1
ATOM 3127 O O . VAL A 1 383 ? 7.702 13.292 9.256 1.00 68.56 383 VAL A O 1
ATOM 3130 N N . ALA A 1 384 ? 7.620 11.922 7.464 1.00 67.44 384 ALA A N 1
ATOM 3131 C CA . ALA A 1 384 ? 8.379 10.817 8.044 1.00 67.44 384 ALA A CA 1
ATOM 3132 C C . ALA A 1 384 ? 9.747 11.291 8.549 1.00 67.44 384 ALA A C 1
ATOM 3134 O O . ALA A 1 384 ? 10.028 11.207 9.744 1.00 67.44 384 ALA A O 1
ATOM 3135 N N . PHE A 1 385 ? 10.556 11.880 7.662 1.00 65.94 385 PHE A N 1
ATOM 3136 C CA . PHE A 1 385 ? 11.885 12.382 8.002 1.00 65.94 385 PHE A CA 1
ATOM 3137 C C . PHE A 1 385 ? 11.829 13.426 9.110 1.00 65.94 385 PHE A C 1
ATOM 3139 O O . PHE A 1 385 ? 12.595 13.341 10.066 1.00 65.94 385 PHE A O 1
ATOM 3146 N N . THR A 1 386 ? 10.895 14.375 9.028 1.00 69.50 386 THR A N 1
ATOM 3147 C CA . THR A 1 386 ? 10.747 15.425 10.045 1.00 69.50 386 THR A CA 1
ATOM 3148 C C . THR A 1 386 ? 10.443 14.824 11.419 1.00 69.50 386 THR A C 1
ATOM 3150 O O . THR A 1 386 ? 11.083 15.196 12.401 1.00 69.50 386 THR A O 1
ATOM 3153 N N . SER A 1 387 ? 9.528 13.851 11.494 1.00 65.25 387 SER A N 1
ATOM 3154 C CA . SER A 1 387 ? 9.201 13.163 12.751 1.00 65.25 387 SER A CA 1
ATOM 3155 C C . SER A 1 387 ? 10.400 12.396 13.324 1.00 65.25 387 SER A C 1
ATOM 3157 O O . SER A 1 387 ? 10.705 12.519 14.511 1.00 65.25 387 SER A O 1
ATOM 3159 N N . THR A 1 388 ? 11.152 11.682 12.478 1.00 66.81 388 THR A N 1
ATOM 3160 C CA . THR A 1 388 ? 12.353 10.948 12.897 1.00 66.81 388 THR A CA 1
ATOM 3161 C C . THR A 1 388 ? 13.449 11.896 13.383 1.00 66.81 388 THR A C 1
ATOM 3163 O O . THR A 1 388 ? 14.044 11.647 14.430 1.00 66.81 388 THR A O 1
ATOM 3166 N N . PHE A 1 389 ? 13.692 13.011 12.688 1.00 65.31 389 PHE A N 1
ATOM 3167 C CA . PHE A 1 389 ? 14.696 13.998 13.096 1.00 65.31 389 PHE A CA 1
ATOM 3168 C C . PHE A 1 389 ? 14.367 14.650 14.439 1.00 65.31 389 PHE A C 1
ATOM 3170 O O . PHE A 1 389 ? 15.258 14.783 15.279 1.00 65.31 389 PHE A O 1
ATOM 3177 N N . ILE A 1 390 ? 13.100 15.008 14.673 1.00 67.81 390 ILE A N 1
ATOM 3178 C CA . ILE A 1 390 ? 12.668 15.567 15.962 1.00 67.81 390 ILE A CA 1
ATOM 3179 C C . ILE A 1 390 ? 12.927 14.561 17.088 1.00 67.81 390 ILE A C 1
ATOM 3181 O O . ILE A 1 390 ? 13.504 14.924 18.116 1.00 67.81 390 ILE A O 1
ATOM 3185 N N . ARG A 1 391 ? 12.576 13.287 16.880 1.00 65.38 391 ARG A N 1
ATOM 3186 C CA . ARG A 1 391 ? 12.779 12.231 17.879 1.00 65.38 391 ARG A CA 1
ATOM 3187 C C . ARG A 1 391 ? 14.259 11.977 18.173 1.00 65.38 391 ARG A C 1
ATOM 3189 O O . ARG A 1 391 ? 14.643 11.860 19.338 1.00 65.38 391 ARG A O 1
ATOM 3196 N N . VAL A 1 392 ? 15.106 11.936 17.143 1.00 65.19 392 VAL A N 1
ATOM 3197 C CA . VAL A 1 392 ? 16.563 11.810 17.317 1.00 65.19 392 VAL A CA 1
ATOM 3198 C C . VAL A 1 392 ? 17.113 13.000 18.108 1.00 65.19 392 VAL A C 1
ATOM 3200 O O . VAL A 1 392 ? 17.857 12.794 19.066 1.00 65.19 392 VAL A O 1
ATOM 3203 N N . GLY A 1 393 ? 16.694 14.228 17.787 1.00 67.19 393 GLY A N 1
ATOM 3204 C CA . GLY A 1 393 ? 17.104 15.433 18.516 1.00 67.19 393 GLY A CA 1
ATOM 3205 C C . GLY A 1 393 ? 16.705 15.413 19.997 1.00 67.19 393 GLY A C 1
ATOM 3206 O O . GLY A 1 393 ? 17.514 15.747 20.864 1.00 67.19 393 GLY A O 1
ATOM 3207 N N . GLN A 1 394 ? 15.491 14.955 20.314 1.00 67.69 394 GLN A N 1
ATOM 3208 C CA . GLN A 1 394 ? 15.034 14.797 21.701 1.00 67.69 394 GLN A CA 1
ATOM 3209 C C . GLN A 1 394 ? 15.832 13.729 22.463 1.00 67.69 394 GLN A C 1
ATOM 3211 O O . GLN A 1 394 ? 16.188 13.942 23.622 1.00 67.69 394 GLN A O 1
ATOM 3216 N N . CYS A 1 395 ? 16.150 12.602 21.820 1.00 62.66 395 CYS A N 1
ATOM 3217 C CA . CYS A 1 395 ? 16.919 11.517 22.433 1.00 62.66 395 CYS A CA 1
ATOM 3218 C C . CYS A 1 395 ? 18.365 11.942 22.744 1.00 62.66 395 CYS A C 1
ATOM 3220 O O . CYS A 1 395 ? 18.871 11.683 23.836 1.00 62.66 395 CYS A O 1
ATOM 3222 N N . VAL A 1 396 ? 19.007 12.672 21.824 1.00 67.50 396 VAL A N 1
ATOM 3223 C CA . VAL A 1 396 ? 20.348 13.241 22.039 1.00 67.50 396 VAL A CA 1
ATOM 3224 C C . VAL A 1 396 ? 20.342 14.224 23.210 1.00 67.50 396 VAL A C 1
ATOM 3226 O O . VAL A 1 396 ? 21.198 14.121 24.084 1.00 67.50 396 VAL A O 1
ATOM 3229 N N . ASN A 1 397 ? 19.350 15.117 23.289 1.00 61.69 397 ASN A N 1
ATOM 3230 C CA . ASN A 1 397 ? 19.237 16.060 24.404 1.00 61.69 397 ASN A CA 1
ATOM 3231 C C . ASN A 1 397 ? 19.002 15.358 25.748 1.00 61.69 397 ASN A C 1
ATOM 3233 O O . ASN A 1 397 ? 19.630 15.728 26.736 1.00 61.69 397 ASN A O 1
ATOM 3237 N N . LYS A 1 398 ? 18.155 14.321 25.802 1.00 62.94 398 LYS A N 1
ATOM 3238 C CA . LYS A 1 398 ? 17.952 13.523 27.024 1.00 62.94 398 LYS A CA 1
ATOM 3239 C C . LYS A 1 398 ? 19.230 12.811 27.464 1.00 62.94 398 LYS A C 1
ATOM 3241 O O . LYS A 1 398 ? 19.544 12.842 28.648 1.00 62.94 398 LYS A O 1
ATOM 3246 N N . ASN A 1 399 ? 19.982 12.219 26.534 1.00 60.09 399 ASN A N 1
ATOM 3247 C CA . ASN A 1 399 ? 21.254 11.559 26.843 1.00 60.09 399 ASN A CA 1
ATOM 3248 C C . ASN A 1 399 ? 22.331 12.554 27.287 1.00 60.09 399 ASN A C 1
ATOM 3250 O O . ASN A 1 399 ? 23.082 12.249 28.209 1.00 60.09 399 ASN A O 1
ATOM 3254 N N . LEU A 1 400 ? 22.376 13.749 26.691 1.00 51.91 400 LEU A N 1
ATOM 3255 C CA . LEU A 1 400 ? 23.274 14.823 27.113 1.00 51.91 400 LEU A CA 1
ATOM 3256 C C . LEU A 1 400 ? 22.927 15.306 28.529 1.00 51.91 400 LEU A C 1
ATOM 3258 O O . LEU A 1 400 ? 23.808 15.416 29.373 1.00 51.91 400 LEU A O 1
ATOM 3262 N N . ILE A 1 401 ? 21.641 15.524 28.821 1.00 53.34 401 ILE A N 1
ATOM 3263 C CA . ILE A 1 401 ? 21.160 15.898 30.159 1.00 53.34 401 ILE A CA 1
ATOM 3264 C C . ILE A 1 401 ? 21.439 14.781 31.174 1.00 53.34 401 ILE A C 1
ATOM 3266 O O . ILE A 1 401 ? 21.896 15.067 32.276 1.00 53.34 401 ILE A O 1
ATOM 3270 N N . ALA A 1 402 ? 21.224 13.514 30.809 1.00 54.84 402 ALA A N 1
ATOM 3271 C CA . ALA A 1 402 ? 21.524 12.365 31.662 1.00 54.84 402 ALA A CA 1
ATOM 3272 C C . ALA A 1 402 ? 23.031 12.218 31.927 1.00 54.84 402 ALA A C 1
ATOM 3274 O O . ALA A 1 402 ? 23.417 11.937 33.057 1.00 54.84 402 ALA A O 1
ATOM 3275 N N . GLN A 1 403 ? 23.887 12.458 30.928 1.00 56.78 403 GLN A N 1
ATOM 3276 C CA . GLN A 1 403 ? 25.344 12.490 31.100 1.00 56.78 403 GLN A CA 1
ATOM 3277 C C . GLN A 1 403 ? 25.795 13.658 31.983 1.00 56.78 403 GLN A C 1
ATOM 3279 O O . GLN A 1 403 ? 26.650 13.460 32.840 1.00 56.78 403 GLN A O 1
ATOM 3284 N N . ILE A 1 404 ? 25.206 14.848 31.824 1.00 55.12 404 ILE A N 1
ATOM 3285 C CA . ILE A 1 404 ? 25.489 16.014 32.675 1.00 55.12 404 ILE A CA 1
ATOM 3286 C C . ILE A 1 404 ? 25.042 15.752 34.120 1.00 55.12 404 ILE A C 1
ATOM 3288 O O . ILE A 1 404 ? 25.795 16.030 35.047 1.00 55.12 404 ILE A O 1
ATOM 3292 N N . LEU A 1 405 ? 23.858 15.168 34.330 1.00 54.88 405 LEU A N 1
ATOM 3293 C CA . LEU A 1 405 ? 23.371 14.775 35.658 1.00 54.88 405 LEU A CA 1
ATOM 3294 C C . LEU A 1 405 ? 24.234 13.680 36.289 1.00 54.88 405 LEU A C 1
ATOM 3296 O O . LEU A 1 405 ? 24.527 13.762 37.475 1.00 54.88 405 LEU A O 1
ATOM 3300 N N . LEU A 1 406 ? 24.676 12.683 35.516 1.00 62.34 406 LEU A N 1
ATOM 3301 C CA . LEU A 1 406 ? 25.600 11.650 35.993 1.00 62.34 406 LEU A CA 1
ATOM 3302 C C . LEU A 1 406 ? 26.969 12.231 36.362 1.00 62.34 406 LEU A C 1
ATOM 3304 O O . LEU A 1 406 ? 27.540 11.796 37.351 1.00 62.34 406 LEU A O 1
ATOM 3308 N N . LEU A 1 407 ? 27.474 13.221 35.620 1.00 59.47 407 LEU A N 1
ATOM 3309 C CA . LEU A 1 407 ? 28.710 13.937 35.960 1.00 59.47 407 LEU A CA 1
ATOM 3310 C C . LEU A 1 407 ? 28.554 14.796 37.224 1.00 59.47 407 LEU A C 1
ATOM 3312 O O . LEU A 1 407 ? 29.454 14.809 38.052 1.00 59.47 407 LEU A O 1
ATOM 3316 N N . LEU A 1 408 ? 27.411 15.466 37.400 1.00 55.88 408 LEU A N 1
ATOM 3317 C CA . LEU A 1 408 ? 27.113 16.280 38.588 1.00 55.88 408 LEU A CA 1
ATOM 3318 C C . LEU A 1 408 ? 26.837 15.441 39.846 1.00 55.88 408 LEU A C 1
ATOM 3320 O O . LEU A 1 408 ? 27.061 15.914 40.954 1.00 55.88 408 LEU A O 1
ATOM 3324 N N . LEU A 1 409 ? 26.342 14.211 39.688 1.00 61.19 409 LEU A N 1
ATOM 3325 C CA . LEU A 1 409 ? 26.091 13.268 40.786 1.00 61.19 409 LEU A CA 1
ATOM 3326 C C . LEU A 1 409 ? 27.285 12.340 41.075 1.00 61.19 409 LEU A C 1
ATOM 3328 O O . LEU A 1 409 ? 27.220 11.564 42.025 1.00 61.19 409 LEU A O 1
ATOM 3332 N N . ALA A 1 410 ? 28.346 12.396 40.263 1.00 55.19 410 ALA A N 1
ATOM 3333 C CA . ALA A 1 410 ? 29.567 11.604 40.417 1.00 55.19 410 ALA A CA 1
ATOM 3334 C C . ALA A 1 410 ? 30.740 12.390 41.036 1.00 55.19 410 ALA A C 1
ATOM 3336 O O . ALA A 1 410 ? 31.885 11.945 40.931 1.00 55.19 410 ALA A O 1
ATOM 3337 N N . GLU A 1 411 ? 30.488 13.531 41.686 1.00 42.31 411 GLU A N 1
ATOM 3338 C CA . GLU A 1 411 ? 31.475 14.096 42.612 1.00 42.31 411 GLU A CA 1
ATOM 3339 C C . GLU A 1 411 ? 31.442 13.316 43.947 1.00 42.31 411 GLU A C 1
ATOM 3341 O O . GLU A 1 411 ? 30.351 13.009 44.433 1.00 42.31 411 GLU A O 1
ATOM 3346 N N . PRO A 1 412 ? 32.611 12.923 44.493 1.00 50.06 412 PRO A N 1
ATOM 3347 C CA . PRO A 1 412 ? 32.728 12.010 45.634 1.00 50.06 412 PRO A CA 1
ATOM 3348 C C . PRO A 1 412 ? 32.288 12.589 46.983 1.00 50.06 412 PRO A C 1
ATOM 3350 O O . PRO A 1 412 ? 32.441 13.814 47.197 1.00 50.06 412 PRO A O 1
#